Protein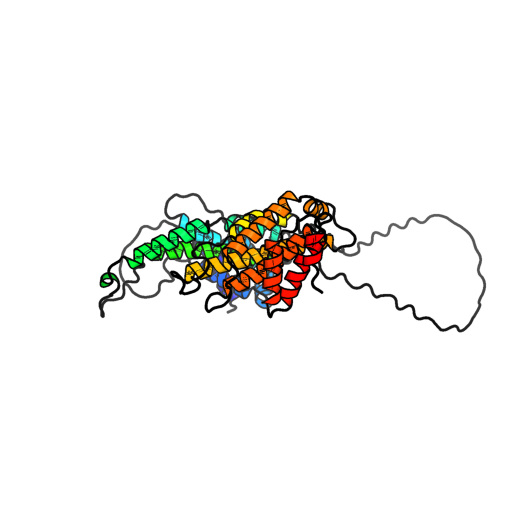 AF-A0AAD5V4G5-F1 (afdb_monomer_lite)

Radius of gyration: 29.36 Å; chains: 1; bounding box: 97×73×80 Å

Sequence (436 aa):
MSLVPFLMSFLASREKLPISTVTSAGATNNLILPAALTPFDPLCSCAAQCLYVLTDDNPFAIDELRTNAAYTACLLSLIDTNPQPNEKGKDIADDRVTTLRVLCCGIMRNIYPIPPPSIAATVDVDRELVLPVLTPALSLVSLQEASQRAQELVAQEETVPAFEKLSVQHTPKSDHKSAAEADLERIENKLRTVRLALEILTGVCATLPDPEPQLPHGDADPSHDVQDHDMEDGDEDGSDDDEMDLNEQGPPVNGTPNSSSSFLPPLVAPLLELILPTPFSFPPITGQSQHPPTTSALSSIHICALECLNNIFLSLAAPARSQHPSPSAAAIGTDVDSGLKVWNELWKMLSAVGTELGGPGQEPRRELWQLGVGVLWGVAEVWKGSLTPNDEQIQVLIQFYNSSEDDVVKVKCLGTLECLAQHPHSIEANRVCTPD

Foldseek 3Di:
DDLLVVLLVCLVCQQPDPLPPDPDDDDDDDDDDDPDDARGHPSNLVSLVVLLVCLAPPVVSLCVQLVDLVNLVSLVVLLPDDQDDDPPPRLVRVLRSLLSNLSSLSNLVSSPPRDPPRPSNPDPSVPPRLCVSLLVLLVLDQLQVLLVLLVVLLVVVVPDDCVVVPPDPPDDPDPDDDPSNVVNVSSLSSLVSNLSSLVSLLVLLQPDDDDPPPDPDPPPDDDDDDDDDDDDDDDDDDDDDDDDDDPDDDDDPPPDPCPRLPPLVVSLVSLLSLLADYPLCFADLPGDRSDVSSNVSSLSSNLSSLSSLLSSLQNLLNLVVDPHRDPVSVVQLPPLVVLVVSLVSLVNSLVVLDPSCDDPRSVSSVSSLLSSLSSLLSSLSSNQLSDADDPVVLVVLVVVLVPDPDVSSVVSSLSNLCSNLSNPPCPPSVVSSDDD

Organism: NCBI:txid2056292

Secondary structure (DSSP, 8-state):
--HHHHHHHHHHTTTTS-TT-SS-S---------S-S----HHHHHHHHHHHHHHSS-HHHHHHHHT-HHHHHHHHHHHT------SSSHHHHHHHHHHHHHHHHHHHHHTPSPPTTSGGGGS-IIIIIIHHHHHHHTTSS-HHHHHHHHHHHHHHHHHS-TTTT---TTS-------HHHHHHHHHHHHHHHHHHHHHHHHHHH--PPPPPP----------------------------------------------GGGGHHHHHHHHHHHTS--TTSS--TTS--SSHHHHHHHHHHHHHHHHHHHHHHHHHHTGGGSSS--HHHHHHHH-HHHHHHHHHHHHHHHHHH-S---STT-HHHHHHHHHHHHHHHHHHHHTTTTSPP-HHHHHHHHHHHHH---HHHHHHHHHHHHHHHT-TT-HHHHHHTS--

InterPro domains:
  IPR011989 Armadillo-like helical [G3DSA:1.25.10.10] (1-434)
  IPR016024 Armadillo-type fold [SSF48371] (40-427)
  IPR052616 SYO1-like [PTHR13347] (3-431)
  IPR057990 SYO1-like, TPR repeats [PF25567] (267-426)

pLDDT: mean 78.16, std 22.12, range [28.41, 98.44]

Structure (mmCIF, N/CA/C/O backbone):
data_AF-A0AAD5V4G5-F1
#
_entry.id   AF-A0AAD5V4G5-F1
#
loop_
_atom_site.group_PDB
_atom_site.id
_atom_site.type_symbol
_atom_site.label_atom_id
_atom_site.label_alt_id
_atom_site.label_comp_id
_atom_site.label_asym_id
_atom_site.label_entity_id
_atom_site.label_seq_id
_atom_site.pdbx_PDB_ins_code
_atom_site.Cartn_x
_atom_site.Cartn_y
_atom_site.Cartn_z
_atom_site.occupancy
_atom_site.B_iso_or_equiv
_atom_site.auth_seq_id
_atom_site.auth_comp_id
_atom_site.auth_asym_id
_atom_site.auth_atom_id
_atom_site.pdbx_PDB_model_num
ATOM 1 N N . MET A 1 1 ? -13.347 29.884 15.695 1.00 56.41 1 MET A N 1
ATOM 2 C CA . MET A 1 1 ? -12.273 29.013 16.218 1.00 56.41 1 MET A CA 1
ATOM 3 C C . MET A 1 1 ? -11.629 28.350 15.018 1.00 56.41 1 MET A C 1
ATOM 5 O O . MET A 1 1 ? -12.385 27.854 14.193 1.00 56.41 1 MET A O 1
ATOM 9 N N . SER A 1 2 ? -10.299 28.404 14.880 1.00 81.44 2 SER A N 1
ATOM 10 C CA . SER A 1 2 ? -9.617 27.587 13.863 1.00 81.44 2 SER A CA 1
ATOM 11 C C . SER A 1 2 ? -9.759 26.106 14.241 1.00 81.44 2 SER A C 1
ATOM 13 O O . SER A 1 2 ? -9.804 25.770 15.430 1.00 81.44 2 SER A O 1
ATOM 15 N N . LEU A 1 3 ? -9.892 25.239 13.238 1.00 89.25 3 LEU A N 1
ATOM 16 C CA . LEU A 1 3 ? -10.098 23.802 13.414 1.00 89.25 3 LEU A CA 1
ATOM 17 C C . LEU A 1 3 ? -8.818 23.098 13.894 1.00 89.25 3 LEU A C 1
ATOM 19 O O . LEU A 1 3 ? -8.900 22.191 14.719 1.00 89.25 3 LEU A O 1
ATOM 23 N N . VAL A 1 4 ? -7.639 23.557 13.462 1.00 92.38 4 VAL A N 1
ATOM 24 C CA . VAL A 1 4 ? -6.344 22.966 13.844 1.00 92.38 4 VAL A CA 1
ATOM 25 C C . VAL A 1 4 ? -6.080 23.073 15.357 1.00 92.38 4 VAL A C 1
ATOM 27 O O . VAL A 1 4 ? -5.856 22.034 15.982 1.00 92.38 4 VAL A O 1
ATOM 30 N N . PRO A 1 5 ? -6.200 24.247 16.017 1.00 91.44 5 PRO A N 1
ATOM 31 C CA . PRO A 1 5 ? -6.026 24.359 17.465 1.00 91.44 5 PRO A CA 1
ATOM 32 C C . PRO A 1 5 ? -7.036 23.530 18.257 1.00 91.44 5 PRO A C 1
ATOM 34 O O . PRO A 1 5 ? -6.707 23.006 19.321 1.00 91.44 5 PRO A O 1
ATOM 37 N N . PHE A 1 6 ? -8.261 23.392 17.738 1.00 90.75 6 PHE A N 1
ATOM 38 C CA . PHE A 1 6 ? -9.285 22.545 18.341 1.00 90.75 6 PHE A CA 1
ATOM 39 C C . PHE A 1 6 ? -8.859 21.071 18.324 1.00 90.75 6 PHE A C 1
ATOM 41 O O . PHE A 1 6 ? -8.845 20.440 19.377 1.00 90.75 6 PHE A O 1
ATOM 48 N N . LEU A 1 7 ? -8.423 20.541 17.178 1.00 91.75 7 LEU A N 1
ATOM 49 C CA . LEU A 1 7 ? -7.958 19.154 17.055 1.00 91.75 7 LEU A CA 1
ATOM 50 C C . LEU A 1 7 ? -6.686 18.890 17.877 1.00 91.75 7 LEU A C 1
ATOM 52 O O . LEU A 1 7 ? -6.625 17.916 18.629 1.00 91.75 7 LEU A O 1
ATOM 56 N N . MET A 1 8 ? -5.711 19.803 17.828 1.00 93.19 8 MET A N 1
ATOM 57 C CA . MET A 1 8 ? -4.481 19.710 18.623 1.00 93.19 8 MET A CA 1
ATOM 58 C C . MET A 1 8 ? -4.747 19.721 20.132 1.00 93.19 8 MET A C 1
ATOM 60 O O . MET A 1 8 ? -4.001 19.097 20.886 1.00 93.19 8 MET A O 1
ATOM 64 N N . SER A 1 9 ? -5.820 20.373 20.593 1.00 88.94 9 SER A N 1
ATOM 65 C CA . SER A 1 9 ? -6.179 20.376 22.015 1.00 88.94 9 SER A CA 1
ATOM 66 C C . SER A 1 9 ? -6.529 18.981 22.550 1.00 88.94 9 SER A C 1
ATOM 68 O O . SER A 1 9 ? -6.203 18.682 23.702 1.00 88.94 9 SER A O 1
ATOM 70 N N . PHE A 1 10 ? -7.107 18.103 21.717 1.00 87.38 10 PHE A N 1
ATOM 71 C CA . PHE A 1 10 ? -7.383 16.707 22.082 1.00 87.38 10 PHE A CA 1
ATOM 72 C C . PHE A 1 10 ? -6.104 15.878 22.147 1.00 87.38 10 PHE A C 1
ATOM 74 O O . PHE A 1 10 ? -5.935 15.089 23.073 1.00 87.38 10 PHE A O 1
ATOM 81 N N . LEU A 1 11 ? -5.177 16.094 21.211 1.00 86.56 11 LEU A N 1
ATOM 82 C CA . LEU A 1 11 ? -3.876 15.420 21.210 1.00 86.56 11 LEU A CA 1
ATOM 83 C C . LEU A 1 11 ? -3.032 15.830 22.426 1.00 86.56 11 LEU A C 1
ATOM 85 O O . LEU A 1 11 ? -2.488 14.976 23.126 1.00 86.56 11 LEU A O 1
ATOM 89 N N . ALA A 1 12 ? -3.002 17.126 22.743 1.00 84.69 12 ALA A N 1
ATOM 90 C CA . ALA A 1 12 ? -2.289 17.663 23.901 1.00 84.69 12 ALA A CA 1
ATOM 91 C C . ALA A 1 12 ? -2.923 17.258 25.245 1.00 84.69 12 ALA A C 1
ATOM 93 O O . ALA A 1 12 ? -2.233 17.170 26.260 1.00 84.69 12 ALA A O 1
ATOM 94 N N . SER A 1 13 ? -4.235 17.002 25.267 1.00 83.44 13 SER A N 1
ATOM 95 C CA . SER A 1 13 ? -4.975 16.631 26.480 1.00 83.44 13 SER A CA 1
ATOM 96 C C . SER A 1 13 ? -5.174 15.124 26.637 1.00 83.44 13 SER A C 1
ATOM 98 O O . SER A 1 13 ? -5.961 14.733 27.494 1.00 83.44 13 SER A O 1
ATOM 100 N N . ARG A 1 14 ? -4.467 14.277 25.870 1.00 77.25 14 ARG A N 1
ATOM 101 C CA . ARG A 1 14 ? -4.672 12.812 25.827 1.00 77.25 14 ARG A CA 1
ATOM 102 C C . ARG A 1 14 ? -4.755 12.135 27.203 1.00 77.25 14 ARG A C 1
ATOM 104 O O . ARG A 1 14 ? -5.554 11.233 27.395 1.00 77.25 14 ARG A O 1
ATOM 111 N N . GLU A 1 15 ? -3.980 12.607 28.181 1.00 73.69 15 GLU A N 1
ATOM 112 C CA . GLU A 1 15 ? -3.939 12.047 29.545 1.00 73.69 15 GLU A CA 1
ATOM 113 C C . GLU A 1 15 ? -5.087 12.529 30.449 1.00 73.69 15 GLU A C 1
ATOM 115 O O . GLU A 1 15 ? -5.296 12.000 31.538 1.00 73.69 15 GLU A O 1
ATOM 120 N N . LYS A 1 16 ? -5.811 13.566 30.021 1.00 70.75 16 LYS A N 1
ATOM 121 C CA . LYS A 1 16 ? -6.870 14.246 30.778 1.00 70.75 16 LYS A CA 1
ATOM 122 C C . LYS A 1 16 ? -8.262 14.005 30.200 1.00 70.75 16 LYS A C 1
ATOM 124 O O . LYS A 1 16 ? -9.238 14.449 30.806 1.00 70.75 16 LYS A O 1
ATOM 129 N N . LEU A 1 17 ? -8.368 13.363 29.036 1.00 62.31 17 LEU A N 1
ATOM 130 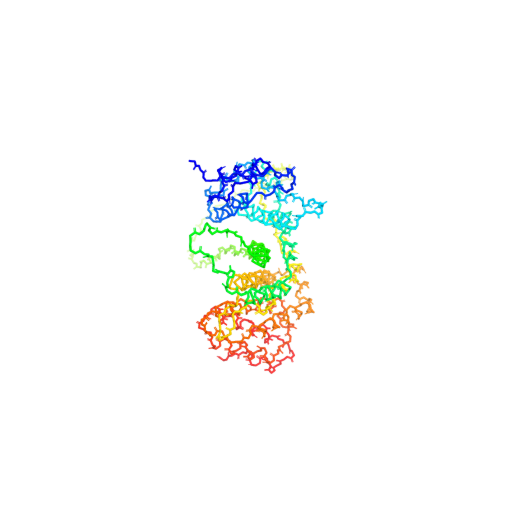C CA . LEU A 1 17 ? -9.661 13.100 28.420 1.00 62.31 17 LEU A CA 1
ATOM 131 C C . LEU A 1 17 ? -10.382 11.959 29.161 1.00 62.31 17 LEU A C 1
ATOM 133 O O . LEU A 1 17 ? -9.776 10.927 29.467 1.00 62.31 17 LEU A O 1
ATOM 137 N N . PRO A 1 18 ? -11.664 12.146 29.522 1.00 55.41 18 PRO A N 1
ATOM 138 C CA . PRO A 1 18 ? -12.436 11.111 30.185 1.00 55.41 18 PRO A CA 1
ATOM 139 C C . PRO A 1 18 ? -12.755 9.976 29.205 1.00 55.41 18 PRO A C 1
ATOM 141 O O . PRO A 1 18 ? -13.554 10.160 28.289 1.00 55.41 18 PRO A O 1
ATOM 144 N N . ILE A 1 19 ? -12.237 8.778 29.507 1.00 52.09 19 ILE A N 1
ATOM 145 C CA . ILE A 1 19 ? -12.459 7.503 28.785 1.00 52.09 19 ILE A CA 1
ATOM 146 C C . ILE A 1 19 ? -13.955 7.233 28.494 1.00 52.09 19 ILE A C 1
ATOM 148 O O . ILE A 1 19 ? -14.304 6.485 27.586 1.00 52.09 19 ILE A O 1
ATOM 152 N N . SER A 1 20 ? -14.866 7.849 29.252 1.00 44.59 20 SER A N 1
ATOM 153 C CA . SER A 1 20 ? -16.310 7.618 29.205 1.00 44.59 20 SER A CA 1
ATOM 154 C C . SER A 1 20 ? -17.099 8.388 28.138 1.00 44.59 20 SER A C 1
ATOM 156 O O . SER A 1 20 ? -18.326 8.349 28.198 1.00 44.59 20 SER A O 1
ATOM 158 N N . THR A 1 21 ? -16.486 9.136 27.212 1.00 38.97 21 THR A N 1
ATOM 159 C CA . THR A 1 21 ? -17.272 10.164 26.494 1.00 38.97 21 THR A CA 1
ATOM 160 C C . THR A 1 21 ? -17.035 10.265 24.988 1.00 38.97 21 THR A C 1
ATOM 162 O O . THR A 1 21 ? -16.672 11.331 24.527 1.00 38.97 21 THR A O 1
ATOM 165 N N . VAL A 1 22 ? -17.362 9.205 24.229 1.00 37.84 22 VAL A N 1
ATOM 166 C CA . VAL A 1 22 ? -18.172 9.264 22.980 1.00 37.84 22 VAL A CA 1
ATOM 167 C C . VAL A 1 22 ? -18.870 7.905 22.757 1.00 37.84 22 VAL A C 1
ATOM 169 O O . VAL A 1 22 ? -18.594 7.168 21.820 1.00 37.84 22 VAL A O 1
ATOM 172 N N . THR A 1 23 ? -19.803 7.562 23.638 1.00 33.59 23 THR A N 1
ATOM 173 C CA . THR A 1 23 ? -20.968 6.724 23.301 1.00 33.59 23 THR A CA 1
ATOM 174 C C . THR A 1 23 ? -22.179 7.441 23.886 1.00 33.59 23 THR A C 1
ATOM 176 O O . THR A 1 23 ? -22.640 7.126 24.980 1.00 33.59 23 THR A O 1
ATOM 179 N N . SER A 1 24 ? -22.633 8.515 23.244 1.00 33.28 24 SER A N 1
ATOM 180 C CA . SER A 1 24 ? -23.918 9.142 23.575 1.00 33.28 24 SER A CA 1
ATOM 181 C C . SER A 1 24 ? -24.992 8.509 22.674 1.00 33.28 24 SER A C 1
ATOM 183 O O . SER A 1 24 ? -24.767 8.344 21.485 1.00 33.28 24 SER A O 1
ATOM 185 N N . ALA A 1 25 ? -26.172 8.096 23.134 1.00 30.42 25 ALA A N 1
ATOM 186 C CA . ALA A 1 25 ? -26.865 8.402 24.373 1.00 30.42 25 ALA A CA 1
ATOM 187 C C . ALA A 1 25 ? -27.846 7.275 24.743 1.00 30.42 25 ALA A C 1
ATOM 189 O O . ALA A 1 25 ? -28.662 6.871 23.919 1.00 30.42 25 ALA A O 1
ATOM 190 N N . GLY A 1 26 ? -27.832 6.851 26.011 1.00 31.11 26 GLY A N 1
ATOM 191 C CA . GLY A 1 26 ? -28.951 6.119 26.605 1.00 31.11 26 GLY A CA 1
ATOM 192 C C . GLY A 1 26 ? -28.561 5.048 27.616 1.00 31.11 26 GLY A C 1
ATOM 193 O O . GLY A 1 26 ? -28.637 3.876 27.291 1.00 31.11 26 GLY A O 1
ATOM 194 N N . ALA A 1 27 ? -28.210 5.438 28.842 1.00 31.89 27 ALA A N 1
ATOM 195 C CA . ALA A 1 27 ? -28.671 4.766 30.063 1.00 31.89 27 ALA A CA 1
ATOM 196 C C . ALA A 1 27 ? -28.062 5.441 31.293 1.00 31.89 27 ALA A C 1
ATOM 198 O O . ALA A 1 27 ? -26.850 5.529 31.473 1.00 31.89 27 ALA A O 1
ATOM 199 N N . THR A 1 28 ? -28.949 5.928 32.145 1.00 36.59 28 THR A N 1
ATOM 200 C CA . THR A 1 28 ? -28.681 6.316 33.519 1.00 36.59 28 THR A CA 1
ATOM 201 C C . THR A 1 28 ? -28.347 5.095 34.385 1.00 36.59 28 THR A C 1
ATOM 203 O O . THR A 1 28 ? -28.859 4.002 34.162 1.00 36.59 28 THR A O 1
ATOM 206 N N . ASN A 1 29 ? -27.590 5.373 35.450 1.00 32.94 29 ASN A N 1
ATOM 207 C CA . ASN A 1 29 ? -27.420 4.620 36.700 1.00 32.94 29 ASN A CA 1
ATOM 208 C C . ASN A 1 29 ? -26.237 3.647 36.836 1.00 32.94 29 ASN A C 1
ATOM 210 O O . ASN A 1 29 ? -26.265 2.506 36.399 1.00 32.94 29 ASN A O 1
ATOM 214 N N . ASN A 1 30 ? -25.280 4.125 37.642 1.00 38.22 30 ASN A N 1
ATOM 215 C CA . ASN A 1 30 ? -24.610 3.422 38.736 1.00 38.22 30 ASN A CA 1
ATOM 216 C C . ASN A 1 30 ? -24.134 1.994 38.466 1.00 38.22 30 ASN A C 1
ATOM 218 O O . ASN A 1 30 ? -24.801 1.034 38.837 1.00 38.22 30 ASN A O 1
ATOM 222 N N . LEU A 1 31 ? -22.879 1.889 38.037 1.00 31.12 31 LEU A N 1
ATOM 223 C CA . LEU A 1 31 ? -21.953 0.883 38.549 1.00 31.12 31 LEU A CA 1
ATOM 224 C C . LEU A 1 31 ? -20.545 1.485 38.543 1.00 31.12 31 LEU A C 1
ATOM 226 O O . LEU A 1 31 ? -19.964 1.767 37.500 1.00 31.12 31 LEU A O 1
ATOM 230 N N . ILE A 1 32 ? -20.030 1.725 39.748 1.00 37.97 32 ILE A N 1
ATOM 231 C CA . ILE A 1 32 ? -18.626 2.040 39.993 1.00 37.97 32 ILE A CA 1
ATOM 232 C C . ILE A 1 32 ? -17.837 0.787 39.603 1.00 37.97 32 ILE A C 1
ATOM 234 O O . ILE A 1 32 ? -17.857 -0.205 40.328 1.00 37.97 32 ILE A O 1
ATOM 238 N N . LEU A 1 33 ? -17.175 0.822 38.448 1.00 30.75 33 LEU A N 1
ATOM 239 C CA . LEU A 1 33 ? -16.113 -0.118 38.096 1.00 30.75 33 LEU A CA 1
ATOM 240 C C . LEU A 1 33 ? -14.756 0.529 38.415 1.00 30.75 33 LEU A C 1
ATOM 242 O O . LEU A 1 33 ? -14.619 1.750 38.305 1.00 30.75 33 LEU A O 1
ATOM 246 N N . PRO A 1 34 ? -13.769 -0.257 38.877 1.00 32.22 34 PRO A N 1
ATOM 247 C CA . PRO A 1 34 ? -12.528 0.274 39.412 1.00 32.22 34 PRO A CA 1
ATOM 248 C C . PRO A 1 34 ? -11.727 1.007 38.333 1.00 32.22 34 PRO A C 1
ATOM 250 O O . PRO A 1 34 ? -11.490 0.496 37.241 1.00 32.22 34 PRO A O 1
ATOM 253 N N . ALA A 1 35 ? -11.294 2.213 38.692 1.00 34.50 35 ALA A N 1
ATOM 254 C CA . ALA A 1 35 ? -10.370 3.046 37.946 1.00 34.50 35 ALA A CA 1
ATOM 255 C C . ALA A 1 35 ? -8.992 2.376 37.858 1.00 34.50 35 ALA A C 1
ATOM 257 O O . ALA A 1 35 ? -8.148 2.564 38.728 1.00 34.50 35 ALA A O 1
ATOM 258 N N . ALA A 1 36 ? -8.786 1.567 36.826 1.00 35.91 36 ALA A N 1
ATOM 259 C CA . ALA A 1 36 ? -7.490 1.257 36.236 1.00 35.91 36 ALA A CA 1
ATOM 260 C C . ALA A 1 36 ? -7.746 0.356 35.028 1.00 35.91 36 ALA A C 1
ATOM 262 O O . ALA A 1 36 ? -8.177 -0.775 35.228 1.00 35.91 36 ALA A O 1
ATOM 263 N N . LEU A 1 37 ? -7.505 0.860 33.809 1.00 34.84 37 LEU A N 1
ATOM 264 C CA . LEU A 1 37 ? -6.832 0.168 32.695 1.00 34.84 37 LEU A CA 1
ATOM 265 C C . LEU A 1 37 ? -7.010 0.946 31.368 1.00 34.84 37 LEU A C 1
ATOM 267 O O . LEU A 1 37 ? -8.108 1.068 30.836 1.00 34.84 37 LEU A O 1
ATOM 271 N N . THR A 1 38 ? -5.860 1.375 30.829 1.00 43.56 38 THR A N 1
ATOM 272 C CA . THR A 1 38 ? -5.542 1.908 29.480 1.00 43.56 38 THR A CA 1
ATOM 273 C C . THR A 1 38 ? -5.808 3.409 29.194 1.00 43.56 38 THR A C 1
ATOM 275 O O . THR A 1 38 ? -6.932 3.872 29.359 1.00 43.56 38 THR A O 1
ATOM 278 N N . PRO A 1 39 ? -4.788 4.192 28.759 1.00 41.94 39 PRO A N 1
ATOM 279 C CA . PRO A 1 39 ? -4.873 5.655 28.629 1.00 41.94 39 PRO A CA 1
ATOM 280 C C . PRO A 1 39 ? -5.117 6.179 27.194 1.00 41.94 39 PRO A C 1
ATOM 282 O O . PRO A 1 39 ? -4.720 7.300 26.895 1.00 41.94 39 PRO A O 1
ATOM 285 N N . PHE A 1 40 ? -5.731 5.411 26.283 1.00 55.06 40 PHE A N 1
ATOM 286 C CA . PHE A 1 40 ? -5.887 5.843 24.881 1.00 55.06 40 PHE A CA 1
ATOM 287 C C . PHE A 1 40 ? -7.354 5.973 24.455 1.00 55.06 40 PHE A C 1
ATOM 289 O O . PHE A 1 40 ? -8.052 4.989 24.191 1.00 55.06 40 PHE A O 1
ATOM 296 N N . ASP A 1 41 ? -7.797 7.230 24.411 1.00 63.28 41 ASP A N 1
ATOM 297 C CA . ASP A 1 41 ? -9.157 7.671 24.109 1.00 63.28 41 ASP A CA 1
ATOM 298 C C . ASP A 1 41 ? -9.436 7.633 22.584 1.00 63.28 41 ASP A C 1
ATOM 300 O O . ASP A 1 41 ? -8.643 8.190 21.816 1.00 63.28 41 ASP A O 1
ATOM 304 N N . PRO A 1 42 ? -10.545 7.016 22.115 1.00 71.00 42 PRO A N 1
ATOM 305 C CA . PRO A 1 42 ? -11.002 7.082 20.720 1.00 71.00 42 PRO A CA 1
ATOM 306 C C . PRO A 1 42 ? -11.007 8.497 20.130 1.00 71.00 42 PRO A C 1
ATOM 308 O O . PRO A 1 42 ? -10.758 8.681 18.938 1.00 71.00 42 PRO A O 1
ATOM 311 N N . LEU A 1 43 ? -11.254 9.505 20.967 1.00 79.12 43 LEU A N 1
ATOM 312 C CA . LEU A 1 43 ? -11.307 10.899 20.552 1.00 79.12 43 LEU A CA 1
ATOM 313 C C . LEU A 1 43 ? -9.954 11.420 20.043 1.00 79.12 43 LEU A C 1
ATOM 315 O O . LEU A 1 43 ? -9.923 12.194 19.086 1.00 79.12 43 LEU A O 1
ATOM 319 N N . CYS A 1 44 ? -8.836 10.964 20.621 1.00 84.44 44 CYS A N 1
ATOM 320 C CA . CYS A 1 44 ? -7.496 11.320 20.145 1.00 84.44 44 CYS A CA 1
ATOM 321 C C . CYS A 1 44 ? -7.227 10.751 18.748 1.00 84.44 44 CYS A C 1
ATOM 323 O O . CYS A 1 44 ? -6.714 11.465 17.890 1.00 84.44 44 CYS A O 1
ATOM 325 N N . SER A 1 45 ? -7.599 9.491 18.502 1.00 85.50 45 SER A N 1
ATOM 326 C CA . SER A 1 45 ? -7.441 8.861 17.187 1.00 85.50 45 SER A CA 1
ATOM 327 C C . SER A 1 45 ? -8.294 9.556 16.125 1.00 85.50 45 SER A C 1
ATOM 329 O O . SER A 1 45 ? -7.796 9.835 15.039 1.00 85.50 45 SER A O 1
ATOM 331 N N . CYS A 1 46 ? -9.539 9.923 16.448 1.00 88.06 46 CYS A N 1
ATOM 332 C CA . CYS A 1 46 ? -10.386 10.705 15.545 1.00 88.06 46 CYS A CA 1
ATOM 333 C C . CYS A 1 46 ? -9.790 12.088 15.253 1.00 88.06 46 CYS A C 1
ATOM 335 O O . CYS A 1 46 ? -9.755 12.507 14.099 1.00 88.06 46 CYS A O 1
ATOM 337 N N . ALA A 1 47 ? -9.286 12.788 16.275 1.00 92.62 47 ALA A N 1
ATOM 338 C CA . ALA A 1 47 ? -8.663 14.093 16.087 1.00 92.62 47 ALA A CA 1
ATOM 339 C C . ALA A 1 47 ? -7.414 14.010 15.196 1.00 92.62 47 ALA A C 1
ATOM 341 O O . ALA A 1 47 ? -7.252 14.839 14.302 1.00 92.62 47 ALA A O 1
ATOM 342 N N . ALA A 1 48 ? -6.574 12.989 15.395 1.00 94.75 48 ALA A N 1
ATOM 343 C CA . ALA A 1 48 ? -5.415 12.727 14.549 1.00 94.75 48 ALA A CA 1
ATOM 344 C C . ALA A 1 48 ? -5.818 12.370 13.110 1.00 94.75 48 ALA A C 1
ATOM 346 O O . ALA A 1 48 ? -5.234 12.905 12.178 1.00 94.75 48 ALA A O 1
ATOM 347 N N . GLN A 1 49 ? -6.848 11.541 12.910 1.00 94.25 49 GLN A N 1
ATOM 348 C CA . GLN A 1 49 ? -7.353 11.208 11.574 1.00 94.25 49 GLN A CA 1
ATOM 349 C C . GLN A 1 49 ? -7.861 12.451 10.838 1.00 94.25 49 GLN A C 1
ATOM 351 O O . GLN A 1 49 ? -7.526 12.662 9.675 1.00 94.25 49 GLN A O 1
ATOM 356 N N . CYS A 1 50 ? -8.644 13.298 11.514 1.00 95.88 50 CYS A N 1
ATOM 357 C CA . CYS A 1 50 ? -9.100 14.560 10.941 1.00 95.88 50 CYS A CA 1
ATOM 358 C C . CYS A 1 50 ? -7.924 15.473 10.600 1.00 95.88 50 CYS A C 1
ATOM 360 O O . CYS A 1 50 ? -7.936 16.100 9.548 1.00 95.88 50 CYS A O 1
ATOM 362 N N . LEU A 1 51 ? -6.918 15.548 11.474 1.00 96.31 51 LEU A N 1
ATOM 363 C CA . LEU A 1 51 ? -5.748 16.381 11.239 1.00 96.31 51 LEU A CA 1
ATOM 364 C C . LEU A 1 51 ? -4.922 15.872 10.055 1.00 96.31 51 LEU A C 1
ATOM 366 O O . LEU A 1 51 ? -4.551 16.681 9.219 1.00 96.31 51 LEU A O 1
ATOM 370 N N . TYR A 1 52 ? -4.717 14.557 9.942 1.00 97.12 52 TYR A N 1
ATOM 371 C CA . TYR A 1 52 ? -4.030 13.929 8.812 1.00 97.12 52 TYR A CA 1
ATOM 372 C C . TYR A 1 52 ? -4.671 14.332 7.480 1.00 97.12 52 TYR A C 1
ATOM 374 O O . TYR A 1 52 ? -3.998 14.924 6.640 1.00 97.12 52 TYR A O 1
ATOM 382 N N . VAL A 1 53 ? -5.991 14.151 7.356 1.00 96.12 53 VAL A N 1
ATOM 383 C CA . VAL A 1 53 ? -6.754 14.561 6.164 1.00 96.12 53 VAL A CA 1
ATOM 384 C C . VAL A 1 53 ? -6.697 16.075 5.944 1.00 96.12 53 VAL A C 1
ATOM 386 O O . VAL A 1 53 ? -6.564 16.532 4.819 1.00 96.12 53 VAL A O 1
ATOM 389 N N . LEU A 1 54 ? -6.789 16.883 7.005 1.00 96.31 54 LEU A N 1
ATOM 390 C CA . LEU A 1 54 ? -6.728 18.341 6.875 1.00 96.31 54 LEU A CA 1
ATOM 391 C C . LEU A 1 54 ? -5.366 18.848 6.425 1.00 96.31 54 LEU A C 1
ATOM 393 O O . LEU A 1 54 ? -5.321 19.940 5.877 1.00 96.31 54 LEU A O 1
ATOM 397 N N . THR A 1 55 ? -4.292 18.117 6.717 1.00 96.50 55 THR A N 1
ATOM 398 C CA . THR A 1 55 ? -2.924 18.462 6.313 1.00 96.50 55 THR A CA 1
ATOM 399 C C . THR A 1 55 ? -2.543 17.946 4.938 1.00 96.50 55 THR A C 1
ATOM 401 O O . THR A 1 55 ? -1.465 18.280 4.466 1.00 96.50 55 THR A O 1
ATOM 404 N N . ASP A 1 56 ? -3.394 17.146 4.307 1.00 94.25 56 ASP A N 1
ATOM 405 C CA . ASP A 1 56 ? -3.173 16.667 2.950 1.00 94.25 56 ASP A CA 1
ATOM 406 C C . ASP A 1 56 ? -3.422 17.808 1.949 1.00 94.25 56 ASP A C 1
ATOM 408 O O . ASP A 1 56 ? -4.526 18.354 1.885 1.00 94.25 56 ASP A O 1
ATOM 412 N N . ASP A 1 57 ? -2.364 18.245 1.259 1.00 92.31 57 ASP A N 1
ATOM 413 C CA . ASP A 1 57 ? -2.362 19.325 0.257 1.00 92.31 57 ASP A CA 1
ATOM 414 C C . ASP A 1 57 ? -3.105 20.622 0.655 1.00 92.31 57 ASP A C 1
ATOM 416 O O . ASP A 1 57 ? -3.674 21.343 -0.171 1.00 92.31 57 ASP A O 1
ATOM 420 N N . ASN A 1 58 ? -3.069 20.977 1.943 1.00 95.44 58 ASN A N 1
ATOM 421 C CA . ASN A 1 58 ? -3.734 22.168 2.472 1.00 95.44 58 ASN A CA 1
ATOM 422 C C . ASN A 1 58 ? -2.731 23.144 3.110 1.00 95.44 58 ASN A C 1
ATOM 424 O O . ASN A 1 58 ? -2.405 23.011 4.297 1.00 95.44 58 ASN A O 1
ATOM 428 N N . PRO A 1 59 ? -2.282 24.180 2.377 1.00 94.19 59 PRO A N 1
ATOM 429 C CA . PRO A 1 59 ? -1.208 25.059 2.833 1.00 94.19 59 PRO A CA 1
ATOM 430 C C . PRO A 1 59 ? -1.554 25.801 4.128 1.00 94.19 59 PRO A C 1
ATOM 432 O O . PRO A 1 59 ? -0.682 26.005 4.962 1.00 94.19 59 PRO A O 1
ATOM 435 N N . PHE A 1 60 ? -2.825 26.145 4.359 1.00 94.19 60 PHE A N 1
ATOM 436 C CA . PHE A 1 60 ? -3.226 26.852 5.578 1.00 94.19 60 PHE A CA 1
ATOM 437 C C . PHE A 1 60 ? -3.103 25.974 6.827 1.00 94.19 60 PHE A C 1
ATOM 439 O O . PHE A 1 60 ? -2.597 26.430 7.851 1.00 94.19 60 PHE A O 1
ATOM 446 N N . ALA A 1 61 ? -3.556 24.719 6.749 1.00 94.69 61 ALA A N 1
ATOM 447 C CA . ALA A 1 61 ? -3.443 23.778 7.862 1.00 94.69 61 ALA A CA 1
ATOM 448 C C . ALA A 1 61 ? -1.980 23.376 8.109 1.00 94.69 61 ALA A C 1
ATOM 450 O O . ALA A 1 61 ? -1.549 23.297 9.262 1.00 94.69 61 ALA A O 1
ATOM 451 N N . ILE A 1 62 ? -1.218 23.179 7.027 1.00 95.69 62 ILE A N 1
ATOM 452 C CA . ILE A 1 62 ? 0.222 22.904 7.065 1.00 95.69 62 ILE A CA 1
ATOM 453 C C . ILE A 1 62 ? 0.971 24.051 7.752 1.00 95.69 62 ILE A C 1
ATOM 455 O O . ILE A 1 62 ? 1.717 23.817 8.706 1.00 95.69 62 ILE A O 1
ATOM 459 N N . ASP A 1 63 ? 0.742 25.294 7.321 1.00 94.44 63 ASP A N 1
ATOM 460 C CA . ASP A 1 63 ? 1.426 26.466 7.864 1.00 94.44 63 ASP A CA 1
ATOM 461 C C . ASP A 1 63 ? 1.055 26.724 9.333 1.00 94.44 63 ASP A C 1
ATOM 463 O O . ASP A 1 63 ? 1.930 27.034 10.146 1.00 94.44 63 ASP A O 1
ATOM 467 N N . GLU A 1 64 ? -0.209 26.531 9.723 1.00 94.31 64 GLU A N 1
ATOM 468 C CA . GLU A 1 64 ? -0.647 26.680 11.119 1.00 94.31 64 GLU A CA 1
ATOM 469 C C . GLU A 1 64 ? 0.021 25.652 12.054 1.00 94.31 64 GLU A C 1
ATOM 471 O O . GLU A 1 64 ? 0.396 25.987 13.181 1.00 94.31 64 GLU A O 1
ATOM 476 N N . LEU A 1 65 ? 0.229 24.413 11.591 1.00 93.88 65 LEU A N 1
ATOM 477 C CA . LEU A 1 65 ? 0.943 23.386 12.356 1.00 93.88 65 LEU A CA 1
ATOM 478 C C . LEU A 1 65 ? 2.448 23.639 12.418 1.00 93.88 65 LEU A C 1
ATOM 480 O O . LEU A 1 65 ? 3.022 23.639 13.508 1.00 93.88 65 LEU A O 1
ATOM 484 N N . ARG A 1 66 ? 3.097 23.862 11.269 1.00 92.44 66 ARG A N 1
ATOM 485 C CA . ARG A 1 66 ? 4.566 23.960 11.189 1.00 92.44 66 ARG A CA 1
ATOM 486 C C . ARG A 1 66 ? 5.124 25.206 11.878 1.00 92.44 66 ARG A C 1
ATOM 488 O O . ARG A 1 66 ? 6.263 25.188 12.332 1.00 92.44 66 ARG A O 1
ATOM 495 N N . THR A 1 67 ? 4.345 26.289 11.956 1.00 90.69 67 THR A N 1
ATOM 496 C CA . THR A 1 67 ? 4.762 27.537 12.621 1.00 90.69 67 THR A CA 1
ATOM 497 C C . THR A 1 67 ? 4.613 27.476 14.142 1.00 90.69 67 THR A C 1
ATOM 499 O O . THR A 1 67 ? 5.155 28.327 14.850 1.00 90.69 67 THR A O 1
ATOM 502 N N . ASN A 1 68 ? 3.932 26.455 14.675 1.00 91.88 68 ASN A N 1
ATOM 503 C CA . ASN A 1 68 ? 3.735 26.274 16.105 1.00 91.88 68 ASN A CA 1
ATOM 504 C C . ASN A 1 68 ? 4.609 25.137 16.656 1.00 91.88 68 ASN A C 1
ATOM 506 O O . ASN A 1 68 ? 4.242 23.961 16.627 1.00 91.88 68 ASN A O 1
ATOM 510 N N . ALA A 1 69 ? 5.745 25.504 17.255 1.00 90.88 69 ALA A N 1
ATOM 511 C CA . ALA A 1 69 ? 6.698 24.545 17.818 1.00 90.88 69 ALA A CA 1
ATOM 512 C C . ALA A 1 69 ? 6.091 23.616 18.892 1.00 90.88 69 ALA A C 1
ATOM 514 O O . ALA A 1 69 ? 6.535 22.477 19.044 1.00 90.88 69 ALA A O 1
ATOM 515 N N . ALA A 1 70 ? 5.062 24.064 19.625 1.00 91.62 70 ALA A N 1
ATOM 516 C CA . ALA A 1 70 ? 4.385 23.223 20.612 1.00 91.62 70 ALA A CA 1
ATOM 517 C C . ALA A 1 70 ? 3.566 22.106 19.945 1.00 91.62 70 ALA A C 1
ATOM 519 O O . ALA A 1 70 ? 3.465 21.011 20.498 1.00 91.62 70 ALA A O 1
ATOM 520 N N . TYR A 1 71 ? 3.015 22.353 18.752 1.00 94.44 71 TYR A N 1
ATOM 521 C CA . TYR A 1 71 ? 2.285 21.338 17.994 1.00 94.44 71 TYR A CA 1
ATOM 522 C C . TYR A 1 71 ? 3.230 20.285 17.425 1.00 94.44 71 TYR A C 1
ATOM 524 O O . TYR A 1 71 ? 3.002 19.096 17.645 1.00 94.44 71 TYR A O 1
ATOM 532 N N . THR A 1 72 ? 4.338 20.700 16.805 1.00 93.00 72 THR A N 1
ATOM 533 C CA . THR A 1 72 ? 5.350 19.759 16.301 1.00 93.00 72 THR A CA 1
ATOM 534 C C . THR A 1 72 ? 5.974 18.935 17.432 1.00 93.00 72 THR A C 1
ATOM 536 O O . THR A 1 72 ? 6.142 17.728 17.292 1.00 93.00 72 THR A O 1
ATOM 539 N N . ALA A 1 73 ? 6.246 19.545 18.593 1.00 91.19 73 ALA A N 1
ATOM 540 C CA . ALA A 1 73 ? 6.748 18.821 19.765 1.00 91.19 73 ALA A CA 1
ATOM 541 C C . ALA A 1 73 ? 5.721 17.817 20.321 1.00 91.19 73 ALA A C 1
ATOM 543 O O . ALA A 1 73 ? 6.085 16.711 20.717 1.00 91.19 73 ALA A O 1
ATOM 544 N N . CYS A 1 74 ? 4.432 18.176 20.325 1.00 92.94 74 CYS A N 1
ATOM 545 C CA . CYS A 1 74 ? 3.358 17.271 20.728 1.00 92.94 74 CYS A CA 1
ATOM 546 C C . CYS A 1 74 ? 3.273 16.049 19.799 1.00 92.94 74 CYS A C 1
ATOM 548 O O . CYS A 1 74 ? 3.228 14.922 20.294 1.00 92.94 74 CYS A O 1
ATOM 550 N N . LEU A 1 75 ? 3.322 16.253 18.478 1.00 94.00 75 LEU A N 1
ATOM 551 C CA . LEU A 1 75 ? 3.308 15.168 17.491 1.00 94.00 75 LEU A CA 1
ATOM 552 C C . LEU A 1 75 ? 4.519 14.238 17.644 1.00 94.00 75 LEU A C 1
ATOM 554 O O . LEU A 1 75 ? 4.335 13.026 17.718 1.00 94.00 75 LEU A O 1
ATOM 558 N N . LEU A 1 76 ? 5.731 14.781 17.802 1.00 92.44 76 LEU A N 1
ATOM 559 C CA . LEU A 1 76 ? 6.929 13.977 18.079 1.00 92.44 76 LEU A CA 1
ATOM 560 C C . LEU A 1 76 ? 6.773 13.142 19.359 1.00 92.44 76 LEU A C 1
ATOM 562 O O . LEU A 1 76 ? 6.988 11.934 19.346 1.00 92.44 76 LEU A O 1
ATOM 566 N N . SER A 1 77 ? 6.280 13.748 20.445 1.00 91.88 77 SER A N 1
ATOM 567 C CA . SER A 1 77 ? 6.067 13.028 21.709 1.00 91.88 77 SER A CA 1
ATOM 568 C C . SER A 1 77 ? 5.049 11.884 21.601 1.00 91.88 77 SER A C 1
ATOM 570 O O . SER A 1 77 ? 5.119 10.906 22.346 1.00 91.88 77 SER A O 1
ATOM 572 N N . LEU A 1 78 ? 4.073 11.999 20.693 1.00 91.56 78 LEU A N 1
ATOM 573 C CA . LEU A 1 78 ? 3.106 10.942 20.396 1.00 91.56 78 LEU A CA 1
ATOM 574 C C . LEU A 1 78 ? 3.763 9.795 19.630 1.00 91.56 78 LEU A C 1
ATOM 576 O O . LEU A 1 78 ? 3.487 8.636 19.930 1.00 91.56 78 LEU A O 1
ATOM 580 N N . ILE A 1 79 ? 4.667 10.110 18.707 1.00 92.31 79 ILE A N 1
ATOM 581 C CA . ILE A 1 79 ? 5.393 9.119 17.913 1.00 92.31 79 ILE A CA 1
ATOM 582 C C . ILE A 1 79 ? 6.380 8.320 18.777 1.00 92.31 79 ILE A C 1
ATOM 584 O O . ILE A 1 79 ? 6.451 7.095 18.642 1.00 92.31 79 ILE A O 1
ATOM 588 N N . ASP A 1 80 ? 7.039 8.973 19.734 1.00 88.56 80 ASP A N 1
ATOM 589 C CA . ASP A 1 80 ? 7.986 8.347 20.672 1.00 88.56 80 ASP A CA 1
ATOM 590 C C . ASP A 1 80 ? 7.315 7.503 21.770 1.00 88.56 80 ASP A C 1
ATOM 592 O O . ASP A 1 80 ? 7.982 6.868 22.595 1.00 88.56 80 ASP A O 1
ATOM 596 N N . THR A 1 81 ? 5.981 7.482 21.826 1.00 83.25 81 THR A N 1
ATOM 597 C CA . THR A 1 81 ? 5.262 6.761 22.878 1.00 83.25 81 THR A CA 1
ATOM 598 C C . THR A 1 81 ? 5.373 5.246 22.656 1.00 83.25 81 THR A C 1
ATOM 600 O O . THR A 1 81 ? 4.677 4.673 21.820 1.00 83.25 81 THR A O 1
ATOM 603 N N . ASN A 1 82 ? 6.245 4.580 23.422 1.00 65.88 82 ASN A N 1
ATOM 604 C CA . ASN A 1 82 ? 6.408 3.125 23.376 1.00 65.88 82 ASN A CA 1
ATOM 605 C C . ASN A 1 82 ? 5.306 2.392 24.163 1.00 65.88 82 ASN A C 1
ATOM 607 O O . ASN A 1 82 ? 4.996 2.783 25.296 1.00 65.88 82 ASN A O 1
ATOM 611 N N . PRO A 1 83 ? 4.759 1.285 23.632 1.00 60.31 83 PRO A N 1
ATOM 612 C CA . PRO A 1 83 ? 3.773 0.488 24.349 1.00 60.31 83 PRO A CA 1
ATOM 613 C C . PRO A 1 83 ? 4.412 -0.255 25.532 1.00 60.31 83 PRO A C 1
ATOM 615 O O . PRO A 1 83 ? 5.187 -1.197 25.371 1.00 60.31 83 PRO A O 1
ATOM 618 N N . GLN A 1 84 ? 4.075 0.166 26.754 1.00 54.56 84 GLN A N 1
ATOM 619 C CA . GLN A 1 84 ? 4.548 -0.467 27.990 1.00 54.56 84 GLN A CA 1
ATOM 620 C C . GLN A 1 84 ? 3.976 -1.896 28.146 1.00 54.56 84 GLN A C 1
ATOM 622 O O . GLN A 1 84 ? 2.790 -2.120 27.882 1.00 54.56 84 GLN A O 1
ATOM 627 N N . PRO A 1 85 ? 4.774 -2.885 28.590 1.00 47.41 85 PRO A N 1
ATOM 628 C CA . PRO A 1 85 ? 4.320 -4.260 28.776 1.00 47.41 85 PRO A CA 1
ATOM 629 C C . PRO A 1 85 ? 3.570 -4.419 30.110 1.00 47.41 85 PRO A C 1
ATOM 631 O O . PRO A 1 85 ? 4.189 -4.623 31.143 1.00 47.41 85 PRO A O 1
ATOM 634 N N . ASN A 1 86 ? 2.234 -4.349 30.100 1.00 46.78 86 ASN A N 1
ATOM 635 C CA . ASN A 1 86 ? 1.389 -4.787 31.222 1.00 46.78 86 ASN A CA 1
ATOM 636 C C . ASN A 1 86 ? 0.246 -5.685 30.714 1.00 46.78 86 ASN A C 1
ATOM 638 O O . ASN A 1 86 ? -0.370 -5.400 29.694 1.00 46.78 86 ASN A O 1
ATOM 642 N N . GLU A 1 87 ? -0.022 -6.788 31.417 1.00 51.22 87 GLU A N 1
ATOM 643 C CA . GLU A 1 87 ? -0.515 -8.058 30.843 1.00 51.22 87 GLU A CA 1
ATOM 644 C C . GLU A 1 87 ? -2.042 -8.220 30.638 1.00 51.22 87 GLU A C 1
ATOM 646 O O . GLU A 1 87 ? -2.484 -9.303 30.260 1.00 51.22 87 GLU A O 1
ATOM 651 N N . LYS A 1 88 ? -2.897 -7.209 30.859 1.00 37.56 88 LYS A N 1
ATOM 652 C CA . LYS A 1 88 ? -4.362 -7.372 30.682 1.00 37.56 88 LYS A CA 1
ATOM 653 C C . LYS A 1 88 ? -4.991 -6.216 29.910 1.00 37.56 88 LYS A C 1
ATOM 655 O O . LYS A 1 88 ? -4.891 -5.071 30.328 1.00 37.56 88 LYS A O 1
ATOM 660 N N . GLY A 1 89 ? -5.648 -6.525 28.787 1.00 53.81 89 GLY A N 1
ATOM 661 C CA . GLY A 1 89 ? -6.269 -5.533 27.891 1.00 53.81 89 GLY A CA 1
ATOM 662 C C . GLY A 1 89 ? -5.288 -4.797 26.967 1.00 53.81 89 GLY A C 1
ATOM 663 O O . GLY A 1 89 ? -5.700 -3.863 26.283 1.00 53.81 89 GLY A O 1
ATOM 664 N N . LYS A 1 90 ? -4.010 -5.214 26.945 1.00 58.91 90 LYS A N 1
ATOM 665 C CA . LYS A 1 90 ? -2.934 -4.563 26.187 1.00 58.91 90 LYS A CA 1
ATOM 666 C C . LYS A 1 90 ? -3.236 -4.514 24.700 1.00 58.91 90 LYS A C 1
ATOM 668 O O . LYS A 1 90 ? -3.121 -3.446 24.127 1.00 58.91 90 LYS A O 1
ATOM 673 N N . ASP A 1 91 ? -3.668 -5.619 24.106 1.00 62.34 91 ASP A N 1
ATOM 674 C CA . ASP A 1 91 ? -3.693 -5.717 22.650 1.00 62.34 91 ASP A CA 1
ATOM 675 C C . ASP A 1 91 ? -4.531 -4.630 21.961 1.00 62.34 91 ASP A C 1
ATOM 677 O O . ASP A 1 91 ? -4.082 -4.033 20.994 1.00 62.34 91 ASP A O 1
ATOM 681 N N . ILE A 1 92 ? -5.727 -4.323 22.476 1.00 62.69 92 ILE A N 1
ATOM 682 C CA . ILE A 1 92 ? -6.600 -3.296 21.878 1.00 62.69 92 ILE A CA 1
ATOM 683 C C . ILE A 1 92 ? -6.010 -1.895 22.085 1.00 62.69 92 ILE A C 1
ATOM 685 O O . ILE A 1 92 ? -6.109 -1.033 21.212 1.00 62.69 92 ILE A O 1
ATOM 689 N N . ALA A 1 93 ? -5.404 -1.651 23.248 1.00 64.25 93 ALA A N 1
ATOM 690 C CA . ALA A 1 93 ? -4.731 -0.388 23.518 1.00 64.25 93 ALA A CA 1
ATOM 691 C C . ALA A 1 93 ? -3.474 -0.228 22.647 1.00 64.25 93 ALA A C 1
ATOM 693 O O . ALA A 1 93 ? -3.224 0.866 22.156 1.00 64.25 93 ALA A O 1
ATOM 694 N N . ASP A 1 94 ? -2.736 -1.310 22.406 1.00 77.44 94 ASP A N 1
ATOM 695 C CA . ASP A 1 94 ? -1.533 -1.346 21.571 1.00 77.44 94 ASP A CA 1
ATOM 696 C C . ASP A 1 94 ? -1.870 -1.070 20.095 1.00 77.44 94 ASP A C 1
ATOM 698 O O . ASP A 1 94 ? -1.232 -0.238 19.447 1.00 77.44 94 ASP A O 1
ATOM 702 N N . ASP A 1 95 ? -2.962 -1.662 19.593 1.00 83.50 95 ASP A N 1
ATOM 703 C CA . ASP A 1 95 ? -3.468 -1.440 18.231 1.00 83.50 95 ASP A CA 1
ATOM 704 C C . ASP A 1 95 ? -3.842 0.046 18.004 1.00 83.50 95 ASP A C 1
ATOM 706 O O . ASP A 1 95 ? -3.502 0.658 16.983 1.00 83.50 95 ASP A O 1
ATOM 710 N N . ARG A 1 96 ? -4.502 0.675 18.990 1.00 84.75 96 ARG A N 1
ATOM 711 C CA . ARG A 1 96 ? -4.877 2.103 18.939 1.00 84.75 96 ARG A CA 1
ATOM 712 C C . ARG A 1 96 ? -3.672 3.032 19.023 1.00 84.75 96 ARG A C 1
ATOM 714 O O . ARG A 1 96 ? -3.622 4.022 18.293 1.00 84.75 96 ARG A O 1
ATOM 721 N N . VAL A 1 97 ? -2.709 2.719 19.889 1.00 87.75 97 VAL A N 1
ATOM 722 C CA . VAL A 1 97 ? -1.450 3.471 20.002 1.00 87.75 97 VAL A CA 1
ATOM 723 C C . VAL A 1 97 ? -0.691 3.417 18.690 1.00 87.75 97 VAL A C 1
ATOM 725 O O . VAL A 1 97 ? -0.264 4.454 18.190 1.00 87.75 97 VAL A O 1
ATOM 728 N N . THR A 1 98 ? -0.582 2.232 18.096 1.00 91.62 98 THR A N 1
ATOM 729 C CA . THR A 1 98 ? 0.081 2.045 16.805 1.00 91.62 98 THR A CA 1
ATOM 730 C C . THR A 1 98 ? -0.590 2.889 15.726 1.00 91.62 98 THR A C 1
ATOM 732 O O . THR A 1 98 ? 0.084 3.652 15.040 1.00 91.62 98 THR A O 1
ATOM 735 N N . THR A 1 99 ? -1.922 2.856 15.643 1.00 93.19 99 THR A N 1
ATOM 736 C CA . THR A 1 99 ? -2.682 3.678 14.685 1.00 93.19 99 THR A CA 1
ATOM 737 C C . THR A 1 99 ? -2.440 5.174 14.879 1.00 93.19 99 THR A C 1
ATOM 739 O O . THR A 1 99 ? -2.215 5.899 13.912 1.00 93.19 99 THR A O 1
ATOM 742 N N . LEU A 1 100 ? -2.437 5.650 16.126 1.00 93.50 100 LEU A N 1
ATOM 743 C CA . LEU A 1 100 ? -2.164 7.052 16.437 1.00 93.50 100 LEU A CA 1
ATOM 744 C C . LEU A 1 100 ? -0.741 7.461 16.033 1.00 93.50 100 LEU A C 1
ATOM 746 O O . LEU A 1 100 ? -0.554 8.538 15.475 1.00 93.50 100 LEU A O 1
ATOM 750 N N . ARG A 1 101 ? 0.254 6.599 16.268 1.00 94.69 101 ARG A N 1
ATOM 751 C CA . ARG A 1 101 ? 1.649 6.842 15.865 1.00 94.69 101 ARG A CA 1
ATOM 752 C C . ARG A 1 101 ? 1.792 6.916 14.348 1.00 94.69 101 ARG A C 1
ATOM 754 O O . ARG A 1 101 ? 2.449 7.832 13.862 1.00 94.69 101 ARG A O 1
ATOM 761 N N . VAL A 1 102 ? 1.141 6.008 13.616 1.00 96.12 102 VAL A N 1
ATOM 762 C CA . VAL A 1 102 ? 1.085 6.023 12.143 1.00 96.12 102 VAL A CA 1
ATOM 763 C C . VAL A 1 102 ? 0.484 7.344 11.648 1.00 96.12 102 VAL A C 1
ATOM 765 O O . VAL A 1 102 ? 1.097 8.0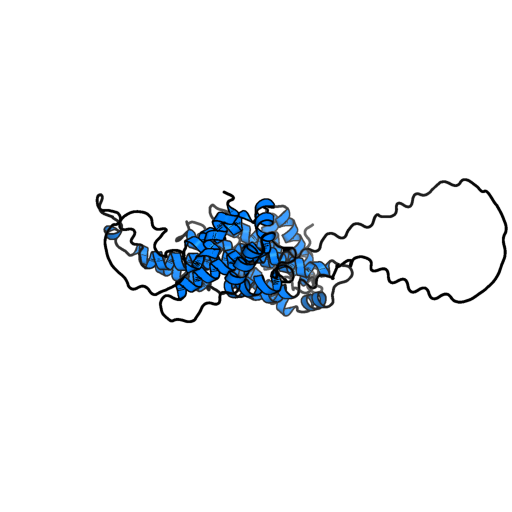18 10.823 1.00 96.12 102 VAL A O 1
ATOM 768 N N . LEU A 1 103 ? -0.651 7.773 12.212 1.00 96.69 103 LEU A N 1
ATOM 769 C CA . LEU A 1 103 ? -1.279 9.055 11.874 1.00 96.69 103 LEU A CA 1
ATOM 770 C C . LEU A 1 103 ? -0.365 10.249 12.146 1.00 96.69 103 LEU A C 1
ATOM 772 O O . LEU A 1 103 ? -0.222 11.122 11.295 1.00 96.69 103 LEU A O 1
ATOM 776 N N . CYS A 1 104 ? 0.278 10.291 13.313 1.00 96.19 104 CYS A N 1
ATOM 777 C CA . CYS A 1 104 ? 1.212 11.361 13.644 1.00 96.19 104 CYS A CA 1
ATOM 778 C C . CYS A 1 104 ? 2.421 11.385 12.698 1.00 96.19 104 CYS A C 1
ATOM 780 O O . CYS A 1 104 ? 2.850 12.475 12.332 1.00 96.19 104 CYS A O 1
ATOM 782 N N . CYS A 1 105 ? 2.931 10.230 12.254 1.00 95.81 105 CYS A N 1
ATOM 783 C CA . CYS A 1 105 ? 3.980 10.172 11.230 1.00 95.81 105 CYS A CA 1
ATOM 784 C C . CYS A 1 105 ? 3.499 10.763 9.900 1.00 95.81 105 CYS A C 1
ATOM 786 O O . CYS A 1 105 ? 4.203 11.581 9.313 1.00 95.81 105 CYS A O 1
ATOM 788 N N . GLY A 1 106 ? 2.285 10.412 9.464 1.00 96.31 106 GLY A N 1
ATOM 789 C CA . GLY A 1 106 ? 1.667 10.984 8.266 1.00 96.31 106 GLY A CA 1
ATOM 790 C C . GLY A 1 106 ? 1.509 12.504 8.355 1.00 96.31 106 GLY A C 1
ATOM 791 O O . GLY A 1 106 ? 1.930 13.216 7.452 1.00 96.31 106 GLY A O 1
ATOM 792 N N . ILE A 1 107 ? 0.998 13.017 9.481 1.00 97.25 107 ILE A N 1
ATOM 793 C CA . ILE A 1 107 ? 0.873 14.465 9.723 1.00 97.25 107 ILE A CA 1
ATOM 794 C C . ILE A 1 107 ? 2.247 15.143 9.671 1.00 97.25 107 ILE A C 1
ATOM 796 O O . ILE A 1 107 ? 2.400 16.163 9.007 1.00 97.25 107 ILE A O 1
ATOM 800 N N . MET A 1 108 ? 3.253 14.585 10.356 1.00 95.62 108 MET A N 1
ATOM 801 C CA . MET A 1 108 ? 4.614 15.136 10.375 1.00 95.62 108 MET A CA 1
ATOM 802 C C . MET A 1 108 ? 5.236 15.182 8.978 1.00 95.62 108 MET A C 1
ATOM 804 O O . MET A 1 108 ? 5.919 16.152 8.655 1.00 95.62 108 MET A O 1
ATOM 808 N N . ARG A 1 109 ? 4.966 14.171 8.146 1.00 93.94 109 ARG A N 1
ATOM 809 C CA . ARG A 1 109 ? 5.391 14.136 6.746 1.00 93.94 109 ARG A CA 1
ATOM 810 C C . ARG A 1 109 ? 4.673 15.193 5.902 1.00 93.94 109 ARG A C 1
ATOM 812 O O . ARG A 1 109 ? 5.337 15.907 5.162 1.00 93.94 109 ARG A O 1
ATOM 819 N N . ASN A 1 110 ? 3.359 15.350 6.060 1.00 95.25 110 ASN A N 1
ATOM 820 C CA . ASN A 1 110 ? 2.569 16.334 5.308 1.00 95.25 110 ASN A CA 1
ATOM 821 C C . ASN A 1 110 ? 2.977 17.788 5.605 1.00 95.25 110 ASN A C 1
ATOM 823 O O . ASN A 1 110 ? 2.877 18.647 4.736 1.00 95.25 110 ASN A O 1
ATOM 827 N N . ILE A 1 111 ? 3.451 18.078 6.824 1.00 94.75 111 ILE A N 1
ATOM 828 C CA . ILE A 1 111 ? 3.880 19.434 7.215 1.00 94.75 111 ILE A CA 1
ATOM 829 C C . ILE A 1 111 ? 5.382 19.702 7.015 1.00 94.75 111 ILE A C 1
ATOM 831 O O . ILE A 1 111 ? 5.862 20.789 7.355 1.00 94.75 111 ILE A O 1
ATOM 835 N N . TYR A 1 112 ? 6.137 18.722 6.516 1.00 91.06 112 TYR A N 1
ATOM 836 C CA . TYR A 1 112 ? 7.567 18.859 6.242 1.00 91.06 112 TYR A CA 1
ATOM 837 C C . TYR A 1 112 ? 7.801 19.712 4.975 1.00 91.06 112 TYR A C 1
ATOM 839 O O . TYR A 1 112 ? 7.059 19.562 4.006 1.00 91.06 112 TYR A O 1
ATOM 847 N N . PRO A 1 113 ? 8.824 20.598 4.926 1.00 91.62 113 PRO A N 1
ATOM 848 C CA . PRO A 1 113 ? 9.871 20.837 5.925 1.00 91.62 113 PRO A CA 1
ATOM 849 C C . PRO A 1 113 ? 9.445 21.754 7.080 1.00 91.62 113 PRO A C 1
ATOM 851 O O . PRO A 1 113 ? 8.755 22.759 6.893 1.00 91.62 113 PRO A O 1
ATOM 854 N N . ILE A 1 114 ? 9.928 21.469 8.291 1.00 88.88 114 ILE A N 1
ATOM 855 C CA . ILE A 1 114 ? 9.625 22.271 9.487 1.00 88.88 114 ILE A CA 1
ATOM 856 C C . ILE A 1 114 ? 10.682 23.379 9.654 1.00 88.88 114 ILE A C 1
ATOM 858 O O . ILE A 1 114 ? 11.874 23.077 9.647 1.00 88.88 114 ILE A O 1
ATOM 862 N N . PRO A 1 115 ? 10.292 24.661 9.809 1.00 85.69 115 PRO A N 1
ATOM 863 C CA . PRO A 1 115 ? 11.250 25.755 9.941 1.00 85.69 115 PRO A CA 1
ATOM 864 C C . PRO A 1 115 ? 11.921 25.805 11.335 1.00 85.69 115 PRO A C 1
ATOM 866 O O . PRO A 1 115 ? 11.302 25.443 12.345 1.00 85.69 115 PRO A O 1
ATOM 869 N N . PRO A 1 116 ? 13.165 26.317 11.439 1.00 82.31 116 PRO A N 1
ATOM 870 C CA . PRO A 1 116 ? 13.780 26.667 12.723 1.00 82.31 116 PRO A CA 1
ATOM 871 C C . PRO A 1 116 ? 12.940 27.699 13.505 1.00 82.31 116 PRO A C 1
ATOM 873 O O . PRO A 1 116 ? 12.269 28.526 12.884 1.00 82.31 116 PRO A O 1
ATOM 876 N N . PRO A 1 117 ? 12.981 27.711 14.855 1.00 81.75 117 PRO A N 1
ATOM 877 C CA . PRO A 1 117 ? 13.897 26.982 15.741 1.00 81.75 117 PRO A CA 1
ATOM 878 C C . PRO A 1 117 ? 13.347 25.639 16.268 1.00 81.75 117 PRO A C 1
ATOM 880 O O . PRO A 1 117 ? 13.782 25.177 17.322 1.00 81.75 117 PRO A O 1
ATOM 883 N N . SER A 1 118 ? 12.367 25.020 15.598 1.00 82.94 118 SER A N 1
ATOM 884 C CA . SER A 1 118 ? 11.819 23.734 16.053 1.00 82.94 118 SER A CA 1
ATOM 885 C C . SER A 1 118 ? 12.887 22.636 16.036 1.00 82.94 118 SER A C 1
ATOM 887 O O . SER A 1 118 ? 13.645 22.524 15.078 1.00 82.94 118 SER A O 1
ATOM 889 N N . ILE A 1 119 ? 12.909 21.777 17.060 1.00 77.69 119 ILE A N 1
ATOM 890 C CA . ILE A 1 119 ? 13.799 20.599 17.117 1.00 77.69 119 ILE A CA 1
ATOM 891 C C . ILE A 1 119 ? 13.518 19.661 15.932 1.00 77.69 119 ILE A C 1
ATOM 893 O O . ILE A 1 119 ? 14.417 19.018 15.406 1.00 77.69 119 ILE A O 1
ATOM 897 N N . ALA A 1 120 ? 12.271 19.639 15.456 1.00 80.62 120 ALA A N 1
ATOM 898 C CA . ALA A 1 120 ? 11.865 18.847 14.302 1.00 80.62 120 ALA A CA 1
ATOM 899 C C . ALA A 1 120 ? 12.472 19.341 12.972 1.00 80.62 120 ALA A C 1
ATOM 901 O O . ALA A 1 120 ? 12.423 18.617 11.985 1.00 80.62 120 ALA A O 1
ATOM 902 N N . ALA A 1 121 ? 13.045 20.551 12.928 1.00 83.00 121 ALA A N 1
ATOM 903 C CA . ALA A 1 121 ? 13.664 21.108 11.723 1.00 83.00 121 ALA A CA 1
ATOM 904 C C . ALA A 1 121 ? 14.968 20.393 11.324 1.00 83.00 121 ALA A C 1
ATOM 906 O O . ALA A 1 121 ? 15.395 20.505 10.179 1.00 83.00 121 ALA A O 1
ATOM 907 N N . THR A 1 122 ? 15.614 19.681 12.256 1.00 82.19 122 THR A N 1
ATOM 908 C CA . THR A 1 122 ? 16.873 18.954 12.007 1.00 82.19 122 THR A CA 1
ATOM 909 C C . THR A 1 122 ? 16.681 17.454 11.800 1.00 82.19 122 THR A C 1
ATOM 911 O O . THR A 1 122 ? 17.660 16.760 11.558 1.00 82.19 122 THR A O 1
ATOM 914 N N . VAL A 1 123 ? 15.453 16.952 11.946 1.00 83.75 123 VAL A N 1
ATOM 915 C CA . VAL A 1 123 ? 15.131 15.524 11.859 1.00 83.75 123 VAL A CA 1
ATOM 916 C C . VAL A 1 123 ? 14.861 15.161 10.402 1.00 83.75 123 VAL A C 1
ATOM 918 O O . VAL A 1 123 ? 14.045 15.809 9.741 1.00 83.75 123 VAL A O 1
ATOM 921 N N . ASP A 1 124 ? 15.508 14.105 9.909 1.00 87.06 124 ASP A N 1
ATOM 922 C CA . ASP A 1 124 ? 15.101 13.457 8.660 1.00 87.06 124 ASP A CA 1
ATOM 923 C C . ASP A 1 124 ? 13.785 12.711 8.918 1.00 87.06 124 ASP A C 1
ATOM 925 O O . ASP A 1 124 ? 13.768 11.618 9.488 1.00 87.06 124 ASP A O 1
ATOM 929 N N . VAL A 1 125 ? 12.662 13.339 8.559 1.00 89.19 125 VAL A N 1
ATOM 930 C CA . VAL A 1 125 ? 11.324 12.809 8.856 1.00 89.19 125 VAL A CA 1
ATOM 931 C C . VAL A 1 125 ? 11.128 11.423 8.249 1.00 89.19 125 VAL A C 1
ATOM 933 O O . VAL A 1 125 ? 10.586 10.547 8.919 1.00 89.19 125 VAL A O 1
ATOM 936 N N . ASP A 1 126 ? 11.602 11.171 7.032 1.00 89.56 126 ASP A N 1
ATOM 937 C CA . ASP A 1 126 ? 11.394 9.870 6.403 1.00 89.56 126 ASP A CA 1
ATOM 938 C C . ASP A 1 126 ? 12.225 8.782 7.103 1.00 89.56 126 ASP A C 1
ATOM 940 O O . ASP A 1 126 ? 11.692 7.729 7.467 1.00 89.56 126 ASP A O 1
ATOM 944 N N . ARG A 1 127 ? 13.515 9.036 7.365 1.00 87.50 127 ARG A N 1
ATOM 945 C CA . ARG A 1 127 ? 14.433 8.019 7.916 1.00 87.50 127 ARG A CA 1
ATOM 946 C C . ARG A 1 127 ? 14.359 7.827 9.417 1.00 87.50 127 ARG A C 1
ATOM 948 O O . ARG A 1 127 ? 14.453 6.693 9.884 1.00 87.50 127 ARG A O 1
ATOM 955 N N . GLU A 1 128 ? 14.249 8.912 10.167 1.00 89.12 128 GLU A N 1
ATOM 956 C CA . GLU A 1 128 ? 14.340 8.882 11.627 1.00 89.12 128 GLU A CA 1
ATOM 957 C C . GLU A 1 128 ? 12.970 8.722 12.289 1.00 89.12 128 GLU A C 1
ATOM 959 O O . GLU A 1 128 ? 12.899 8.243 13.419 1.00 89.12 128 GLU A O 1
ATOM 964 N N . LEU A 1 129 ? 11.883 9.073 11.590 1.00 90.44 129 LEU A N 1
ATOM 965 C CA . LEU A 1 129 ? 10.535 9.085 12.161 1.00 90.44 129 LEU A CA 1
ATOM 966 C C . LEU A 1 129 ? 9.586 8.106 11.462 1.00 90.44 129 LEU A C 1
ATOM 968 O O . LEU A 1 129 ? 9.038 7.210 12.104 1.00 90.44 129 LEU A O 1
ATOM 972 N N . VAL A 1 130 ? 9.399 8.254 10.150 1.00 92.06 130 VAL A N 1
ATOM 973 C CA . VAL A 1 130 ? 8.381 7.518 9.393 1.00 92.06 130 VAL A CA 1
ATOM 974 C C . VAL A 1 130 ? 8.767 6.045 9.242 1.00 92.06 130 VAL A C 1
ATOM 976 O O . VAL A 1 130 ? 8.014 5.170 9.671 1.00 92.06 130 VAL A O 1
ATOM 979 N N . LEU A 1 131 ? 9.946 5.735 8.695 1.00 92.56 131 LEU A N 1
ATOM 980 C CA . LEU A 1 131 ? 10.356 4.346 8.445 1.00 92.56 131 LEU A CA 1
ATOM 981 C C . LEU A 1 131 ? 10.413 3.467 9.711 1.00 92.56 131 LEU A C 1
ATOM 983 O O . LEU A 1 131 ? 9.897 2.343 9.650 1.00 92.56 131 LEU A O 1
ATOM 987 N N . PRO A 1 132 ? 10.956 3.924 10.861 1.00 92.88 132 PRO A N 1
ATOM 988 C CA . PRO A 1 132 ? 10.986 3.128 12.091 1.00 92.88 132 PRO A CA 1
ATOM 989 C C . PRO A 1 132 ? 9.601 2.800 12.661 1.00 92.88 132 PRO A C 1
ATOM 991 O O . PRO A 1 132 ? 9.457 1.812 13.380 1.00 92.88 132 PRO A O 1
ATOM 994 N N . VAL A 1 133 ? 8.582 3.609 12.354 1.00 93.88 133 VAL A N 1
ATOM 995 C CA . VAL A 1 133 ? 7.204 3.404 12.827 1.00 93.88 133 VAL A CA 1
ATOM 996 C C . VAL A 1 133 ? 6.388 2.590 11.831 1.00 93.88 133 VAL A C 1
ATOM 998 O O . VAL A 1 133 ? 5.674 1.672 12.233 1.00 93.88 133 VAL A O 1
ATOM 1001 N N . LEU A 1 134 ? 6.490 2.905 10.538 1.00 94.44 134 LEU A N 1
ATOM 1002 C CA . LEU A 1 134 ? 5.663 2.275 9.512 1.00 94.44 134 LEU A CA 1
ATOM 1003 C C . LEU A 1 134 ? 6.139 0.866 9.159 1.00 94.44 134 LEU A C 1
ATOM 1005 O O . LEU A 1 134 ? 5.299 -0.006 8.959 1.00 94.44 134 LEU A O 1
ATOM 1009 N N . THR A 1 135 ? 7.452 0.603 9.145 1.00 92.81 135 THR A N 1
ATOM 1010 C CA . THR A 1 135 ? 7.972 -0.725 8.769 1.00 92.81 135 THR A CA 1
ATOM 1011 C C . THR A 1 135 ? 7.465 -1.831 9.706 1.00 92.81 135 THR A C 1
ATOM 1013 O O . THR A 1 135 ? 6.933 -2.819 9.204 1.00 92.81 135 THR A O 1
ATOM 1016 N N . PRO A 1 136 ? 7.519 -1.689 11.048 1.00 93.00 136 PRO A N 1
ATOM 1017 C CA . PRO A 1 136 ? 6.924 -2.683 11.944 1.00 93.00 136 PRO A CA 1
ATOM 1018 C C . PRO A 1 136 ? 5.396 -2.768 11.832 1.00 93.00 136 PRO A C 1
ATOM 1020 O O . PRO A 1 136 ? 4.829 -3.838 12.050 1.00 93.00 136 PRO A O 1
ATOM 1023 N N . ALA A 1 137 ? 4.719 -1.666 11.482 1.00 94.06 137 ALA A N 1
ATOM 1024 C CA . ALA A 1 137 ? 3.268 -1.653 11.317 1.00 94.06 137 ALA A CA 1
ATOM 1025 C C . ALA A 1 137 ? 2.803 -2.535 10.146 1.00 94.06 137 ALA A C 1
ATOM 1027 O O . ALA A 1 137 ? 1.703 -3.076 10.218 1.00 94.06 137 ALA A O 1
ATOM 1028 N N . LEU A 1 138 ? 3.640 -2.757 9.123 1.00 95.12 138 LEU A N 1
ATOM 1029 C CA . LEU A 1 138 ? 3.345 -3.675 8.013 1.00 95.12 138 LEU A CA 1
ATOM 1030 C C . LEU A 1 138 ? 3.138 -5.125 8.471 1.00 95.12 138 LEU A C 1
ATOM 1032 O O . LEU A 1 138 ? 2.384 -5.866 7.847 1.00 95.12 138 LEU A O 1
ATOM 1036 N N . SER A 1 139 ? 3.764 -5.516 9.582 1.00 93.56 139 SER A N 1
ATOM 1037 C CA . SER A 1 139 ? 3.660 -6.857 10.167 1.00 93.56 139 SER A CA 1
ATOM 1038 C C . SER A 1 139 ? 2.697 -6.921 11.360 1.00 93.56 139 SER A C 1
ATOM 1040 O O . SER A 1 139 ? 2.703 -7.904 12.099 1.00 93.56 139 SER A O 1
ATOM 1042 N N . LEU A 1 140 ? 1.858 -5.895 11.570 1.00 91.69 140 LEU A N 1
ATOM 1043 C CA . LEU A 1 140 ? 0.888 -5.849 12.676 1.00 91.69 140 LEU A CA 1
ATOM 1044 C C . LEU A 1 140 ? -0.136 -6.998 12.614 1.00 91.69 140 LEU A C 1
ATOM 1046 O O . LEU A 1 140 ? -0.671 -7.433 13.640 1.00 91.69 140 LEU A O 1
ATOM 1050 N N . VAL A 1 141 ? -0.433 -7.474 11.404 1.00 93.19 141 VAL A N 1
ATOM 1051 C CA . VAL A 1 141 ? -1.356 -8.579 11.156 1.00 93.19 141 VAL A CA 1
ATOM 1052 C C . VAL A 1 141 ? -0.915 -9.388 9.937 1.00 93.19 141 VAL A C 1
ATOM 1054 O O . VAL A 1 141 ? -0.596 -8.829 8.893 1.00 93.19 141 VAL A O 1
ATOM 1057 N N . SER A 1 142 ? -0.935 -10.717 10.059 1.00 95.62 142 SER A N 1
ATOM 1058 C CA . SER A 1 142 ? -0.799 -11.618 8.912 1.00 95.62 142 SER A CA 1
ATOM 1059 C C . SER A 1 142 ? -2.099 -11.617 8.109 1.00 95.62 142 SER A C 1
ATOM 1061 O O . SER A 1 142 ? -3.162 -11.937 8.648 1.00 95.62 142 SER A O 1
ATOM 1063 N N . LEU A 1 143 ? -2.036 -11.274 6.818 1.00 96.94 143 LEU A N 1
ATOM 1064 C CA . LEU A 1 143 ? -3.230 -11.204 5.964 1.00 96.94 143 LEU A CA 1
ATOM 1065 C C . LEU A 1 143 ? -3.920 -12.568 5.839 1.00 96.94 143 LEU A C 1
ATOM 1067 O O . LEU A 1 143 ? -5.148 -12.647 5.880 1.00 96.94 143 LEU A O 1
ATOM 1071 N N . GLN A 1 144 ? -3.136 -13.645 5.748 1.00 95.81 144 GLN A N 1
ATOM 1072 C CA . GLN A 1 144 ? -3.657 -15.007 5.657 1.00 95.81 144 GLN A CA 1
ATOM 1073 C C . GLN A 1 144 ? -4.400 -15.411 6.937 1.00 95.81 144 GLN A C 1
ATOM 1075 O O . GLN A 1 144 ? -5.509 -15.942 6.865 1.00 95.81 144 GLN A O 1
ATOM 1080 N N . GLU A 1 145 ? -3.820 -15.128 8.107 1.00 95.38 145 GLU A N 1
ATOM 1081 C CA . GLU A 1 145 ? -4.456 -15.419 9.397 1.00 95.38 145 GLU A CA 1
ATOM 1082 C C . GLU A 1 145 ? -5.710 -14.565 9.604 1.00 95.38 145 GLU A C 1
ATOM 1084 O O . GLU A 1 145 ? -6.738 -15.080 10.041 1.00 95.38 145 GLU A O 1
ATOM 1089 N N . ALA A 1 146 ? -5.662 -13.280 9.238 1.00 95.56 146 ALA A N 1
ATOM 1090 C CA . ALA A 1 146 ? -6.817 -12.388 9.288 1.00 95.56 146 ALA A CA 1
ATOM 1091 C C . ALA A 1 146 ? -7.960 -12.880 8.394 1.00 95.56 146 ALA A C 1
ATOM 1093 O O . ALA A 1 146 ? -9.107 -12.915 8.838 1.00 95.56 146 ALA A O 1
ATOM 1094 N N . SER A 1 147 ? -7.654 -13.298 7.162 1.00 96.12 147 SER A N 1
ATOM 1095 C CA . SER A 1 147 ? -8.643 -13.855 6.237 1.00 96.12 147 SER A CA 1
ATOM 1096 C C . SER A 1 147 ? -9.259 -15.144 6.777 1.00 96.12 147 SER A C 1
ATOM 1098 O O . SER A 1 147 ? -10.482 -15.272 6.765 1.00 96.12 147 SER A O 1
ATOM 1100 N N . GLN A 1 148 ? -8.443 -16.083 7.267 1.00 95.50 148 GLN A N 1
ATOM 1101 C CA . GLN A 1 148 ? -8.942 -17.340 7.824 1.00 95.50 148 GLN A CA 1
ATOM 1102 C C . GLN A 1 148 ? -9.813 -17.087 9.058 1.00 95.50 148 GLN A C 1
ATOM 1104 O O . GLN A 1 148 ? -10.904 -17.642 9.183 1.00 95.50 148 GLN A O 1
ATOM 1109 N N . ARG A 1 149 ? -9.365 -16.207 9.958 1.00 95.31 149 ARG A N 1
ATOM 1110 C CA . ARG A 1 149 ? -10.109 -15.899 11.176 1.00 95.31 149 ARG A CA 1
ATOM 1111 C C . ARG A 1 149 ? -11.427 -15.193 10.873 1.00 95.31 149 ARG A C 1
ATOM 1113 O O . ARG A 1 149 ? -12.441 -15.545 11.467 1.00 95.31 149 ARG A O 1
AT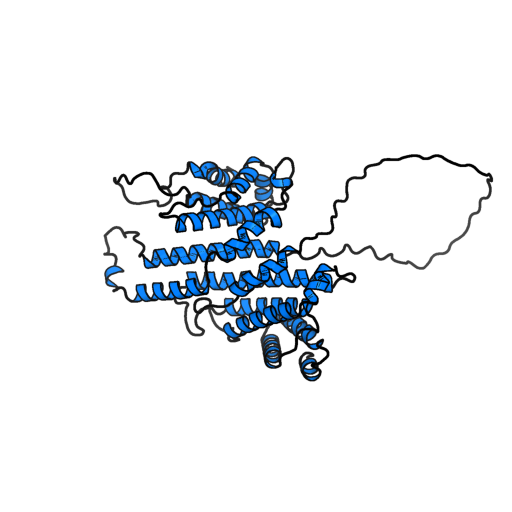OM 1120 N N . ALA A 1 150 ? -11.440 -14.244 9.938 1.00 94.94 150 ALA A N 1
ATOM 1121 C CA . ALA A 1 150 ? -12.673 -13.598 9.498 1.00 94.94 150 ALA A CA 1
ATOM 1122 C C . ALA A 1 150 ? -13.664 -14.618 8.915 1.00 94.94 150 ALA A C 1
ATOM 1124 O O . ALA A 1 150 ? -14.844 -14.580 9.251 1.00 94.94 150 ALA A O 1
ATOM 1125 N N . GLN A 1 151 ? -13.183 -15.583 8.123 1.00 93.25 151 GLN A N 1
ATOM 1126 C CA . GLN A 1 151 ? -14.015 -16.659 7.583 1.00 93.25 151 GLN A CA 1
ATOM 1127 C C . GLN A 1 151 ? -14.674 -17.503 8.683 1.00 93.25 151 GLN A C 1
ATOM 1129 O O . GLN A 1 151 ? -15.869 -17.789 8.615 1.00 93.25 151 GLN A O 1
ATOM 1134 N N . GLU A 1 152 ? -13.911 -17.886 9.707 1.00 94.12 152 GLU A N 1
ATOM 1135 C CA . GLU A 1 152 ? -14.428 -18.644 10.851 1.00 94.12 152 GLU A CA 1
ATOM 1136 C C . GLU A 1 152 ? -15.495 -17.866 11.630 1.00 94.12 152 GLU A C 1
ATOM 1138 O O . GLU A 1 152 ? -16.488 -18.455 12.056 1.00 94.12 152 GLU A O 1
ATOM 1143 N N . LEU A 1 153 ? -15.290 -16.561 11.830 1.00 93.38 153 LEU A N 1
ATOM 1144 C CA . LEU A 1 153 ? -16.207 -15.695 12.575 1.00 93.38 153 LEU A CA 1
ATOM 1145 C C . LEU A 1 153 ? -17.519 -15.470 11.815 1.00 93.38 153 LEU A C 1
ATOM 1147 O O . LEU A 1 153 ? -18.592 -15.603 12.400 1.00 93.38 153 LEU A O 1
ATOM 1151 N N . VAL A 1 154 ? -17.448 -15.228 10.504 1.00 91.44 154 VAL A N 1
ATOM 1152 C CA . VAL A 1 154 ? -18.634 -15.092 9.642 1.00 91.44 154 VAL A CA 1
ATOM 1153 C C . VAL A 1 154 ? -19.451 -16.386 9.638 1.00 91.44 154 VAL A C 1
ATOM 1155 O O . VAL A 1 154 ? -20.662 -16.356 9.847 1.00 91.44 154 VAL A O 1
ATOM 1158 N N . ALA A 1 155 ? -18.792 -17.541 9.496 1.00 90.12 155 ALA A N 1
ATOM 1159 C CA . ALA A 1 155 ? -19.471 -18.835 9.542 1.00 90.12 155 ALA A CA 1
ATOM 1160 C C . ALA A 1 155 ? -20.149 -19.095 10.902 1.00 90.12 155 ALA A C 1
ATOM 1162 O O . ALA A 1 155 ? -21.234 -19.673 10.954 1.00 90.12 155 ALA A O 1
ATOM 1163 N N . GLN A 1 156 ? -19.548 -18.647 12.011 1.00 87.81 156 GLN A N 1
ATOM 1164 C CA . GLN A 1 156 ? -20.162 -18.748 13.338 1.00 87.81 156 GLN A CA 1
ATOM 1165 C C . GLN A 1 156 ? -21.453 -17.926 13.427 1.00 87.81 156 GLN A C 1
ATOM 1167 O O . GLN A 1 156 ? -22.459 -18.439 13.917 1.00 87.81 156 GLN A O 1
ATOM 1172 N N . GLU A 1 157 ? -21.476 -16.701 12.902 1.00 83.25 157 GLU A N 1
ATOM 1173 C CA . GLU A 1 157 ? -22.667 -15.841 12.933 1.00 83.25 157 GLU A CA 1
ATOM 1174 C C . GLU A 1 157 ? -23.835 -16.339 12.079 1.00 83.25 157 GLU A C 1
ATOM 1176 O O . GLU A 1 157 ? -24.996 -16.048 12.392 1.00 83.25 157 GLU A O 1
ATOM 1181 N N . GLU A 1 158 ? -23.553 -17.090 11.015 1.00 80.69 158 GLU A N 1
ATOM 1182 C CA . GLU A 1 158 ? -24.578 -17.731 10.187 1.00 80.69 158 GLU A CA 1
ATOM 1183 C C . GLU A 1 158 ? -25.252 -18.912 10.903 1.00 80.69 158 GLU A C 1
ATOM 1185 O O . GLU A 1 158 ? -26.411 -19.226 10.628 1.00 80.69 158 GLU A O 1
ATOM 1190 N N . THR A 1 159 ? -24.563 -19.545 11.859 1.00 76.62 159 THR A N 1
ATOM 1191 C CA . THR A 1 159 ? -25.106 -20.676 12.635 1.00 76.62 159 THR A CA 1
ATOM 1192 C C . THR A 1 159 ? -25.950 -20.261 13.844 1.00 76.62 159 THR A C 1
ATOM 1194 O O . THR A 1 159 ? -26.672 -21.097 14.395 1.00 76.62 159 THR A O 1
ATOM 1197 N N . VAL A 1 160 ? -25.910 -18.985 14.249 1.00 68.88 160 VAL A N 1
ATOM 1198 C CA . VAL A 1 160 ? -26.712 -18.464 15.368 1.00 68.88 160 VAL A CA 1
ATOM 1199 C C . VAL A 1 160 ? -28.192 -18.351 14.951 1.00 68.88 160 VAL A C 1
ATOM 1201 O O . VAL A 1 160 ? -28.503 -17.654 13.979 1.00 68.88 160 VAL A O 1
ATOM 1204 N N . PRO A 1 161 ? -29.144 -18.998 15.660 1.00 58.84 161 PRO A N 1
ATOM 1205 C CA . PRO A 1 161 ? -30.561 -18.963 15.303 1.00 58.84 161 PRO A CA 1
ATOM 1206 C C . PRO A 1 161 ? -31.132 -17.537 15.253 1.00 58.84 161 PRO A C 1
ATOM 1208 O O . PRO A 1 161 ? -30.964 -16.749 16.182 1.00 58.84 161 PRO A O 1
ATOM 1211 N N . ALA A 1 162 ? -31.918 -17.236 14.213 1.00 57.22 162 ALA A N 1
ATOM 1212 C CA . ALA A 1 162 ? -32.519 -15.918 13.956 1.00 57.22 162 ALA A CA 1
ATOM 1213 C C . ALA A 1 162 ? -33.363 -15.327 15.112 1.00 57.22 162 ALA A C 1
ATOM 1215 O O . ALA A 1 162 ? -33.651 -14.130 15.109 1.00 57.22 162 ALA A O 1
ATOM 1216 N N . PHE A 1 163 ? -33.747 -16.134 16.108 1.00 50.72 163 PHE A N 1
ATOM 1217 C CA . PHE A 1 163 ? -34.485 -15.680 17.290 1.00 50.72 163 PHE A CA 1
ATOM 1218 C C . PHE A 1 163 ? -33.683 -14.735 18.200 1.00 50.72 163 PHE A C 1
ATOM 1220 O O . PHE A 1 163 ? -34.298 -13.881 18.828 1.00 50.72 163 PHE A O 1
ATOM 1227 N N . GLU A 1 164 ? -32.346 -14.812 18.231 1.00 52.28 164 GLU A N 1
ATOM 1228 C CA . GLU A 1 164 ? -31.510 -13.839 18.963 1.00 52.28 164 GLU A CA 1
ATOM 1229 C C . GLU A 1 164 ? -31.319 -12.521 18.186 1.00 52.28 164 GLU A C 1
ATOM 1231 O O . GLU A 1 164 ? -31.121 -11.471 18.792 1.00 52.28 164 GLU A O 1
ATOM 1236 N N . LYS A 1 165 ? -31.469 -12.539 16.850 1.00 52.50 165 LYS A N 1
ATOM 1237 C CA . LYS A 1 165 ? -31.412 -11.340 15.983 1.00 52.50 165 LYS A CA 1
ATOM 1238 C C . LYS A 1 165 ? -32.737 -10.563 15.931 1.00 52.50 165 LYS A C 1
ATOM 1240 O O . LYS A 1 165 ? -32.764 -9.401 15.523 1.00 52.50 165 LYS A O 1
ATOM 1245 N N . LEU A 1 166 ? -33.846 -11.166 16.364 1.00 45.97 166 LEU A N 1
ATOM 1246 C CA . LEU A 1 166 ? -35.146 -10.503 16.485 1.00 45.97 166 LEU A CA 1
ATOM 1247 C C . LEU A 1 166 ? -35.239 -9.771 17.828 1.00 45.97 166 LEU A C 1
ATOM 1249 O O . LEU A 1 166 ? -35.924 -10.199 18.754 1.00 45.97 166 LEU A O 1
ATOM 1253 N N . SER A 1 167 ? -34.564 -8.623 17.908 1.00 48.31 167 SER A N 1
ATOM 1254 C CA . SER A 1 167 ? -34.806 -7.632 18.957 1.00 48.31 167 SER A CA 1
ATOM 1255 C C . SER A 1 167 ? -36.308 -7.331 19.011 1.00 48.31 167 SER A C 1
ATOM 1257 O O . SER A 1 167 ? -36.875 -6.768 18.072 1.00 48.31 167 SER A O 1
ATOM 1259 N N . VAL A 1 168 ? -36.951 -7.733 20.108 1.00 51.34 168 VAL A N 1
ATOM 1260 C CA . VAL A 1 168 ? -38.385 -7.567 20.361 1.00 51.34 168 VAL A CA 1
ATOM 1261 C C . VAL A 1 168 ? -38.770 -6.103 20.130 1.00 51.34 168 VAL A C 1
ATOM 1263 O O . VAL A 1 168 ? -38.208 -5.191 20.740 1.00 51.34 168 VAL A O 1
ATOM 1266 N N . GLN A 1 169 ? -39.707 -5.871 19.206 1.00 46.41 169 GLN A N 1
ATOM 1267 C CA . GLN A 1 169 ? -40.266 -4.547 18.935 1.00 46.41 169 GLN A CA 1
ATOM 1268 C C . GLN A 1 169 ? -40.830 -3.992 20.256 1.00 46.41 169 GLN A C 1
ATOM 1270 O O . GLN A 1 169 ? -41.794 -4.550 20.766 1.00 46.41 169 GLN A O 1
ATOM 1275 N N . HIS A 1 170 ? -40.212 -2.932 20.795 1.00 47.59 170 HIS A N 1
ATOM 1276 C CA . HIS A 1 170 ? -40.537 -2.178 22.029 1.00 47.59 170 HIS A CA 1
ATOM 1277 C C . HIS A 1 170 ? -39.605 -2.292 23.247 1.00 47.59 170 HIS A C 1
ATOM 1279 O O . HIS A 1 170 ? -39.841 -1.581 24.224 1.00 47.59 170 HIS A O 1
ATOM 1285 N N . THR A 1 171 ? -38.501 -3.036 23.201 1.00 42.81 171 THR A N 1
ATOM 1286 C CA . THR A 1 171 ? -37.405 -2.846 24.177 1.00 42.81 171 THR A CA 1
ATOM 1287 C C . THR A 1 171 ? -36.294 -1.966 23.596 1.00 42.81 171 THR A C 1
ATOM 1289 O O . THR A 1 171 ? -36.088 -2.001 22.379 1.00 42.81 171 THR A O 1
ATOM 1292 N N . PRO A 1 172 ? -35.578 -1.162 24.415 1.00 46.03 172 PRO A N 1
ATOM 1293 C CA . PRO A 1 172 ? -34.377 -0.468 23.959 1.00 46.03 172 PRO A CA 1
ATOM 1294 C C . PRO A 1 172 ? -33.461 -1.502 23.306 1.00 46.03 172 PRO A C 1
ATOM 1296 O O . PRO A 1 172 ? -33.144 -2.507 23.943 1.00 46.03 172 PRO A O 1
ATOM 1299 N N . LYS A 1 173 ? -33.102 -1.301 22.032 1.00 45.69 173 LYS A N 1
ATOM 1300 C CA . LYS A 1 173 ? -32.108 -2.142 21.360 1.00 45.69 173 LYS A CA 1
ATOM 1301 C C . LYS A 1 173 ? -30.858 -2.100 22.224 1.00 45.69 173 LYS A C 1
ATOM 1303 O O . LYS A 1 173 ? -30.258 -1.037 22.366 1.00 45.69 173 LYS A O 1
ATOM 1308 N N . SER A 1 174 ? -30.508 -3.215 22.849 1.00 49.03 174 SER A N 1
ATOM 1309 C CA . SER A 1 174 ? -29.219 -3.295 23.504 1.00 49.03 174 SER A CA 1
ATOM 1310 C C . SER A 1 174 ? -28.162 -3.260 22.408 1.00 49.03 174 SER A C 1
ATOM 1312 O O . SER A 1 174 ? -28.196 -4.105 21.515 1.00 49.03 174 SER A O 1
ATOM 1314 N N . ASP A 1 175 ? -27.251 -2.296 22.469 1.00 54.34 175 ASP A N 1
ATOM 1315 C CA . ASP A 1 175 ? -26.108 -2.137 21.558 1.00 54.34 175 ASP A CA 1
ATOM 1316 C C . ASP A 1 175 ? -25.032 -3.221 21.809 1.00 54.34 175 ASP A C 1
ATOM 1318 O O . ASP A 1 175 ? -23.831 -2.965 21.870 1.00 54.34 175 ASP A O 1
ATOM 1322 N N . HIS A 1 176 ? -25.471 -4.448 22.096 1.00 67.88 176 HIS A N 1
ATOM 1323 C CA . HIS A 1 176 ? -24.606 -5.564 22.437 1.00 67.88 176 HIS A CA 1
ATOM 1324 C C . HIS A 1 176 ? -24.091 -6.186 21.146 1.00 67.88 176 HIS A C 1
ATOM 1326 O O . HIS A 1 176 ? -24.755 -7.034 20.555 1.00 67.88 176 HIS A O 1
ATOM 1332 N N . LYS A 1 177 ? -22.899 -5.747 20.735 1.00 75.44 177 LYS A N 1
ATOM 1333 C CA . LYS A 1 177 ? -22.107 -6.439 19.720 1.00 75.44 177 LYS A CA 1
ATOM 1334 C C . LYS A 1 177 ? -21.832 -7.874 20.162 1.00 75.44 177 LYS A C 1
ATOM 1336 O O . LYS A 1 177 ? -21.515 -8.115 21.334 1.00 75.44 177 LYS A O 1
ATOM 1341 N N . SER A 1 178 ? -21.939 -8.817 19.233 1.00 83.81 178 SER A N 1
ATOM 1342 C CA . SER A 1 178 ? -21.535 -10.202 19.472 1.00 83.81 178 SER A CA 1
ATOM 1343 C C . SER A 1 178 ? -20.016 -10.274 19.702 1.00 83.81 178 SER A C 1
ATOM 1345 O O . SER A 1 178 ? -19.261 -9.390 19.290 1.00 83.81 178 SER A O 1
ATOM 1347 N N . ALA A 1 179 ? -19.535 -11.334 20.360 1.00 85.88 179 ALA A N 1
ATOM 1348 C CA . ALA A 1 179 ? -18.091 -11.545 20.493 1.00 85.88 179 ALA A CA 1
ATOM 1349 C C . ALA A 1 179 ? -17.410 -11.703 19.118 1.00 85.88 179 ALA A C 1
ATOM 1351 O O . ALA A 1 179 ? -16.279 -11.258 18.946 1.00 85.88 179 ALA A O 1
ATOM 1352 N N . ALA A 1 180 ? -18.116 -12.280 18.138 1.00 88.12 180 ALA A N 1
ATOM 1353 C CA . ALA A 1 180 ? -17.617 -12.426 16.777 1.00 88.12 180 ALA A CA 1
ATOM 1354 C C . ALA A 1 180 ? -17.558 -11.081 16.034 1.00 88.12 180 ALA A C 1
ATOM 1356 O O . ALA A 1 180 ? -16.549 -10.797 15.393 1.00 88.12 180 ALA A O 1
ATOM 1357 N N . GLU A 1 181 ? -18.565 -10.217 16.203 1.00 87.56 181 GLU A N 1
ATOM 1358 C CA . GLU A 1 181 ? -18.574 -8.857 15.642 1.00 87.56 181 GLU A CA 1
ATOM 1359 C C . GLU A 1 181 ? -17.422 -8.020 16.218 1.00 87.56 181 GLU A C 1
ATOM 1361 O O . GLU A 1 181 ? -16.737 -7.307 15.486 1.00 87.56 181 GLU A O 1
ATOM 1366 N N . ALA A 1 182 ? -17.169 -8.129 17.527 1.00 86.75 182 ALA A N 1
ATOM 1367 C CA . ALA A 1 182 ? -16.064 -7.431 18.183 1.00 86.75 182 ALA A CA 1
ATOM 1368 C C . ALA A 1 182 ? -14.685 -7.920 17.695 1.00 86.75 182 ALA A C 1
ATOM 1370 O O . ALA A 1 182 ? -13.773 -7.111 17.502 1.00 86.75 182 ALA A O 1
ATOM 1371 N N . ASP A 1 183 ? -14.528 -9.227 17.467 1.00 90.31 183 ASP A N 1
ATOM 1372 C CA . ASP A 1 183 ? -13.302 -9.802 16.905 1.00 90.31 183 ASP A CA 1
ATOM 1373 C C . ASP A 1 183 ? -13.097 -9.389 15.434 1.00 90.31 183 ASP A C 1
ATOM 1375 O O . ASP A 1 183 ? -11.975 -9.051 15.047 1.00 90.31 183 ASP A O 1
ATOM 1379 N N . LEU A 1 184 ? -14.163 -9.354 14.622 1.00 91.31 184 LEU A N 1
ATOM 1380 C CA . LEU A 1 184 ? -14.120 -8.862 13.238 1.00 91.31 184 LEU A CA 1
ATOM 1381 C C . LEU A 1 184 ? -13.706 -7.387 13.184 1.00 91.31 184 LEU A C 1
ATOM 1383 O O . LEU A 1 184 ? -12.786 -7.036 12.446 1.00 91.31 184 LEU A O 1
ATOM 1387 N N . GLU A 1 185 ? -14.297 -6.537 14.026 1.00 90.44 185 GLU A N 1
ATOM 1388 C CA . GLU A 1 185 ? -13.927 -5.121 14.135 1.00 90.44 185 GLU A CA 1
ATOM 1389 C C . GLU A 1 185 ? -12.455 -4.948 14.538 1.00 90.44 185 GLU A C 1
ATOM 1391 O O . GLU A 1 185 ? -11.759 -4.062 14.034 1.00 90.44 185 GLU A O 1
ATOM 1396 N N . ARG A 1 186 ? -11.935 -5.818 15.413 1.00 90.81 186 ARG A N 1
ATOM 1397 C CA . ARG A 1 186 ? -10.516 -5.807 15.787 1.00 90.81 186 ARG A CA 1
ATOM 1398 C C . ARG A 1 186 ? -9.609 -6.166 14.609 1.00 90.81 186 ARG A C 1
ATOM 1400 O O . ARG A 1 186 ? -8.595 -5.496 14.414 1.00 90.81 186 ARG A O 1
ATOM 1407 N N . ILE A 1 187 ? -9.961 -7.186 13.824 1.00 93.81 187 ILE A N 1
ATOM 1408 C CA . ILE A 1 187 ? -9.226 -7.551 12.602 1.00 93.81 187 ILE A CA 1
ATOM 1409 C C . ILE A 1 187 ? -9.242 -6.381 11.615 1.00 93.81 187 ILE A C 1
ATOM 1411 O O . ILE A 1 187 ? -8.190 -5.977 11.122 1.00 93.81 187 ILE A O 1
ATOM 1415 N N . GLU A 1 188 ? -10.412 -5.792 11.372 1.00 93.44 188 GLU A N 1
ATOM 1416 C CA . GLU A 1 188 ? -10.559 -4.644 10.476 1.00 93.44 188 GLU A CA 1
ATOM 1417 C C . GLU A 1 188 ? -9.711 -3.451 10.904 1.00 93.44 188 GLU A C 1
ATOM 1419 O O . GLU A 1 188 ? -9.081 -2.819 10.059 1.00 93.44 188 GLU A O 1
ATOM 1424 N N . ASN A 1 189 ? -9.668 -3.141 12.201 1.00 92.12 189 ASN A N 1
ATOM 1425 C CA . ASN A 1 189 ? -8.870 -2.030 12.704 1.00 92.12 189 ASN A CA 1
ATOM 1426 C C . ASN A 1 189 ? -7.382 -2.242 12.417 1.00 92.12 189 ASN A C 1
ATOM 1428 O O . ASN A 1 189 ? -6.747 -1.334 11.890 1.00 92.12 189 ASN A O 1
ATOM 1432 N N . LYS A 1 190 ? -6.852 -3.450 12.649 1.00 95.25 190 LYS A N 1
ATOM 1433 C CA . LYS A 1 190 ? -5.460 -3.776 12.305 1.00 95.25 190 LYS A CA 1
ATOM 1434 C C . LYS A 1 190 ? -5.188 -3.653 10.807 1.00 95.25 190 LYS A C 1
ATOM 1436 O O . LYS A 1 190 ? -4.184 -3.063 10.419 1.00 95.25 190 LYS A O 1
ATOM 1441 N N . LEU A 1 191 ? -6.090 -4.163 9.964 1.00 96.88 191 LEU A N 1
ATOM 1442 C CA . LEU A 1 191 ? -5.968 -4.051 8.506 1.00 96.88 191 LEU A CA 1
ATOM 1443 C C . LEU A 1 191 ? -5.987 -2.582 8.050 1.00 96.88 191 LEU A C 1
ATOM 1445 O O . LEU A 1 191 ? -5.181 -2.185 7.212 1.00 96.88 191 LEU A O 1
ATOM 1449 N N . ARG A 1 192 ? -6.854 -1.745 8.633 1.00 95.19 192 ARG A N 1
ATOM 1450 C CA . ARG A 1 192 ? -6.887 -0.299 8.352 1.00 95.19 192 ARG A CA 1
ATOM 1451 C C . ARG A 1 192 ? -5.588 0.394 8.764 1.00 95.19 192 ARG A C 1
ATOM 1453 O O . ARG A 1 192 ? -5.120 1.250 8.022 1.00 95.19 192 ARG A O 1
ATOM 1460 N N . THR A 1 193 ? -4.982 0.010 9.888 1.00 95.94 193 THR A N 1
ATOM 1461 C CA . THR A 1 193 ? -3.675 0.538 10.313 1.00 95.94 193 THR A CA 1
ATOM 1462 C C . THR A 1 193 ? -2.566 0.174 9.326 1.00 95.94 193 THR A C 1
ATOM 1464 O O . THR A 1 193 ? -1.789 1.049 8.951 1.00 95.94 193 THR A O 1
ATOM 1467 N N . VAL A 1 194 ? -2.511 -1.084 8.865 1.00 97.81 194 VAL A N 1
ATOM 1468 C CA . VAL A 1 194 ? -1.550 -1.527 7.833 1.00 97.81 194 VAL A CA 1
ATOM 1469 C C . VAL A 1 194 ? -1.747 -0.739 6.541 1.00 97.81 194 VAL A C 1
ATOM 1471 O O . VAL A 1 194 ? -0.785 -0.217 5.985 1.00 97.81 194 VAL A O 1
ATOM 1474 N N . ARG A 1 195 ? -2.997 -0.604 6.082 1.00 97.00 195 ARG A N 1
ATOM 1475 C CA . ARG A 1 195 ? -3.327 0.175 4.884 1.00 97.00 195 ARG A CA 1
ATOM 1476 C C . ARG A 1 195 ? -2.851 1.625 5.004 1.00 97.00 195 ARG A C 1
ATOM 1478 O O . ARG A 1 195 ? -2.202 2.115 4.090 1.00 97.00 195 ARG A O 1
ATOM 1485 N N . LEU A 1 196 ? -3.147 2.294 6.117 1.00 96.88 196 LEU A N 1
ATOM 1486 C CA . LEU A 1 196 ? -2.720 3.676 6.346 1.00 96.88 196 LEU A CA 1
ATOM 1487 C C . LEU A 1 196 ? -1.187 3.802 6.346 1.00 96.88 196 LEU A C 1
ATOM 1489 O O . LEU A 1 196 ? -0.641 4.758 5.804 1.00 96.88 196 LEU A O 1
ATOM 1493 N N . ALA A 1 197 ? -0.480 2.827 6.923 1.00 97.75 197 ALA A N 1
ATOM 1494 C CA . ALA A 1 197 ? 0.978 2.796 6.866 1.00 97.75 197 ALA A CA 1
ATOM 1495 C C . ALA A 1 197 ? 1.491 2.673 5.421 1.00 97.75 197 ALA A C 1
ATOM 1497 O O . ALA A 1 197 ? 2.436 3.367 5.052 1.00 97.75 197 ALA A O 1
ATOM 1498 N N . LEU A 1 198 ? 0.859 1.839 4.590 1.00 97.88 198 LEU A N 1
ATOM 1499 C CA . LEU A 1 198 ? 1.204 1.717 3.171 1.00 97.88 198 LEU A CA 1
ATOM 1500 C C . LEU A 1 198 ? 0.924 3.000 2.380 1.00 97.88 198 LEU A C 1
ATOM 1502 O O . LEU A 1 198 ? 1.742 3.378 1.549 1.00 97.88 198 LEU A O 1
ATOM 1506 N N . GLU A 1 199 ? -0.183 3.689 2.651 1.00 95.06 199 GLU A N 1
ATOM 1507 C CA . GLU A 1 199 ? -0.526 4.965 2.004 1.00 95.06 199 GLU A CA 1
ATOM 1508 C C . GLU A 1 199 ? 0.564 6.020 2.249 1.00 95.06 199 GLU A C 1
ATOM 1510 O O . GLU A 1 199 ? 1.085 6.627 1.313 1.00 95.06 199 GLU A O 1
ATOM 1515 N N . ILE A 1 200 ? 1.010 6.158 3.501 1.00 95.31 200 ILE A N 1
ATOM 1516 C CA . ILE A 1 200 ? 2.097 7.080 3.846 1.00 95.31 200 ILE A CA 1
ATOM 1517 C C . ILE A 1 200 ? 3.424 6.619 3.215 1.00 95.31 200 ILE A C 1
ATOM 1519 O O . ILE A 1 200 ? 4.154 7.438 2.649 1.00 95.31 200 ILE A O 1
ATOM 1523 N N . LEU A 1 201 ? 3.738 5.315 3.264 1.00 94.50 201 LEU A N 1
ATOM 1524 C CA . LEU A 1 201 ? 4.948 4.755 2.645 1.00 94.50 201 LEU A CA 1
ATOM 1525 C C . LEU A 1 201 ? 4.973 4.925 1.125 1.00 94.50 201 LEU A C 1
ATOM 1527 O O . LEU A 1 201 ? 6.056 5.095 0.569 1.00 94.50 201 LEU A O 1
ATOM 1531 N N . THR A 1 202 ? 3.821 4.925 0.455 1.00 92.56 202 THR A N 1
ATOM 1532 C CA . THR A 1 202 ? 3.737 5.146 -0.996 1.00 92.56 202 THR A CA 1
ATOM 1533 C C . THR A 1 202 ? 4.364 6.486 -1.364 1.00 92.56 202 THR A C 1
ATOM 1535 O O . THR A 1 202 ? 5.169 6.553 -2.297 1.00 92.56 202 THR A O 1
ATOM 1538 N N . GLY A 1 203 ? 4.076 7.527 -0.574 1.00 88.62 203 GLY A N 1
ATOM 1539 C CA . GLY A 1 203 ? 4.701 8.838 -0.712 1.00 88.62 203 GLY A CA 1
ATOM 1540 C C . GLY A 1 203 ? 6.205 8.813 -0.432 1.00 88.62 203 GLY A C 1
ATOM 1541 O O . GLY A 1 203 ? 6.967 9.425 -1.175 1.00 88.62 203 GLY A O 1
ATOM 1542 N N . VAL A 1 204 ? 6.654 8.097 0.605 1.00 88.38 204 VAL A N 1
ATOM 1543 C CA . VAL A 1 204 ? 8.091 7.943 0.925 1.00 88.38 204 VAL A CA 1
ATOM 1544 C C . VAL A 1 204 ? 8.844 7.245 -0.215 1.00 88.38 204 VAL A C 1
ATOM 1546 O O . VAL A 1 204 ? 9.991 7.575 -0.503 1.00 88.38 204 VAL A O 1
ATOM 1549 N N . CYS A 1 205 ? 8.199 6.292 -0.891 1.00 89.25 205 CYS A N 1
ATOM 1550 C CA . CYS A 1 205 ? 8.785 5.549 -2.004 1.00 89.25 205 CYS A CA 1
ATOM 1551 C C . CYS A 1 205 ? 8.804 6.342 -3.319 1.00 89.25 205 CYS A C 1
ATOM 1553 O O . CYS A 1 205 ? 9.528 5.961 -4.238 1.00 89.25 205 CYS A O 1
ATOM 1555 N N . ALA A 1 206 ? 8.026 7.422 -3.437 1.00 84.94 206 ALA A N 1
ATOM 1556 C CA . ALA A 1 206 ? 7.928 8.256 -4.635 1.00 84.94 206 ALA A CA 1
ATOM 1557 C C . ALA A 1 206 ? 9.146 9.192 -4.792 1.00 84.94 206 ALA A C 1
ATOM 1559 O O . ALA A 1 206 ? 9.009 10.403 -4.943 1.00 84.94 206 ALA A O 1
ATOM 1560 N N . THR A 1 207 ? 10.359 8.636 -4.764 1.00 68.88 207 THR A N 1
ATOM 1561 C CA . THR A 1 207 ? 11.624 9.374 -4.909 1.00 68.88 207 THR A CA 1
ATOM 1562 C C . THR A 1 207 ? 11.994 9.604 -6.377 1.00 68.88 207 THR A C 1
ATOM 1564 O O . THR A 1 207 ? 13.118 9.313 -6.790 1.00 68.88 207 THR A O 1
ATOM 1567 N N . LEU A 1 208 ? 11.046 10.069 -7.198 1.00 52.88 208 LEU A N 1
ATOM 1568 C CA . LEU A 1 208 ? 11.342 10.367 -8.600 1.00 52.88 208 LEU A CA 1
ATOM 1569 C C . LEU A 1 208 ? 12.400 11.483 -8.669 1.00 52.88 208 LEU A C 1
ATOM 1571 O O . LEU A 1 208 ? 12.264 12.478 -7.957 1.00 52.88 208 LEU A O 1
ATOM 1575 N N . PRO A 1 209 ? 13.459 11.334 -9.485 1.00 45.12 209 PRO A N 1
ATOM 1576 C CA . PRO A 1 209 ? 14.412 12.416 -9.684 1.00 45.12 209 PRO A CA 1
ATOM 1577 C C . PRO A 1 209 ? 13.709 13.609 -10.335 1.00 45.12 209 PRO A C 1
ATOM 1579 O O . PRO A 1 209 ? 12.914 13.429 -11.263 1.00 45.12 209 PRO A O 1
ATOM 1582 N N . ASP A 1 210 ? 14.020 14.814 -9.852 1.00 36.81 210 ASP A N 1
ATOM 1583 C CA . ASP A 1 210 ? 13.566 16.049 -10.484 1.00 36.81 210 ASP A CA 1
ATOM 1584 C C . ASP A 1 210 ? 14.001 16.064 -11.958 1.00 36.81 210 ASP A C 1
ATOM 1586 O O . ASP A 1 210 ? 15.118 15.632 -12.273 1.00 36.81 210 ASP A O 1
ATOM 1590 N N . PRO A 1 211 ? 13.149 16.549 -12.881 1.00 34.41 211 PRO A N 1
ATOM 1591 C CA . PRO A 1 211 ? 13.572 16.767 -14.254 1.00 34.41 211 PRO A CA 1
ATOM 1592 C C . PRO A 1 211 ? 14.769 17.719 -14.243 1.00 34.41 211 PRO A C 1
ATOM 1594 O O . PRO A 1 211 ? 14.686 18.819 -13.692 1.00 34.41 211 PRO A O 1
ATOM 1597 N N . GLU A 1 212 ? 15.888 17.286 -14.831 1.00 36.91 212 GLU A N 1
ATOM 1598 C CA . GLU A 1 212 ? 17.075 18.129 -14.949 1.00 36.91 212 GLU A CA 1
ATOM 1599 C C . GLU A 1 212 ? 16.674 19.476 -15.573 1.00 36.91 212 GLU A C 1
ATOM 1601 O O . GLU A 1 212 ? 15.946 19.493 -16.576 1.00 36.91 212 GLU A O 1
ATOM 1606 N N . PRO A 1 213 ? 17.108 20.616 -15.004 1.00 36.78 213 PRO A N 1
ATOM 1607 C CA . PRO A 1 213 ? 16.882 21.900 -15.637 1.00 36.78 213 PRO A CA 1
ATOM 1608 C C . PRO A 1 213 ? 17.542 21.853 -17.013 1.00 36.78 213 PRO A C 1
ATOM 1610 O O . PRO A 1 213 ? 18.755 21.673 -17.123 1.00 36.78 213 PRO A O 1
ATOM 1613 N N . GLN A 1 214 ? 16.732 21.987 -18.063 1.00 32.12 214 GLN A N 1
ATOM 1614 C CA . GLN A 1 214 ? 17.224 22.107 -19.428 1.00 32.12 214 GLN A CA 1
ATOM 1615 C C . GLN A 1 214 ? 18.169 23.308 -19.467 1.00 32.12 214 GLN A C 1
ATOM 1617 O O . GLN A 1 214 ? 17.729 24.458 -19.411 1.00 32.12 214 GLN A O 1
ATOM 1622 N N . LEU A 1 215 ? 19.477 23.045 -19.505 1.00 44.25 215 LEU A N 1
ATOM 1623 C CA . LEU A 1 215 ? 20.457 24.077 -19.804 1.00 44.25 215 LEU A CA 1
ATOM 1624 C C . LEU A 1 215 ? 20.044 24.686 -21.147 1.00 44.25 215 LEU A C 1
ATOM 1626 O O . LEU A 1 215 ? 19.794 23.920 -22.084 1.00 44.25 215 LEU A O 1
ATOM 1630 N N . PRO A 1 216 ? 19.932 26.021 -21.257 1.00 38.38 216 PRO A N 1
ATOM 1631 C CA . PRO A 1 216 ? 19.561 26.646 -22.512 1.00 38.38 216 PRO A CA 1
ATOM 1632 C C . PRO A 1 216 ? 20.564 26.190 -23.568 1.00 38.38 216 PRO A C 1
ATOM 1634 O O . PRO A 1 216 ? 21.763 26.453 -23.462 1.00 38.38 216 PRO A O 1
ATOM 1637 N N . HIS A 1 217 ? 20.074 25.439 -24.554 1.00 40.50 217 HIS A N 1
ATOM 1638 C CA . HIS A 1 217 ? 20.832 25.157 -25.757 1.00 40.50 217 HIS A CA 1
ATOM 1639 C C . HIS A 1 217 ? 21.209 26.510 -26.347 1.00 40.50 217 HIS A C 1
ATOM 1641 O O . HIS A 1 217 ? 20.340 27.318 -26.663 1.00 40.50 217 HIS A O 1
ATOM 1647 N N . GLY A 1 218 ? 22.512 26.785 -26.383 1.00 40.16 218 GLY A N 1
ATOM 1648 C CA . GLY A 1 218 ? 23.036 27.971 -27.029 1.00 40.16 218 GLY A CA 1
ATOM 1649 C C . GLY A 1 218 ? 22.606 27.935 -28.485 1.00 40.16 218 GLY A C 1
ATOM 1650 O O . GLY A 1 218 ? 23.110 27.117 -29.255 1.00 40.16 218 GLY A O 1
ATOM 1651 N N . ASP A 1 219 ? 21.664 28.803 -28.836 1.00 35.06 219 ASP A N 1
ATOM 1652 C CA . ASP A 1 219 ? 21.353 29.104 -30.220 1.00 35.06 219 ASP A CA 1
ATOM 1653 C C . ASP A 1 219 ? 22.614 29.716 -30.834 1.00 35.06 219 ASP A C 1
ATOM 1655 O O . ASP A 1 219 ? 22.956 30.881 -30.626 1.00 35.06 219 ASP A O 1
ATOM 1659 N N . ALA A 1 220 ? 23.357 28.879 -31.553 1.00 43.44 220 ALA A N 1
ATOM 1660 C CA . ALA A 1 220 ? 24.352 29.332 -32.499 1.00 43.44 220 ALA A CA 1
ATOM 1661 C C . ALA A 1 220 ? 23.600 30.008 -33.649 1.00 43.44 220 ALA A C 1
ATOM 1663 O O . ALA A 1 220 ? 23.139 29.337 -34.569 1.00 43.44 220 ALA A O 1
ATOM 1664 N N . ASP A 1 221 ? 23.454 31.328 -33.573 1.00 34.84 221 ASP A N 1
ATOM 1665 C CA . ASP A 1 221 ? 23.026 32.144 -34.704 1.00 34.84 221 ASP A CA 1
ATOM 1666 C C . ASP A 1 221 ? 24.229 32.369 -35.639 1.00 34.84 221 ASP A C 1
ATOM 1668 O O . ASP A 1 221 ? 25.234 32.962 -35.222 1.00 34.84 221 ASP A O 1
ATOM 1672 N N . PRO A 1 222 ? 24.203 31.877 -36.891 1.00 43.56 222 PRO A N 1
ATOM 1673 C CA . PRO A 1 222 ? 25.209 32.202 -37.875 1.00 43.56 222 PRO A CA 1
ATOM 1674 C C . PRO A 1 222 ? 24.738 33.421 -38.671 1.00 43.56 222 PRO A C 1
ATOM 1676 O O . PRO A 1 222 ? 23.810 33.304 -39.466 1.00 43.56 222 PRO A O 1
ATOM 1679 N N . SER A 1 223 ? 25.452 34.542 -38.524 1.00 39.53 223 SER A N 1
ATOM 1680 C CA . SER A 1 223 ? 25.628 35.655 -39.484 1.00 39.53 223 SER A CA 1
ATOM 1681 C C . SER A 1 223 ? 25.285 37.049 -38.945 1.00 39.53 223 SER A C 1
ATOM 1683 O O . SER A 1 223 ? 24.130 37.439 -38.847 1.00 39.53 223 SER A O 1
ATOM 1685 N N . HIS A 1 224 ? 26.324 37.859 -38.720 1.00 34.31 224 HIS A N 1
ATOM 1686 C CA . HIS A 1 224 ? 26.504 39.106 -39.470 1.00 34.31 224 HIS A CA 1
ATOM 1687 C C . HIS A 1 224 ? 27.885 39.721 -39.188 1.00 34.31 224 HIS A C 1
ATOM 1689 O O . HIS A 1 224 ? 28.147 40.230 -38.102 1.00 34.31 224 HIS A O 1
ATOM 1695 N N . ASP A 1 225 ? 28.751 39.703 -40.203 1.00 40.16 225 ASP A N 1
ATOM 1696 C CA . ASP A 1 225 ? 29.909 40.593 -40.318 1.00 40.16 225 ASP A CA 1
ATOM 1697 C C . ASP A 1 225 ? 29.441 42.050 -40.435 1.00 40.16 225 ASP A C 1
ATOM 1699 O O . ASP A 1 225 ? 28.653 42.317 -41.344 1.00 40.16 225 ASP A O 1
ATOM 1703 N N . VAL A 1 226 ? 29.987 42.980 -39.630 1.00 38.91 226 VAL A N 1
ATOM 1704 C CA . VAL A 1 226 ? 30.477 44.296 -40.108 1.00 38.91 226 VAL A CA 1
ATOM 1705 C C . VAL A 1 226 ? 31.528 44.910 -39.144 1.00 38.91 226 VAL A C 1
ATOM 1707 O O . VAL A 1 226 ? 31.196 45.318 -38.039 1.00 38.91 226 VAL A O 1
ATOM 1710 N N . GLN A 1 227 ? 32.773 44.977 -39.637 1.00 37.91 227 GLN A N 1
ATOM 1711 C CA . GLN A 1 227 ? 33.831 46.016 -39.545 1.00 37.91 227 GLN A CA 1
ATOM 1712 C C . GLN A 1 227 ? 34.299 46.658 -38.218 1.00 37.91 227 GLN A C 1
ATOM 1714 O O . GLN A 1 227 ? 33.564 47.375 -37.548 1.00 37.91 227 GLN A O 1
ATOM 1719 N N . ASP A 1 228 ? 35.616 46.497 -38.003 1.00 38.75 228 ASP A N 1
ATOM 1720 C CA . ASP A 1 228 ? 36.667 47.499 -37.725 1.00 38.75 228 ASP A CA 1
ATOM 1721 C C . ASP A 1 228 ? 36.316 48.796 -36.980 1.00 38.75 228 ASP A C 1
ATOM 1723 O O . ASP A 1 228 ? 35.623 49.667 -37.502 1.00 38.75 228 ASP A O 1
ATOM 1727 N N . HIS A 1 229 ? 37.018 49.010 -35.861 1.00 37.91 229 HIS A N 1
ATOM 1728 C CA . HIS A 1 229 ? 37.863 50.197 -35.698 1.00 37.91 229 HIS A CA 1
ATOM 1729 C C . HIS A 1 229 ? 39.001 49.943 -34.692 1.00 37.91 229 HIS A C 1
ATOM 1731 O O . HIS A 1 229 ? 38.759 49.643 -33.524 1.00 37.91 229 HIS A O 1
ATOM 1737 N N . ASP A 1 230 ? 40.231 50.106 -35.185 1.00 38.50 230 ASP A N 1
ATOM 1738 C CA . ASP A 1 230 ? 41.491 50.249 -34.447 1.00 38.50 230 ASP A CA 1
ATOM 1739 C C . ASP A 1 230 ? 41.425 51.309 -33.335 1.00 38.50 230 ASP A C 1
ATOM 1741 O O . ASP A 1 230 ? 40.838 52.371 -33.550 1.00 38.50 230 ASP A O 1
ATOM 1745 N N . MET A 1 231 ? 42.144 51.083 -32.226 1.00 46.44 231 MET A N 1
ATOM 1746 C CA . MET A 1 231 ? 43.140 52.032 -31.694 1.00 46.44 231 MET A CA 1
ATOM 1747 C C . MET A 1 231 ? 44.197 51.307 -30.845 1.00 46.44 231 MET A C 1
ATOM 1749 O O . MET A 1 231 ? 43.880 50.467 -30.005 1.00 46.44 231 MET A O 1
ATOM 1753 N N . GLU A 1 232 ? 45.444 51.674 -31.127 1.00 42.53 232 GLU A N 1
ATOM 1754 C CA . GLU A 1 232 ? 46.720 51.197 -30.595 1.00 42.53 232 GLU A CA 1
ATOM 1755 C C . GLU A 1 232 ? 47.054 51.673 -29.162 1.00 42.53 232 GLU A C 1
ATOM 1757 O O . GLU A 1 232 ? 46.524 52.670 -28.670 1.00 42.53 232 GLU A O 1
ATOM 1762 N N . ASP A 1 233 ? 48.065 50.981 -28.621 1.00 40.28 233 ASP A N 1
ATOM 1763 C CA . ASP A 1 233 ? 49.166 51.437 -27.755 1.00 40.28 233 ASP A CA 1
ATOM 1764 C C . ASP A 1 233 ? 49.029 51.504 -26.224 1.00 40.28 233 ASP A C 1
ATOM 1766 O O . ASP A 1 233 ? 48.191 52.197 -25.649 1.00 40.28 233 ASP A O 1
ATOM 1770 N N . GLY A 1 234 ? 50.017 50.869 -25.572 1.00 38.00 234 GLY A N 1
ATOM 1771 C CA . GLY A 1 234 ? 50.444 51.172 -24.206 1.00 38.00 234 GLY A CA 1
ATOM 1772 C C . GLY A 1 234 ? 51.177 50.031 -23.494 1.00 38.00 234 GLY A C 1
ATOM 1773 O O . GLY A 1 234 ? 50.549 49.284 -22.753 1.00 38.00 234 GLY A O 1
ATOM 1774 N N . ASP A 1 235 ? 52.489 49.926 -23.714 1.00 39.66 235 ASP A N 1
ATOM 1775 C CA . ASP A 1 235 ? 53.458 49.044 -23.041 1.00 39.66 235 ASP A CA 1
ATOM 1776 C C . ASP A 1 235 ? 53.473 49.116 -21.491 1.00 39.66 235 ASP A C 1
ATOM 1778 O O . ASP A 1 235 ? 53.167 50.156 -20.914 1.00 39.66 235 ASP A O 1
ATOM 1782 N N . GLU A 1 236 ? 53.939 48.023 -20.858 1.00 40.56 236 GLU A N 1
ATOM 1783 C CA . GLU A 1 236 ? 54.978 47.942 -19.791 1.00 40.56 236 GLU A CA 1
ATOM 1784 C C . GLU A 1 236 ? 54.710 46.895 -18.677 1.00 40.56 236 GLU A C 1
ATOM 1786 O O . GLU A 1 236 ? 53.858 47.045 -17.810 1.00 40.56 236 GLU A O 1
ATOM 1791 N N . ASP A 1 237 ? 55.488 45.810 -18.770 1.00 37.19 237 ASP A N 1
ATOM 1792 C CA . ASP A 1 237 ? 56.365 45.168 -17.769 1.00 37.19 237 ASP A CA 1
AT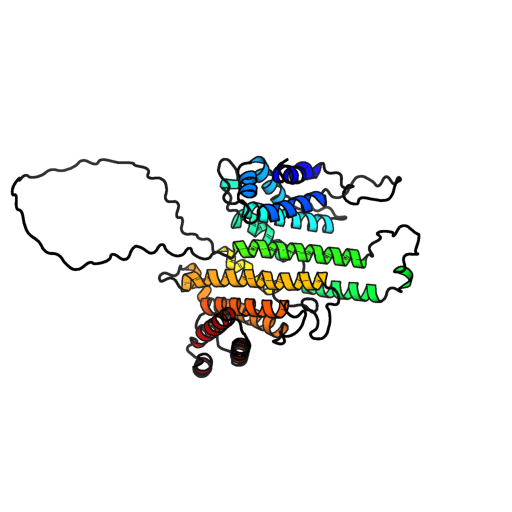OM 1793 C C . ASP A 1 237 ? 55.956 44.989 -16.279 1.00 37.19 237 ASP A C 1
ATOM 1795 O O . ASP A 1 237 ? 55.774 45.938 -15.527 1.00 37.19 237 ASP A O 1
ATOM 1799 N N . GLY A 1 238 ? 55.970 43.714 -15.857 1.00 36.44 238 GLY A N 1
ATOM 1800 C CA . GLY A 1 238 ? 56.557 43.174 -14.616 1.00 36.44 238 GLY A CA 1
ATOM 1801 C C . GLY A 1 238 ? 56.205 43.745 -13.230 1.00 36.44 238 GLY A C 1
ATOM 1802 O O . GLY A 1 238 ? 56.721 44.783 -12.846 1.00 36.44 238 GLY A O 1
ATOM 1803 N N . SER A 1 239 ? 55.539 42.945 -12.383 1.00 36.53 239 SER A N 1
ATOM 1804 C CA . SER A 1 239 ? 56.146 42.347 -11.169 1.00 36.53 239 SER A CA 1
ATOM 1805 C C . SER A 1 239 ? 55.112 41.680 -10.252 1.00 36.53 239 SER A C 1
ATOM 1807 O O . SER A 1 239 ? 54.046 42.236 -10.014 1.00 36.53 239 SER A O 1
ATOM 1809 N N . ASP A 1 240 ? 55.518 40.518 -9.745 1.00 35.62 240 ASP A N 1
ATOM 1810 C CA . ASP A 1 240 ? 55.152 39.762 -8.539 1.00 35.62 240 ASP A CA 1
ATOM 1811 C C . ASP A 1 240 ? 54.130 40.295 -7.511 1.00 35.62 240 ASP A C 1
ATOM 1813 O O . ASP A 1 240 ? 54.122 41.461 -7.130 1.00 35.62 240 ASP A O 1
ATOM 1817 N N . ASP A 1 241 ? 53.416 39.296 -6.972 1.00 40.69 241 ASP A N 1
ATOM 1818 C CA . ASP A 1 241 ? 52.911 39.138 -5.602 1.00 40.69 241 ASP A CA 1
ATOM 1819 C C . ASP A 1 241 ? 51.994 40.217 -5.018 1.00 40.69 241 ASP A C 1
ATOM 1821 O O . ASP A 1 241 ? 52.441 41.182 -4.410 1.00 40.69 241 ASP A O 1
ATOM 1825 N N . ASP A 1 242 ? 50.692 39.914 -5.024 1.00 36.53 242 ASP A N 1
ATOM 1826 C CA . ASP A 1 242 ? 49.813 40.250 -3.903 1.00 36.53 242 ASP A CA 1
ATOM 1827 C C . ASP A 1 242 ? 48.792 39.116 -3.684 1.00 36.53 242 ASP A C 1
ATOM 1829 O O . ASP A 1 242 ? 47.777 38.987 -4.376 1.00 36.53 242 ASP A O 1
ATOM 1833 N N . GLU A 1 243 ? 49.087 38.264 -2.696 1.00 44.44 243 GLU A N 1
ATOM 1834 C CA . GLU A 1 243 ? 48.120 37.388 -2.032 1.00 44.44 243 GLU A CA 1
ATOM 1835 C C . GLU A 1 243 ? 47.017 38.255 -1.398 1.00 44.44 243 GLU A C 1
ATOM 1837 O O . GLU A 1 243 ? 47.201 38.836 -0.328 1.00 44.44 243 GLU A O 1
ATOM 1842 N N . MET A 1 244 ? 45.842 38.320 -2.030 1.00 37.81 244 MET A N 1
ATOM 1843 C CA . MET A 1 244 ? 44.622 38.799 -1.378 1.00 37.81 244 MET A CA 1
ATOM 1844 C C . MET A 1 244 ? 43.656 37.641 -1.127 1.00 37.81 244 MET A C 1
ATOM 1846 O O . MET A 1 244 ? 42.899 37.210 -1.994 1.00 37.81 244 MET A O 1
ATOM 1850 N N . ASP A 1 245 ? 43.716 37.163 0.115 1.00 41.56 245 ASP A N 1
ATOM 1851 C CA . ASP A 1 245 ? 42.741 36.317 0.796 1.00 41.56 245 ASP A CA 1
ATOM 1852 C C . ASP A 1 245 ? 41.375 37.033 0.846 1.00 41.56 245 ASP A C 1
ATOM 1854 O O . ASP A 1 245 ? 41.151 37.940 1.653 1.00 41.56 245 ASP A O 1
ATOM 1858 N N . LEU A 1 246 ? 40.464 36.657 -0.059 1.00 38.03 246 LEU A N 1
ATOM 1859 C CA . LEU A 1 246 ? 39.060 37.071 -0.047 1.00 38.03 246 LEU A CA 1
ATOM 1860 C C . LEU A 1 246 ? 38.181 35.896 0.373 1.00 38.03 246 LEU A C 1
ATOM 1862 O O . LEU A 1 246 ? 37.650 35.125 -0.425 1.00 38.03 246 LEU A O 1
ATOM 1866 N N . ASN A 1 247 ? 38.017 35.812 1.685 1.00 39.97 247 ASN A N 1
ATOM 1867 C CA . ASN A 1 247 ? 37.006 35.025 2.360 1.00 39.97 247 ASN A CA 1
ATOM 1868 C C . ASN A 1 247 ? 35.626 35.695 2.156 1.00 39.97 247 ASN A C 1
ATOM 1870 O O . ASN A 1 247 ? 35.162 36.446 3.012 1.00 39.97 247 ASN A O 1
ATOM 1874 N N . GLU A 1 248 ? 34.972 35.447 1.017 1.00 33.19 248 GLU A N 1
ATOM 1875 C CA . GLU A 1 248 ? 33.549 35.755 0.809 1.00 33.19 248 GLU A CA 1
ATOM 1876 C C . GLU A 1 248 ? 32.724 34.464 0.830 1.00 33.19 248 GLU A C 1
ATOM 1878 O O . GLU A 1 248 ? 32.630 33.703 -0.133 1.00 33.19 248 GLU A O 1
ATOM 1883 N N . GLN A 1 249 ? 32.119 34.222 1.993 1.00 32.84 249 GLN A N 1
ATOM 1884 C CA . GLN A 1 249 ? 31.078 33.226 2.211 1.00 32.84 249 GLN A CA 1
ATOM 1885 C C . GLN A 1 249 ? 29.843 33.585 1.376 1.00 32.84 249 GLN A C 1
ATOM 1887 O O . GLN A 1 249 ? 28.961 34.321 1.820 1.00 32.84 249 GLN A O 1
ATOM 1892 N N . GLY A 1 250 ? 29.765 33.032 0.167 1.00 31.62 250 GLY A N 1
ATOM 1893 C CA . GLY A 1 250 ? 28.495 32.864 -0.531 1.00 31.62 250 GLY A CA 1
ATOM 1894 C C . GLY A 1 250 ? 27.566 31.940 0.274 1.00 31.62 250 GLY A C 1
ATOM 1895 O O . GLY A 1 250 ? 28.050 31.044 0.975 1.00 31.62 250 GLY A O 1
ATOM 1896 N N . PRO A 1 251 ? 26.236 32.138 0.223 1.00 29.50 251 PRO A N 1
ATOM 1897 C CA . PRO A 1 251 ? 25.296 31.267 0.920 1.00 29.50 251 PRO A CA 1
ATOM 1898 C C . PRO A 1 251 ? 25.477 29.821 0.433 1.00 29.50 251 PRO A C 1
ATOM 1900 O O . PRO A 1 251 ? 25.665 29.607 -0.768 1.00 29.50 251 PRO A O 1
ATOM 1903 N N . PRO A 1 252 ? 25.434 28.818 1.329 1.00 30.75 252 PRO A N 1
ATOM 1904 C CA . PRO A 1 252 ? 25.654 27.440 0.935 1.00 30.75 252 PRO A CA 1
ATOM 1905 C C . PRO A 1 252 ? 24.533 27.020 -0.012 1.00 30.75 252 PRO A C 1
ATOM 1907 O O . PRO A 1 252 ? 23.367 26.923 0.373 1.00 30.75 252 PRO A O 1
ATOM 1910 N N . VAL A 1 253 ? 24.904 26.745 -1.260 1.00 34.09 253 VAL A N 1
ATOM 1911 C CA . VAL A 1 253 ? 24.109 25.927 -2.172 1.00 34.09 253 VAL A CA 1
ATOM 1912 C C . VAL A 1 253 ? 24.130 24.511 -1.591 1.00 34.09 253 VAL A C 1
ATOM 1914 O O . VAL A 1 253 ? 24.957 23.678 -1.949 1.00 34.09 253 VAL A O 1
ATOM 1917 N N . ASN A 1 254 ? 23.248 24.256 -0.623 1.00 29.86 254 ASN A N 1
ATOM 1918 C CA . ASN A 1 254 ? 22.957 22.918 -0.120 1.00 29.86 254 ASN A CA 1
ATOM 1919 C C . ASN A 1 254 ? 22.132 22.171 -1.172 1.00 29.86 254 ASN A C 1
ATOM 1921 O O . ASN A 1 254 ? 20.925 22.002 -1.045 1.00 29.86 254 ASN A O 1
ATOM 1925 N N . GLY A 1 255 ? 22.808 21.735 -2.227 1.00 34.16 255 GLY A N 1
ATOM 1926 C CA . GLY A 1 255 ? 22.382 20.616 -3.052 1.00 34.16 255 GLY A CA 1
ATOM 1927 C C . GLY A 1 255 ? 23.236 19.410 -2.691 1.00 34.16 255 GLY A C 1
ATOM 1928 O O . GLY A 1 255 ? 24.095 19.010 -3.471 1.00 34.16 255 GLY A O 1
ATOM 1929 N N . THR A 1 256 ? 23.077 18.858 -1.484 1.00 28.41 256 THR A N 1
ATOM 1930 C CA . THR A 1 256 ? 23.633 17.529 -1.200 1.00 28.41 256 THR A CA 1
ATOM 1931 C C . THR A 1 256 ? 22.992 16.533 -2.167 1.00 28.41 256 THR A C 1
ATOM 1933 O O . THR A 1 256 ? 21.762 16.490 -2.230 1.00 28.41 256 THR A O 1
ATOM 1936 N N . PRO A 1 257 ? 23.772 15.727 -2.912 1.00 37.44 257 PRO A N 1
ATOM 1937 C CA . PRO A 1 257 ? 23.209 14.692 -3.764 1.00 37.44 257 PRO A CA 1
ATOM 1938 C C . PRO A 1 257 ? 22.451 13.715 -2.865 1.00 37.44 257 PRO A C 1
ATOM 1940 O O . PRO A 1 257 ? 23.035 13.087 -1.979 1.00 37.44 257 PRO A O 1
ATOM 1943 N N . ASN A 1 258 ? 21.135 13.651 -3.060 1.00 42.09 258 ASN A N 1
ATOM 1944 C CA . ASN A 1 258 ? 20.223 12.807 -2.305 1.00 42.09 258 ASN A CA 1
ATOM 1945 C C . ASN A 1 258 ? 20.714 11.356 -2.331 1.00 42.09 258 ASN A C 1
ATOM 1947 O O . ASN A 1 258 ? 20.526 10.619 -3.294 1.00 42.09 258 ASN A O 1
ATOM 1951 N N . SER A 1 259 ? 21.288 10.912 -1.217 1.00 46.94 259 SER A N 1
ATOM 1952 C CA . SER A 1 259 ? 21.537 9.502 -0.917 1.00 46.94 259 SER A CA 1
ATOM 1953 C C . SER A 1 259 ? 20.231 8.775 -0.563 1.00 46.94 259 SER A C 1
ATOM 1955 O O . SER A 1 259 ? 20.260 7.812 0.196 1.00 46.94 259 SER A O 1
ATOM 1957 N N . SER A 1 260 ? 19.082 9.248 -1.064 1.00 57.31 260 SER A N 1
ATOM 1958 C CA . SER A 1 260 ? 17.746 8.965 -0.539 1.00 57.31 260 SER A CA 1
ATOM 1959 C C . SER A 1 260 ? 17.337 7.502 -0.698 1.00 57.31 260 SER A C 1
ATOM 1961 O O . SER A 1 260 ? 16.765 6.965 0.233 1.00 57.31 260 SER A O 1
ATOM 1963 N N . SER A 1 261 ? 17.721 6.788 -1.756 1.00 67.38 261 SER A N 1
ATOM 1964 C CA . SER A 1 261 ? 17.153 5.463 -2.069 1.00 67.38 261 SER A CA 1
ATOM 1965 C C . SER A 1 261 ? 17.672 4.264 -1.256 1.00 67.38 261 SER A C 1
ATOM 1967 O O . SER A 1 261 ? 17.157 3.156 -1.415 1.00 67.38 261 SER A O 1
ATOM 1969 N N . SER A 1 262 ? 18.655 4.429 -0.361 1.00 75.56 262 SER A N 1
ATOM 1970 C CA . SER A 1 262 ? 19.274 3.293 0.352 1.00 75.56 262 SER A CA 1
ATOM 1971 C C . SER A 1 262 ? 18.321 2.523 1.277 1.00 75.56 262 SER A C 1
ATOM 1973 O O . SER A 1 262 ? 18.621 1.392 1.653 1.00 75.56 262 SER A O 1
ATOM 1975 N N . PHE A 1 263 ? 17.189 3.118 1.657 1.00 79.94 263 PHE A N 1
ATOM 1976 C CA . PHE A 1 263 ? 16.179 2.481 2.505 1.00 79.94 263 PHE A CA 1
ATOM 1977 C C . PHE A 1 263 ? 15.125 1.680 1.725 1.00 79.94 263 PHE A C 1
ATOM 1979 O O . PHE A 1 263 ? 14.357 0.946 2.342 1.00 79.94 263 PHE A O 1
ATOM 1986 N N . LEU A 1 264 ? 15.067 1.808 0.394 1.00 85.31 264 LEU A N 1
ATOM 1987 C CA . LEU A 1 264 ? 14.042 1.153 -0.423 1.00 85.31 264 LEU A CA 1
ATOM 1988 C C . LEU A 1 264 ? 14.198 -0.381 -0.475 1.00 85.31 264 LEU A C 1
ATOM 1990 O O . LEU A 1 264 ? 13.190 -1.068 -0.309 1.00 85.31 264 LEU A O 1
ATOM 1994 N N . PRO A 1 265 ? 15.408 -0.964 -0.647 1.00 88.31 265 PRO A N 1
ATOM 1995 C CA . PRO A 1 265 ? 15.540 -2.419 -0.770 1.00 88.31 265 PRO A CA 1
ATOM 1996 C C . PRO A 1 265 ? 15.024 -3.216 0.447 1.00 88.31 265 PRO A C 1
ATOM 1998 O O . PRO A 1 265 ? 14.324 -4.208 0.236 1.00 88.31 265 PRO A O 1
ATOM 2001 N N . PRO A 1 266 ? 15.269 -2.801 1.710 1.00 90.44 266 PRO A N 1
ATOM 2002 C CA . PRO A 1 266 ? 14.690 -3.465 2.882 1.00 90.44 266 PRO A CA 1
ATOM 2003 C C . PRO A 1 266 ? 13.155 -3.536 2.912 1.00 90.44 266 PRO A C 1
ATOM 2005 O O . PRO A 1 266 ? 12.613 -4.448 3.534 1.00 90.44 266 PRO A O 1
ATOM 2008 N N . LEU A 1 267 ? 12.448 -2.614 2.248 1.00 92.38 267 LEU A N 1
ATOM 2009 C CA . LEU A 1 267 ? 10.980 -2.596 2.211 1.00 92.38 267 LEU A CA 1
ATOM 2010 C C . LEU A 1 267 ? 10.392 -3.633 1.246 1.00 92.38 267 LEU A C 1
ATOM 2012 O O . LEU A 1 267 ? 9.234 -4.015 1.399 1.00 92.38 267 LEU A O 1
ATOM 2016 N N . VAL A 1 268 ? 11.171 -4.122 0.277 1.00 94.88 268 VAL A N 1
ATOM 2017 C CA . VAL A 1 268 ? 10.668 -5.018 -0.777 1.00 94.88 268 VAL A CA 1
ATOM 2018 C C . VAL A 1 268 ? 10.112 -6.316 -0.193 1.00 94.88 268 VAL A C 1
ATOM 2020 O O . VAL A 1 268 ? 9.024 -6.733 -0.572 1.00 94.88 268 VAL A O 1
ATOM 2023 N N . ALA A 1 269 ? 10.818 -6.954 0.746 1.00 95.12 269 ALA A N 1
ATOM 2024 C CA . ALA A 1 269 ? 10.387 -8.244 1.288 1.00 95.12 269 ALA A CA 1
ATOM 2025 C C . ALA A 1 269 ? 9.045 -8.168 2.053 1.00 95.12 269 ALA A C 1
ATOM 2027 O O . ALA A 1 269 ? 8.147 -8.929 1.692 1.00 95.12 269 ALA A O 1
ATOM 2028 N N . PRO A 1 270 ? 8.844 -7.241 3.015 1.00 95.50 270 PRO A N 1
ATOM 2029 C CA . PRO A 1 270 ? 7.535 -7.048 3.647 1.00 95.50 270 PRO A CA 1
ATOM 2030 C C . PRO A 1 270 ? 6.412 -6.737 2.648 1.00 95.50 270 PRO A C 1
ATOM 2032 O O . PRO A 1 270 ? 5.302 -7.241 2.783 1.00 95.50 270 PRO A O 1
ATOM 2035 N N . LEU A 1 271 ? 6.689 -5.932 1.617 1.00 97.75 271 LEU A N 1
ATOM 2036 C CA . LEU A 1 271 ? 5.690 -5.586 0.605 1.00 97.75 271 LEU A CA 1
ATOM 2037 C C . LEU A 1 271 ? 5.310 -6.784 -0.276 1.00 97.75 271 LEU A C 1
ATOM 2039 O O . LEU A 1 271 ? 4.137 -6.942 -0.604 1.00 97.75 271 LEU A O 1
ATOM 2043 N N . LEU A 1 272 ? 6.264 -7.657 -0.616 1.00 97.44 272 LEU A N 1
ATOM 2044 C CA . LEU A 1 272 ? 5.982 -8.885 -1.367 1.00 97.44 272 LEU A CA 1
ATOM 2045 C C . LEU A 1 272 ? 5.057 -9.842 -0.603 1.00 97.44 272 LEU A C 1
ATOM 2047 O O . LEU A 1 272 ? 4.222 -10.499 -1.217 1.00 97.44 272 LEU A O 1
ATOM 2051 N N . GLU A 1 273 ? 5.161 -9.907 0.725 1.00 96.81 273 GLU A N 1
ATOM 2052 C CA . GLU A 1 273 ? 4.221 -10.689 1.539 1.00 96.81 273 GLU A CA 1
ATOM 2053 C C . GLU A 1 273 ? 2.806 -10.095 1.491 1.00 96.81 273 GLU A C 1
ATOM 2055 O O . GLU A 1 273 ? 1.820 -10.831 1.429 1.00 96.81 273 GLU A O 1
ATOM 2060 N N . LEU A 1 274 ? 2.702 -8.763 1.462 1.00 98.12 274 LEU A N 1
ATOM 2061 C CA . LEU A 1 274 ? 1.431 -8.044 1.476 1.00 98.12 274 LEU A CA 1
ATOM 2062 C C . LEU A 1 274 ? 0.698 -8.032 0.135 1.00 98.12 274 LEU A C 1
ATOM 2064 O O . LEU A 1 274 ? -0.497 -7.766 0.146 1.00 98.12 274 LEU A O 1
ATOM 2068 N N . ILE A 1 275 ? 1.338 -8.318 -1.002 1.00 97.88 275 ILE A N 1
ATOM 2069 C CA . ILE A 1 275 ? 0.645 -8.382 -2.306 1.00 97.88 275 ILE A CA 1
ATOM 2070 C C . ILE A 1 275 ? -0.009 -9.738 -2.584 1.00 97.88 275 ILE A C 1
ATOM 2072 O O . ILE A 1 275 ? -0.800 -9.844 -3.518 1.00 97.88 275 ILE A O 1
ATOM 2076 N N . LEU A 1 276 ? 0.311 -10.779 -1.808 1.00 96.56 276 LEU A N 1
ATOM 2077 C CA . LEU A 1 276 ? -0.223 -12.122 -2.024 1.00 96.56 276 LEU A CA 1
ATOM 2078 C C . LEU A 1 276 ? -1.712 -12.177 -1.632 1.00 96.56 276 LEU A C 1
ATOM 2080 O O . LEU A 1 276 ? -2.035 -11.998 -0.454 1.00 96.56 276 LEU A O 1
ATOM 2084 N N . PRO A 1 277 ? -2.632 -12.445 -2.579 1.00 95.75 277 PRO A N 1
ATOM 2085 C CA . PRO A 1 277 ? -4.053 -12.477 -2.281 1.00 95.75 277 PRO A CA 1
ATOM 2086 C C . PRO A 1 277 ? -4.435 -13.637 -1.366 1.00 95.75 277 PRO A C 1
ATOM 2088 O O . PRO A 1 277 ? -3.877 -14.731 -1.433 1.00 95.75 277 PRO A O 1
ATOM 2091 N N . THR A 1 278 ? -5.473 -13.408 -0.573 1.00 95.50 278 THR A N 1
ATOM 2092 C CA . THR A 1 278 ? -6.122 -14.387 0.301 1.00 95.50 278 THR A CA 1
ATOM 2093 C C . THR A 1 278 ? -7.532 -14.699 -0.217 1.00 95.50 278 THR A C 1
ATOM 2095 O O . THR A 1 278 ? -8.065 -13.945 -1.039 1.00 95.50 278 THR A O 1
ATOM 2098 N N . PRO A 1 279 ? -8.204 -15.757 0.273 1.00 90.69 279 PRO A N 1
ATOM 2099 C CA . PRO A 1 279 ? -9.575 -16.070 -0.137 1.00 90.69 279 PRO A CA 1
ATOM 2100 C C . PRO A 1 279 ? -10.592 -14.941 0.100 1.00 90.69 279 PRO A C 1
ATOM 2102 O O . PRO A 1 279 ? -11.591 -14.879 -0.611 1.00 90.69 279 PRO A O 1
ATOM 2105 N N . PHE A 1 280 ? -10.353 -14.048 1.070 1.00 92.44 280 PHE A N 1
ATOM 2106 C CA . PHE A 1 280 ? -11.223 -12.893 1.334 1.00 92.44 280 PHE A CA 1
ATOM 2107 C C . PHE A 1 280 ? -10.812 -11.631 0.576 1.00 92.44 280 PHE A C 1
ATOM 2109 O O . PHE A 1 280 ? -11.559 -10.656 0.621 1.00 92.44 280 PHE A O 1
ATOM 2116 N N . SER A 1 281 ? -9.673 -11.622 -0.121 1.00 94.19 281 SER A N 1
ATOM 2117 C CA . SER A 1 281 ? -9.147 -10.421 -0.784 1.00 94.19 281 SER A CA 1
ATOM 2118 C C . SER A 1 281 ? -10.029 -9.916 -1.919 1.00 94.19 281 SER A C 1
ATOM 2120 O O . SER A 1 281 ? -10.043 -8.719 -2.182 1.00 94.19 281 SER A O 1
ATOM 2122 N N . PHE A 1 282 ? -10.795 -10.799 -2.564 1.00 92.62 282 PHE A N 1
ATOM 2123 C CA . PHE A 1 282 ? -11.707 -10.438 -3.647 1.00 92.62 282 PHE A CA 1
ATOM 2124 C C . PHE A 1 282 ? -13.048 -11.148 -3.498 1.00 92.62 282 PHE A C 1
ATOM 2126 O O . PHE A 1 282 ? -13.093 -12.279 -3.007 1.00 92.62 282 PHE A O 1
ATOM 2133 N N . PRO A 1 283 ? -14.149 -10.538 -3.969 1.00 90.38 283 PRO A N 1
ATOM 2134 C CA . PRO A 1 283 ? -15.404 -11.258 -4.082 1.00 90.38 283 PRO A CA 1
ATOM 2135 C C . PRO A 1 283 ? -15.270 -12.433 -5.074 1.00 90.38 283 PRO A C 1
ATOM 2137 O O . PRO A 1 283 ? -14.482 -12.365 -6.032 1.00 90.38 283 PRO A O 1
ATOM 2140 N N . PRO A 1 284 ? -16.047 -13.516 -4.881 1.00 88.31 284 PRO A N 1
ATOM 2141 C CA . PRO A 1 284 ? -16.160 -14.583 -5.870 1.00 88.31 284 PRO A CA 1
ATOM 2142 C C . PRO A 1 284 ? -16.627 -14.034 -7.224 1.00 88.31 284 PRO A C 1
ATOM 2144 O O . PRO A 1 284 ? -17.434 -13.112 -7.269 1.00 88.31 284 PRO A O 1
ATOM 2147 N N . ILE A 1 285 ? -16.183 -14.635 -8.331 1.00 84.31 285 ILE A N 1
ATOM 2148 C CA . ILE A 1 285 ? -16.504 -14.173 -9.699 1.00 84.31 285 ILE A CA 1
ATOM 2149 C C . ILE A 1 285 ? -18.021 -14.072 -9.941 1.00 84.31 285 ILE A C 1
ATOM 2151 O O . ILE A 1 285 ? -18.494 -13.168 -10.623 1.00 84.31 285 ILE A O 1
ATOM 2155 N N . THR A 1 286 ? -18.800 -14.980 -9.351 1.00 82.00 286 THR A N 1
ATOM 2156 C CA . THR A 1 286 ? -20.258 -15.064 -9.522 1.00 82.00 286 THR A CA 1
ATOM 2157 C C . THR A 1 286 ? -21.049 -14.650 -8.278 1.00 82.00 286 THR A C 1
ATOM 2159 O O . THR A 1 286 ? -22.244 -14.933 -8.192 1.00 82.00 286 THR A O 1
ATOM 2162 N N . GLY A 1 287 ? -20.413 -14.000 -7.298 1.00 81.94 287 GLY A N 1
ATOM 2163 C CA . GLY A 1 287 ? -21.023 -13.749 -5.994 1.00 81.94 287 GLY A CA 1
ATOM 2164 C C . GLY A 1 287 ? -20.611 -12.432 -5.349 1.00 81.94 287 GLY A C 1
ATOM 2165 O O . GLY A 1 287 ? -19.738 -11.713 -5.822 1.00 81.94 287 GLY A O 1
ATOM 2166 N N . GLN A 1 288 ? -21.267 -12.117 -4.237 1.00 86.12 288 GLN A N 1
ATOM 2167 C CA . GLN A 1 288 ? -20.888 -10.994 -3.384 1.00 86.12 288 GLN A CA 1
ATOM 2168 C C . GLN A 1 288 ? -19.838 -11.438 -2.362 1.00 86.12 288 GLN A C 1
ATOM 2170 O O . GLN A 1 288 ? -19.707 -12.628 -2.064 1.00 86.12 288 GLN A O 1
ATOM 2175 N N . SER A 1 289 ? -19.091 -10.477 -1.815 1.00 89.00 289 SER A N 1
ATOM 2176 C CA . SER A 1 289 ? -18.206 -10.755 -0.684 1.00 89.00 289 SER A CA 1
ATOM 2177 C C . SER A 1 289 ? -19.022 -11.247 0.515 1.00 89.00 289 SER A C 1
ATOM 2179 O O . SER A 1 289 ? -20.058 -10.673 0.846 1.00 89.00 289 SER A O 1
ATOM 2181 N N . GLN A 1 290 ? -18.518 -12.293 1.173 1.00 88.75 290 GLN A N 1
ATOM 2182 C CA . GLN A 1 290 ? -19.085 -12.826 2.414 1.00 88.75 290 GLN A CA 1
ATOM 2183 C C . GLN A 1 290 ? -18.958 -11.826 3.571 1.00 88.75 290 GLN A C 1
ATOM 2185 O O . GLN A 1 290 ? -19.807 -11.796 4.455 1.00 88.75 290 GLN A O 1
ATOM 2190 N N . HIS A 1 291 ? -17.921 -10.982 3.54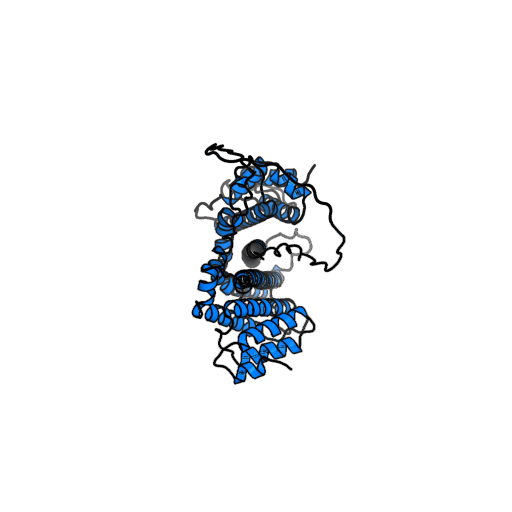8 1.00 91.81 291 HIS A N 1
ATOM 2191 C CA . HIS A 1 291 ? -17.721 -9.922 4.529 1.00 91.81 291 HIS A CA 1
ATOM 2192 C C . HIS A 1 291 ? -17.096 -8.680 3.871 1.00 91.81 291 HIS A C 1
ATOM 2194 O O . HIS A 1 291 ? -15.866 -8.533 3.842 1.00 91.81 291 HIS A O 1
ATOM 2200 N N . PRO A 1 292 ? -17.930 -7.774 3.322 1.00 92.31 292 PRO A N 1
ATOM 2201 C CA . PRO A 1 292 ? -17.464 -6.638 2.532 1.00 92.31 292 PRO A CA 1
ATOM 2202 C C . PRO A 1 292 ? -16.405 -5.749 3.210 1.00 92.31 292 PRO A C 1
ATOM 2204 O O . PRO A 1 292 ? -15.458 -5.376 2.516 1.00 92.31 292 PRO A O 1
ATOM 2207 N N . PRO A 1 293 ? -16.479 -5.432 4.523 1.00 93.44 293 PRO A N 1
ATOM 2208 C CA . PRO A 1 293 ? -15.467 -4.598 5.176 1.00 93.44 293 PRO A CA 1
ATOM 2209 C C . PRO A 1 293 ? -14.063 -5.215 5.156 1.00 93.44 293 PRO A C 1
ATOM 2211 O O . PRO A 1 293 ? -13.095 -4.532 4.817 1.00 93.44 293 PRO A O 1
ATOM 2214 N N . THR A 1 294 ? -13.947 -6.513 5.460 1.00 95.19 294 THR A N 1
ATOM 2215 C CA . THR A 1 294 ? -12.658 -7.224 5.432 1.00 95.19 294 THR A CA 1
ATOM 2216 C C . THR A 1 294 ? -12.147 -7.377 4.008 1.00 95.19 294 THR A C 1
ATOM 2218 O O . THR A 1 294 ? -10.972 -7.117 3.765 1.00 95.19 294 THR A O 1
ATOM 2221 N N . THR A 1 295 ? -13.015 -7.737 3.056 1.00 95.44 295 THR A N 1
ATOM 2222 C CA . THR A 1 295 ? -12.621 -7.841 1.643 1.00 95.44 295 THR A CA 1
ATOM 2223 C C . THR A 1 295 ? -12.111 -6.515 1.104 1.00 95.44 295 THR A C 1
ATOM 2225 O O . THR A 1 295 ? -11.039 -6.468 0.508 1.00 95.44 295 THR A O 1
ATOM 2228 N N . SER A 1 296 ? -12.831 -5.425 1.377 1.00 95.44 296 SER A N 1
ATOM 2229 C CA . SER A 1 296 ? -12.416 -4.082 0.983 1.00 95.44 296 SER A CA 1
ATOM 2230 C C . SER A 1 296 ? -11.050 -3.721 1.575 1.00 95.44 296 SER A C 1
ATOM 2232 O O . SER A 1 296 ? -10.152 -3.323 0.833 1.00 95.44 296 SER A O 1
ATOM 2234 N N . ALA A 1 297 ? -10.852 -3.938 2.880 1.00 96.44 297 ALA A N 1
ATOM 2235 C CA . ALA A 1 297 ? -9.586 -3.644 3.547 1.00 96.44 297 ALA A CA 1
ATOM 2236 C C . ALA A 1 297 ? -8.409 -4.450 2.970 1.00 96.44 297 ALA A C 1
ATOM 2238 O O . ALA A 1 297 ? -7.364 -3.870 2.686 1.00 96.44 297 ALA A O 1
ATOM 2239 N N . LEU A 1 298 ? -8.587 -5.757 2.745 1.00 97.38 298 LEU A N 1
ATOM 2240 C CA . LEU A 1 298 ? -7.560 -6.622 2.156 1.00 97.38 298 LEU A CA 1
ATOM 2241 C C . LEU A 1 298 ? -7.210 -6.199 0.726 1.00 97.38 298 LEU A C 1
ATOM 2243 O O . LEU A 1 298 ? -6.032 -6.045 0.416 1.00 97.38 298 LEU A O 1
ATOM 2247 N N . SER A 1 299 ? -8.212 -5.946 -0.126 1.00 96.50 299 SER A N 1
ATOM 2248 C CA . SER A 1 299 ? -7.956 -5.486 -1.496 1.00 96.50 299 SER A CA 1
ATOM 2249 C C . SER A 1 299 ? -7.156 -4.185 -1.529 1.00 96.50 299 SER A C 1
ATOM 2251 O O . SER A 1 299 ? -6.193 -4.084 -2.285 1.00 96.50 299 SER A O 1
ATOM 2253 N N . SER A 1 300 ? -7.485 -3.224 -0.656 1.00 97.12 300 SER A N 1
ATOM 2254 C CA . SER A 1 300 ? -6.755 -1.959 -0.573 1.00 97.12 300 SER A CA 1
ATOM 2255 C C . SER A 1 300 ? -5.316 -2.145 -0.095 1.00 97.12 300 SER A C 1
ATOM 2257 O O . SER A 1 300 ? -4.438 -1.447 -0.579 1.00 97.12 300 SER A O 1
ATOM 2259 N N . ILE A 1 301 ? -5.046 -3.085 0.819 1.00 98.44 301 ILE A N 1
ATOM 2260 C CA . ILE A 1 301 ? -3.671 -3.393 1.247 1.00 98.44 301 ILE A CA 1
ATOM 2261 C C . ILE A 1 301 ? -2.842 -3.906 0.067 1.00 98.44 301 ILE A C 1
ATOM 2263 O O . ILE A 1 301 ? -1.731 -3.425 -0.137 1.00 98.44 301 ILE A O 1
ATOM 2267 N N . HIS A 1 302 ? -3.377 -4.840 -0.727 1.00 98.06 302 HIS A N 1
ATOM 2268 C CA . HIS A 1 302 ? -2.669 -5.366 -1.898 1.00 98.06 302 HIS A CA 1
ATOM 2269 C C . HIS A 1 302 ? -2.359 -4.266 -2.921 1.00 98.06 302 HIS A C 1
ATOM 2271 O O . HIS A 1 302 ? -1.242 -4.197 -3.430 1.00 98.06 302 HIS A O 1
ATOM 2277 N N . ILE A 1 303 ? -3.337 -3.394 -3.186 1.00 97.69 303 ILE A N 1
ATOM 2278 C CA . ILE A 1 303 ? -3.207 -2.245 -4.091 1.00 97.69 303 ILE A CA 1
ATOM 2279 C C . ILE A 1 303 ? -2.110 -1.297 -3.593 1.00 97.69 303 ILE A C 1
ATOM 2281 O O . ILE A 1 303 ? -1.127 -1.093 -4.302 1.00 97.69 303 ILE A O 1
ATOM 2285 N N . CYS A 1 304 ? -2.193 -0.817 -2.348 1.00 97.88 304 CYS A N 1
ATOM 2286 C CA . CYS A 1 304 ? -1.197 0.110 -1.802 1.00 97.88 304 CYS A CA 1
ATOM 2287 C C . CYS A 1 304 ? 0.204 -0.516 -1.697 1.00 97.88 304 CYS A C 1
ATOM 2289 O O . CYS A 1 304 ? 1.213 0.157 -1.895 1.00 97.88 304 CYS A O 1
ATOM 2291 N N . ALA A 1 305 ? 0.303 -1.822 -1.426 1.00 98.31 305 ALA A N 1
ATOM 2292 C CA . ALA A 1 305 ? 1.588 -2.515 -1.437 1.00 98.31 305 ALA A CA 1
ATOM 2293 C C . ALA A 1 305 ? 2.210 -2.554 -2.845 1.00 98.31 305 ALA A C 1
ATOM 2295 O O . ALA A 1 305 ? 3.422 -2.366 -2.980 1.00 98.31 305 ALA A O 1
ATOM 2296 N N . LEU A 1 306 ? 1.403 -2.735 -3.898 1.00 98.31 306 LEU A N 1
ATOM 2297 C CA . LEU A 1 306 ? 1.882 -2.633 -5.279 1.00 98.31 306 LEU A CA 1
ATOM 2298 C C . LEU A 1 306 ? 2.260 -1.207 -5.671 1.00 98.31 306 LEU A C 1
ATOM 2300 O O . LEU A 1 306 ? 3.236 -1.040 -6.395 1.00 98.31 306 LEU A O 1
ATOM 2304 N N . GLU A 1 307 ? 1.548 -0.191 -5.190 1.00 97.06 307 GLU A N 1
ATOM 2305 C CA . GLU A 1 307 ? 1.916 1.214 -5.412 1.00 97.06 307 GLU A CA 1
ATOM 2306 C C . GLU A 1 307 ? 3.291 1.528 -4.808 1.00 97.06 307 GLU A C 1
ATOM 2308 O O . GLU A 1 307 ? 4.163 2.068 -5.496 1.00 97.06 307 GLU A O 1
ATOM 2313 N N . CYS A 1 308 ? 3.534 1.093 -3.565 1.00 96.56 308 CYS A N 1
ATOM 2314 C CA . CYS A 1 308 ? 4.851 1.155 -2.931 1.00 96.56 308 CYS A CA 1
ATOM 2315 C C . CYS A 1 308 ? 5.926 0.459 -3.777 1.00 96.56 308 CYS A C 1
ATOM 2317 O O . CYS A 1 308 ? 6.955 1.062 -4.078 1.00 96.56 308 CYS A O 1
ATOM 2319 N N . LEU A 1 309 ? 5.696 -0.796 -4.186 1.00 97.25 309 LEU A N 1
ATOM 2320 C CA . LEU A 1 309 ? 6.652 -1.552 -5.006 1.00 97.25 309 LEU A CA 1
ATOM 2321 C C . LEU A 1 309 ? 6.916 -0.870 -6.351 1.00 97.25 309 LEU A C 1
ATOM 2323 O O . LEU A 1 309 ? 8.065 -0.791 -6.780 1.00 97.25 309 LEU A O 1
ATOM 2327 N N . ASN A 1 310 ? 5.879 -0.342 -6.999 1.00 95.44 310 ASN A N 1
ATOM 2328 C CA . ASN A 1 310 ? 6.002 0.378 -8.260 1.00 95.44 310 ASN A CA 1
ATOM 2329 C C . ASN A 1 310 ? 6.910 1.601 -8.088 1.00 95.44 310 ASN A C 1
ATOM 2331 O O . ASN A 1 310 ? 7.866 1.771 -8.841 1.00 95.44 310 ASN A O 1
ATOM 2335 N N . ASN A 1 311 ? 6.678 2.405 -7.049 1.00 93.81 311 ASN A N 1
ATOM 2336 C CA . ASN A 1 311 ? 7.495 3.581 -6.763 1.00 93.81 311 ASN A CA 1
ATOM 2337 C C . ASN A 1 311 ? 8.942 3.210 -6.395 1.00 93.81 311 ASN A C 1
ATOM 2339 O O . ASN A 1 311 ? 9.877 3.868 -6.861 1.00 93.81 311 ASN A O 1
ATOM 2343 N N . ILE A 1 312 ? 9.142 2.122 -5.640 1.00 92.94 312 ILE A N 1
ATOM 2344 C CA . ILE A 1 312 ? 10.472 1.577 -5.335 1.00 92.94 312 ILE A CA 1
ATOM 2345 C C . ILE A 1 312 ? 11.205 1.221 -6.628 1.00 92.94 312 ILE A C 1
ATOM 2347 O O . ILE A 1 312 ? 12.297 1.731 -6.867 1.00 92.94 312 ILE A O 1
ATOM 2351 N N . PHE A 1 313 ? 10.625 0.376 -7.482 1.00 92.94 313 PHE A N 1
ATOM 2352 C CA . PHE A 1 313 ? 11.328 -0.109 -8.669 1.00 92.94 313 PHE A CA 1
ATOM 2353 C C . PHE A 1 313 ? 11.509 0.967 -9.737 1.00 92.94 313 PHE A C 1
ATOM 2355 O O . PHE A 1 313 ? 12.561 1.002 -10.369 1.00 92.94 313 PHE A O 1
ATOM 2362 N N . LEU A 1 314 ? 10.573 1.908 -9.884 1.00 89.69 314 LEU A N 1
ATOM 2363 C CA . LEU A 1 314 ? 10.777 3.081 -10.740 1.00 89.69 314 LEU A CA 1
ATOM 2364 C C . LEU A 1 314 ? 11.934 3.959 -10.244 1.00 89.69 314 LEU A C 1
ATOM 2366 O O . LEU A 1 314 ? 12.729 4.438 -11.058 1.00 89.69 314 LEU A O 1
ATOM 2370 N N . SER A 1 315 ? 12.057 4.132 -8.924 1.00 87.12 315 SER A N 1
ATOM 2371 C CA . SER A 1 315 ? 13.162 4.872 -8.305 1.00 87.12 315 SER A CA 1
ATOM 2372 C C . SER A 1 315 ? 14.497 4.136 -8.449 1.00 87.12 315 SER A C 1
ATOM 2374 O O . SER A 1 315 ? 15.512 4.760 -8.745 1.00 87.12 315 SER A O 1
ATOM 2376 N N . LEU A 1 316 ? 14.510 2.807 -8.304 1.00 86.62 316 LEU A N 1
ATOM 2377 C CA . LEU A 1 316 ? 15.706 1.978 -8.496 1.00 86.62 316 LEU A CA 1
ATOM 2378 C C . LEU A 1 316 ? 16.133 1.881 -9.968 1.00 86.62 316 LEU A C 1
ATOM 2380 O O . LEU A 1 316 ? 17.325 1.781 -10.248 1.00 86.62 316 LEU A O 1
ATOM 2384 N N . ALA A 1 317 ? 15.185 1.955 -10.905 1.00 85.19 317 ALA A N 1
ATOM 2385 C CA . ALA A 1 317 ? 15.455 1.982 -12.340 1.00 85.19 317 ALA A CA 1
ATOM 2386 C C . ALA A 1 317 ? 15.909 3.365 -12.840 1.00 85.19 317 ALA A C 1
ATOM 2388 O O . ALA A 1 317 ? 16.486 3.474 -13.921 1.00 85.19 317 ALA A O 1
ATOM 2389 N N . ALA A 1 318 ? 15.651 4.448 -12.099 1.00 78.69 318 ALA A N 1
ATOM 2390 C CA . ALA A 1 318 ? 15.986 5.799 -12.551 1.00 78.69 318 ALA A CA 1
ATOM 2391 C C . ALA A 1 318 ? 17.498 6.019 -12.792 1.00 78.69 318 ALA A C 1
ATOM 2393 O O . ALA A 1 318 ? 17.842 6.550 -13.848 1.00 78.69 318 ALA A O 1
ATOM 2394 N N . PRO A 1 319 ? 18.421 5.549 -11.928 1.00 70.38 319 PRO A N 1
ATOM 2395 C CA . PRO A 1 319 ? 19.857 5.608 -12.205 1.00 70.38 319 PRO A CA 1
ATOM 2396 C C . PRO A 1 319 ? 20.305 4.748 -13.393 1.00 70.38 319 PRO A C 1
ATOM 2398 O O . PRO A 1 319 ? 21.316 5.060 -14.006 1.00 70.38 319 PRO A O 1
ATOM 2401 N N . ALA A 1 320 ? 19.579 3.680 -13.747 1.00 60.78 320 ALA A N 1
ATOM 2402 C CA . ALA A 1 320 ? 19.881 2.891 -14.946 1.00 60.78 320 ALA A CA 1
ATOM 2403 C C . ALA A 1 320 ? 19.569 3.662 -16.244 1.00 60.78 320 ALA A C 1
ATOM 2405 O O . ALA A 1 320 ? 20.118 3.353 -17.299 1.00 60.78 320 ALA A O 1
ATOM 2406 N N . ARG A 1 321 ? 18.714 4.693 -16.160 1.00 64.25 321 ARG A N 1
ATOM 2407 C CA . ARG A 1 321 ? 18.413 5.624 -17.256 1.00 64.25 321 ARG A CA 1
ATOM 2408 C C . ARG A 1 321 ? 19.382 6.809 -17.328 1.00 64.25 321 ARG A C 1
ATOM 2410 O O . ARG A 1 321 ? 19.369 7.518 -18.332 1.00 64.25 321 ARG A O 1
ATOM 2417 N N . SER A 1 322 ? 20.197 7.050 -16.297 1.00 62.94 322 SER A N 1
ATOM 2418 C CA . SER A 1 322 ? 21.166 8.148 -16.303 1.00 62.94 322 SER A CA 1
ATOM 2419 C C . SER A 1 322 ? 22.478 7.720 -16.965 1.00 62.94 322 SER A C 1
ATOM 2421 O O . SER A 1 322 ? 22.909 6.572 -16.876 1.00 62.94 322 SER A O 1
ATOM 2423 N N . GLN A 1 323 ? 23.152 8.662 -17.629 1.00 53.88 323 GLN A N 1
ATOM 2424 C CA . GLN A 1 323 ? 24.437 8.404 -18.299 1.00 53.88 323 GLN A CA 1
ATOM 2425 C C . GLN A 1 323 ? 25.570 8.059 -17.308 1.00 53.88 323 GLN A C 1
ATOM 2427 O O . GLN A 1 323 ? 26.609 7.533 -17.707 1.00 53.88 323 GLN A O 1
ATOM 2432 N N . HIS A 1 324 ? 25.358 8.316 -16.012 1.00 57.62 324 HIS A N 1
ATOM 2433 C CA . HIS A 1 324 ? 26.290 8.033 -14.924 1.00 57.62 324 HIS A CA 1
ATOM 2434 C C . HIS A 1 324 ? 25.575 7.307 -13.770 1.00 57.62 324 HIS A C 1
ATOM 2436 O O . HIS A 1 324 ? 25.151 7.951 -12.804 1.00 57.62 324 HIS A O 1
ATOM 2442 N N . PRO A 1 325 ? 25.430 5.972 -13.843 1.00 60.03 325 PRO A N 1
ATOM 2443 C CA . PRO A 1 325 ? 24.832 5.197 -12.765 1.00 60.03 325 PRO A CA 1
ATOM 2444 C C . PRO A 1 325 ? 25.721 5.239 -11.516 1.00 60.03 325 PRO A C 1
ATOM 2446 O O . PRO A 1 325 ? 26.943 5.079 -11.583 1.00 60.03 325 PRO A O 1
ATOM 2449 N N . SER A 1 326 ? 25.105 5.437 -10.352 1.00 61.09 326 SER A N 1
ATOM 2450 C CA . SER A 1 326 ? 25.810 5.346 -9.075 1.00 61.09 326 SER A CA 1
ATOM 2451 C C . SER A 1 326 ? 26.246 3.895 -8.800 1.00 61.09 326 SER A C 1
ATOM 2453 O O . SER A 1 326 ? 25.557 2.949 -9.196 1.00 61.09 326 SER A O 1
ATOM 2455 N N . PRO A 1 327 ? 27.365 3.673 -8.084 1.00 59.69 327 PRO A N 1
ATOM 2456 C CA . PRO A 1 327 ? 27.857 2.325 -7.793 1.00 59.69 327 PRO A CA 1
ATOM 2457 C C . PRO A 1 327 ? 26.870 1.480 -6.968 1.00 59.69 327 PRO A C 1
ATOM 2459 O O . PRO A 1 327 ? 26.859 0.258 -7.092 1.00 59.69 327 PRO A O 1
ATOM 2462 N N . SER A 1 328 ? 26.008 2.110 -6.161 1.00 63.03 328 SER A N 1
ATOM 2463 C CA . SER A 1 328 ? 24.956 1.420 -5.406 1.00 63.03 328 SER A CA 1
ATOM 2464 C C . SER A 1 328 ? 23.804 0.935 -6.290 1.00 63.03 328 SER A C 1
ATOM 2466 O O . SER A 1 328 ? 23.309 -0.168 -6.078 1.00 63.03 328 SER A O 1
ATOM 2468 N N . ALA A 1 329 ? 23.396 1.715 -7.295 1.00 61.69 329 ALA A N 1
ATOM 2469 C CA . ALA A 1 329 ? 22.365 1.299 -8.244 1.00 61.69 329 ALA A CA 1
ATOM 2470 C C . ALA A 1 329 ? 22.866 0.175 -9.163 1.00 61.69 329 ALA A C 1
ATOM 2472 O O . ALA A 1 329 ? 22.148 -0.794 -9.405 1.00 61.69 329 ALA A O 1
ATOM 2473 N N . ALA A 1 330 ? 24.130 0.256 -9.591 1.00 64.19 330 ALA A N 1
ATOM 2474 C CA . ALA A 1 330 ? 24.774 -0.810 -10.352 1.00 64.19 330 ALA A CA 1
ATOM 2475 C C . ALA A 1 330 ? 24.817 -2.132 -9.563 1.00 64.19 330 ALA A C 1
ATOM 2477 O O . ALA A 1 330 ? 24.533 -3.184 -10.126 1.00 64.19 330 ALA A O 1
ATOM 2478 N N . ALA A 1 331 ? 25.096 -2.088 -8.254 1.00 70.94 331 ALA A N 1
ATOM 2479 C CA . ALA A 1 331 ? 25.128 -3.284 -7.411 1.00 70.94 331 ALA A CA 1
ATOM 2480 C C . ALA A 1 331 ? 23.771 -4.013 -7.347 1.00 70.94 331 ALA A C 1
ATOM 2482 O O . ALA A 1 331 ? 23.739 -5.243 -7.393 1.00 70.94 331 ALA A O 1
ATOM 2483 N N . ILE A 1 332 ? 22.653 -3.279 -7.301 1.00 76.25 332 ILE A N 1
ATOM 2484 C CA . ILE A 1 332 ? 21.305 -3.874 -7.267 1.00 76.25 332 ILE A CA 1
ATOM 2485 C C . ILE A 1 332 ? 20.995 -4.601 -8.582 1.00 76.25 332 ILE A C 1
ATOM 2487 O O . ILE A 1 332 ? 20.553 -5.748 -8.553 1.00 76.25 332 ILE A O 1
ATOM 2491 N N . GLY A 1 333 ? 21.297 -3.983 -9.728 1.00 75.94 333 GLY A N 1
ATOM 2492 C CA . GLY A 1 333 ? 21.098 -4.605 -11.044 1.00 75.94 333 GLY A CA 1
ATOM 2493 C C . GLY A 1 333 ? 21.948 -5.864 -11.274 1.00 75.94 333 GLY A C 1
ATOM 2494 O O . GLY A 1 333 ? 21.597 -6.700 -12.105 1.00 75.94 333 GLY A O 1
ATOM 2495 N N . THR A 1 334 ? 23.041 -6.041 -10.517 1.00 81.31 334 THR A N 1
ATOM 2496 C CA . THR A 1 334 ? 23.870 -7.260 -10.576 1.00 81.31 334 THR A CA 1
ATOM 2497 C C . THR A 1 334 ? 23.374 -8.418 -9.708 1.00 81.31 334 THR A C 1
ATOM 2499 O O . THR A 1 334 ? 23.793 -9.553 -9.934 1.00 81.31 334 THR A O 1
ATOM 2502 N N . ASP A 1 335 ? 22.474 -8.176 -8.749 1.00 88.19 335 ASP A N 1
ATOM 2503 C CA . ASP A 1 335 ? 21.880 -9.231 -7.919 1.00 88.19 335 ASP A CA 1
ATOM 2504 C C . ASP A 1 335 ? 20.671 -9.865 -8.625 1.00 88.19 335 ASP A C 1
ATOM 2506 O O . ASP A 1 335 ? 19.507 -9.554 -8.355 1.00 88.19 335 ASP A O 1
ATOM 2510 N N . VAL A 1 336 ? 20.966 -10.735 -9.592 1.00 89.94 336 VAL A N 1
ATOM 2511 C CA . VAL A 1 336 ? 19.957 -11.397 -10.433 1.00 89.94 336 VAL A CA 1
ATOM 2512 C C . VAL A 1 336 ? 19.049 -12.324 -9.618 1.00 89.94 336 VAL A C 1
ATOM 2514 O O . VAL A 1 336 ? 17.860 -12.417 -9.918 1.00 89.94 336 VAL A O 1
ATOM 2517 N N . ASP A 1 337 ? 19.561 -12.968 -8.565 1.00 92.62 337 ASP A N 1
ATOM 2518 C CA . ASP A 1 337 ? 18.775 -13.878 -7.721 1.00 92.62 337 ASP A CA 1
ATOM 2519 C C . ASP A 1 337 ? 17.656 -13.130 -6.984 1.00 92.62 337 ASP A C 1
ATOM 2521 O O . ASP A 1 337 ? 16.511 -13.596 -6.939 1.00 92.62 337 ASP A O 1
ATOM 2525 N N . SER A 1 338 ? 17.952 -11.934 -6.463 1.00 91.00 338 SER A N 1
ATOM 2526 C CA . SER A 1 338 ? 16.930 -11.056 -5.881 1.00 91.00 338 SER A CA 1
ATOM 2527 C C . SER A 1 338 ? 15.903 -10.608 -6.921 1.00 91.00 338 SER A C 1
ATOM 2529 O O . SER A 1 338 ? 14.701 -10.665 -6.646 1.00 91.00 338 SER A O 1
ATOM 2531 N N . GLY A 1 339 ? 16.345 -10.235 -8.128 1.00 92.31 339 GLY A N 1
ATOM 2532 C CA . GLY A 1 339 ? 15.455 -9.881 -9.238 1.00 92.31 339 GLY A CA 1
ATOM 2533 C C . GLY A 1 339 ? 14.497 -11.017 -9.612 1.00 92.31 339 GLY A C 1
ATOM 2534 O O . GLY A 1 339 ? 13.285 -10.813 -9.689 1.00 92.31 339 GLY A O 1
ATOM 2535 N N . LEU A 1 340 ? 15.014 -12.242 -9.752 1.00 94.62 340 LEU A N 1
ATOM 2536 C CA . LEU A 1 340 ? 14.219 -13.440 -10.038 1.00 94.62 340 LEU A CA 1
ATOM 2537 C C . LEU A 1 340 ? 13.223 -13.753 -8.919 1.00 94.62 340 LEU A C 1
ATOM 2539 O O . LEU A 1 340 ? 12.086 -14.133 -9.196 1.00 94.62 340 LEU A O 1
ATOM 2543 N N . LYS A 1 341 ? 13.615 -13.584 -7.651 1.00 95.75 341 LYS A N 1
ATOM 2544 C CA . LYS A 1 341 ? 12.708 -13.786 -6.515 1.00 95.75 341 LYS A CA 1
ATOM 2545 C C . LYS A 1 341 ? 11.520 -12.823 -6.571 1.00 95.75 341 LYS A C 1
ATOM 2547 O O . LYS A 1 341 ? 10.381 -13.270 -6.452 1.00 95.75 341 LYS A O 1
ATOM 2552 N N . VAL A 1 342 ? 11.777 -11.529 -6.776 1.00 96.88 342 VAL A N 1
ATOM 2553 C CA . VAL A 1 342 ? 10.725 -10.505 -6.909 1.00 96.88 342 VAL A CA 1
ATOM 2554 C C . VAL A 1 342 ? 9.822 -10.825 -8.101 1.00 96.88 342 VAL A C 1
ATOM 2556 O O . VAL A 1 342 ? 8.601 -10.859 -7.955 1.00 96.88 342 VAL A O 1
ATOM 2559 N N . TRP A 1 343 ? 10.420 -11.109 -9.261 1.00 97.62 343 TRP A N 1
ATOM 2560 C CA . TRP A 1 343 ? 9.708 -11.455 -10.491 1.00 97.62 343 TRP A CA 1
ATOM 2561 C C . TRP A 1 343 ? 8.754 -12.637 -10.286 1.00 97.62 343 TRP A C 1
ATOM 2563 O O . TRP A 1 343 ? 7.576 -12.569 -10.635 1.00 97.62 343 TRP A O 1
ATOM 2573 N N . ASN A 1 344 ? 9.240 -13.708 -9.658 1.00 97.12 344 ASN A N 1
ATOM 2574 C CA . ASN A 1 344 ? 8.453 -14.911 -9.410 1.00 97.12 344 ASN A CA 1
ATOM 2575 C C . ASN A 1 344 ? 7.311 -14.678 -8.413 1.00 97.12 344 ASN A C 1
ATOM 2577 O O . ASN A 1 344 ? 6.217 -15.200 -8.624 1.00 97.12 344 ASN A O 1
ATOM 2581 N N . GLU A 1 345 ? 7.522 -13.893 -7.351 1.00 97.81 345 GLU A N 1
ATOM 2582 C CA . GLU A 1 345 ? 6.447 -13.563 -6.404 1.00 97.81 345 GLU A CA 1
ATOM 2583 C C . GLU A 1 345 ? 5.364 -12.679 -7.049 1.00 97.81 345 GLU A C 1
ATOM 2585 O O . GLU A 1 345 ? 4.176 -12.914 -6.817 1.00 97.81 345 GLU A O 1
ATOM 2590 N N . LEU A 1 346 ? 5.732 -11.743 -7.935 1.00 98.06 346 LEU A N 1
ATOM 2591 C CA . LEU A 1 346 ? 4.762 -10.964 -8.718 1.00 98.06 346 LEU A CA 1
ATOM 2592 C C . LEU A 1 346 ? 3.923 -11.863 -9.630 1.00 98.06 346 LEU A C 1
ATOM 2594 O O . LEU A 1 346 ? 2.699 -11.756 -9.648 1.00 98.06 346 LEU A O 1
ATOM 2598 N N . TRP A 1 347 ? 4.553 -12.795 -10.345 1.00 97.69 347 TRP A N 1
ATOM 2599 C CA . TRP A 1 347 ? 3.827 -13.730 -11.206 1.00 97.69 347 TRP A CA 1
ATOM 2600 C C . TRP A 1 347 ? 2.956 -14.715 -10.434 1.00 97.69 347 TRP A C 1
ATOM 2602 O O . TRP A 1 347 ? 1.848 -15.028 -10.872 1.00 97.69 347 TRP A O 1
ATOM 2612 N N . LYS A 1 348 ? 3.411 -15.172 -9.266 1.00 97.38 348 LYS A N 1
ATOM 2613 C CA . LYS A 1 348 ? 2.610 -15.988 -8.348 1.00 97.38 348 LYS A CA 1
ATOM 2614 C C . LYS A 1 348 ? 1.371 -15.231 -7.876 1.00 97.38 348 LYS A C 1
ATOM 2616 O O . LYS A 1 348 ? 0.279 -15.796 -7.887 1.00 97.38 348 LYS A O 1
ATOM 2621 N N . MET A 1 349 ? 1.526 -13.958 -7.521 1.00 97.25 349 MET A N 1
ATOM 2622 C CA . MET A 1 349 ? 0.415 -13.075 -7.180 1.00 97.25 349 MET A CA 1
ATOM 2623 C C . MET A 1 349 ? -0.557 -12.920 -8.363 1.00 97.25 349 MET A C 1
ATOM 2625 O O . MET A 1 349 ? -1.745 -13.196 -8.203 1.00 97.25 349 MET A O 1
ATOM 2629 N N . LEU A 1 350 ? -0.075 -12.559 -9.558 1.00 97.12 350 LEU A N 1
ATOM 2630 C CA . LEU A 1 350 ? -0.931 -12.313 -10.729 1.00 97.12 350 LEU A CA 1
ATOM 2631 C C . LEU A 1 350 ? -1.693 -13.575 -11.146 1.00 97.12 350 LEU A C 1
ATOM 2633 O O . LEU A 1 350 ? -2.879 -13.523 -11.474 1.00 97.12 350 LEU A O 1
ATOM 2637 N N . SER A 1 351 ? -1.035 -14.731 -11.044 1.00 95.38 351 SER A N 1
ATOM 2638 C CA . SER A 1 351 ? -1.658 -16.037 -11.275 1.00 95.38 351 SER A CA 1
ATOM 2639 C C . SER A 1 351 ? -2.775 -16.328 -10.269 1.00 95.38 351 SER A C 1
ATOM 2641 O O . SER A 1 351 ? -3.809 -16.871 -10.650 1.00 95.38 351 SER A O 1
ATOM 2643 N N . ALA A 1 352 ? -2.603 -15.944 -8.998 1.00 94.75 352 ALA A N 1
ATOM 2644 C CA . ALA A 1 352 ? -3.626 -16.109 -7.964 1.00 94.75 352 ALA A CA 1
ATOM 2645 C C . ALA A 1 352 ? -4.831 -15.169 -8.159 1.00 94.75 352 ALA A C 1
ATOM 2647 O O . ALA A 1 352 ? -5.960 -15.546 -7.842 1.00 94.75 352 ALA A O 1
ATOM 2648 N N . VAL A 1 353 ? -4.616 -13.965 -8.701 1.00 94.38 353 VAL A N 1
ATOM 2649 C CA . VAL A 1 353 ? -5.705 -13.041 -9.067 1.00 94.38 353 VAL A CA 1
ATOM 2650 C C . VAL A 1 353 ? -6.489 -13.561 -10.274 1.00 94.38 353 VAL A C 1
ATOM 2652 O O . VAL A 1 353 ? -7.718 -13.447 -10.301 1.00 94.38 353 VAL A O 1
ATOM 2655 N N . GLY A 1 354 ? -5.790 -14.161 -11.242 1.00 92.25 354 GLY A N 1
ATOM 2656 C CA . GLY A 1 354 ? -6.359 -14.643 -12.499 1.00 92.25 354 GLY A CA 1
ATOM 2657 C C . GLY A 1 354 ? -6.706 -13.508 -13.467 1.00 92.25 354 GLY A C 1
ATOM 2658 O O . GLY A 1 354 ? -6.712 -12.339 -13.097 1.00 92.25 354 GLY A O 1
ATOM 2659 N N . THR A 1 355 ? -7.001 -13.842 -14.723 1.00 89.75 355 THR A N 1
ATOM 2660 C CA . THR A 1 355 ? -7.272 -12.871 -15.806 1.00 89.75 355 THR A CA 1
ATOM 2661 C C . THR A 1 355 ? -8.763 -12.574 -16.009 1.00 89.75 355 THR A C 1
ATOM 2663 O O . THR A 1 355 ? -9.146 -11.828 -16.912 1.00 89.75 355 THR A O 1
ATOM 2666 N N . GLU A 1 356 ? -9.629 -13.117 -15.154 1.00 86.12 356 GLU A N 1
ATOM 2667 C CA . GLU A 1 356 ? -11.072 -12.862 -15.166 1.00 86.12 356 GLU A CA 1
ATOM 2668 C C . GLU A 1 356 ? -11.389 -11.527 -14.470 1.00 86.12 356 GLU A C 1
ATOM 2670 O O . GLU A 1 356 ? -11.820 -11.473 -13.321 1.00 86.12 356 GLU A O 1
ATOM 2675 N N . LEU A 1 357 ? -11.133 -10.424 -15.181 1.00 85.56 357 LEU A N 1
ATOM 2676 C CA . LEU A 1 357 ? -11.233 -9.048 -14.659 1.00 85.56 357 LEU A CA 1
ATOM 2677 C C . LEU A 1 357 ? -12.566 -8.357 -14.990 1.00 85.56 357 LEU A C 1
ATOM 2679 O O . LEU A 1 357 ? -12.782 -7.182 -14.673 1.00 85.56 357 LEU A O 1
ATOM 2683 N N . GLY A 1 358 ? -13.445 -9.061 -15.701 1.00 78.19 358 GLY A N 1
ATOM 2684 C CA . GLY A 1 358 ? -14.754 -8.576 -16.114 1.00 78.19 358 GLY A CA 1
ATOM 2685 C C . GLY A 1 358 ? -15.834 -8.937 -15.100 1.00 78.19 358 GLY A C 1
ATOM 2686 O O . GLY A 1 358 ? -15.938 -10.087 -14.689 1.00 78.19 358 GLY A O 1
ATOM 2687 N N . GLY A 1 359 ? -16.673 -7.966 -14.742 1.00 81.31 359 GLY A N 1
ATOM 2688 C CA . GLY A 1 359 ? -17.859 -8.183 -13.915 1.00 81.31 359 GLY A CA 1
ATOM 2689 C C . GLY A 1 359 ? -17.964 -7.205 -12.741 1.00 81.31 359 GLY A C 1
ATOM 2690 O O . GLY A 1 359 ? -16.952 -6.637 -12.330 1.00 81.31 359 GLY A O 1
ATOM 2691 N N . PRO A 1 360 ? -19.175 -6.994 -12.197 1.00 79.81 360 PRO A N 1
ATOM 2692 C CA . PRO A 1 360 ? -19.371 -6.136 -11.030 1.00 79.81 360 PRO A CA 1
ATOM 2693 C C . PRO A 1 360 ? -18.602 -6.665 -9.814 1.00 79.81 360 PRO A C 1
ATOM 2695 O O . PRO A 1 360 ? -18.686 -7.854 -9.504 1.00 79.81 360 PRO A O 1
ATOM 2698 N N . GLY A 1 361 ? -17.884 -5.795 -9.103 1.00 82.38 361 GLY A N 1
ATOM 2699 C CA . GLY A 1 361 ? -17.119 -6.164 -7.906 1.00 82.38 361 GLY A CA 1
ATOM 2700 C C . GLY A 1 361 ? -15.706 -6.689 -8.188 1.00 82.38 361 GLY A C 1
ATOM 2701 O O . GLY A 1 361 ? -14.956 -6.936 -7.244 1.00 82.38 361 GLY A O 1
ATOM 2702 N N . GLN A 1 362 ? -15.324 -6.865 -9.460 1.00 90.94 362 GLN A N 1
ATOM 2703 C CA . GLN A 1 362 ? -13.976 -7.293 -9.864 1.00 90.94 362 GLN A CA 1
ATOM 2704 C C . GLN A 1 362 ? -13.043 -6.110 -10.174 1.00 90.94 362 GLN A C 1
ATOM 2706 O O . GLN A 1 362 ? -11.918 -6.307 -10.636 1.00 90.94 362 GLN A O 1
ATOM 2711 N N . GLU A 1 363 ? -13.480 -4.878 -9.901 1.00 92.44 363 GLU A N 1
ATOM 2712 C CA . GLU A 1 363 ? -12.687 -3.660 -10.078 1.00 92.44 363 GLU A CA 1
ATOM 2713 C C . GLU A 1 363 ? -11.345 -3.732 -9.327 1.00 92.44 363 GLU A C 1
ATOM 2715 O O . GLU A 1 363 ? -10.325 -3.457 -9.961 1.00 92.44 363 GLU A O 1
ATOM 2720 N N . PRO A 1 364 ? -11.275 -4.223 -8.068 1.00 93.50 364 PRO A N 1
ATOM 2721 C CA . PRO A 1 364 ? -9.994 -4.335 -7.373 1.00 93.50 364 PRO A CA 1
ATOM 2722 C C . PRO A 1 364 ? -9.026 -5.331 -8.026 1.00 93.50 364 PRO A C 1
ATOM 2724 O O . PRO A 1 364 ? -7.819 -5.111 -8.005 1.00 93.50 364 PRO A O 1
ATOM 2727 N N . ARG A 1 365 ? -9.519 -6.418 -8.649 1.00 94.62 365 ARG A N 1
ATOM 2728 C CA . ARG A 1 365 ? -8.649 -7.352 -9.395 1.00 94.62 365 ARG A CA 1
ATOM 2729 C C . ARG A 1 365 ? -8.047 -6.677 -10.620 1.00 94.62 365 ARG A C 1
ATOM 2731 O O . ARG A 1 365 ? -6.876 -6.884 -10.925 1.00 94.62 365 ARG A O 1
ATOM 2738 N N . ARG A 1 366 ? -8.858 -5.885 -11.327 1.00 94.44 366 ARG A N 1
ATOM 2739 C CA . ARG A 1 366 ? -8.421 -5.125 -12.501 1.00 94.44 366 ARG A CA 1
ATOM 2740 C C . ARG A 1 366 ? -7.348 -4.114 -12.124 1.00 94.44 366 ARG A C 1
ATOM 2742 O O . ARG A 1 366 ? -6.300 -4.100 -12.757 1.00 94.44 366 ARG A O 1
ATOM 2749 N N . GLU A 1 367 ? -7.600 -3.315 -11.095 1.00 95.50 367 GLU A N 1
ATOM 2750 C CA . GLU A 1 367 ? -6.654 -2.322 -10.580 1.00 95.50 367 GLU A CA 1
ATOM 2751 C C . GLU A 1 367 ? -5.329 -2.974 -10.166 1.00 95.50 367 GLU A C 1
ATOM 2753 O O . GLU A 1 367 ? -4.251 -2.523 -10.551 1.00 95.50 367 GLU A O 1
ATOM 2758 N N . LEU A 1 368 ? -5.407 -4.119 -9.486 1.00 96.06 368 LEU A N 1
ATOM 2759 C CA . LEU A 1 368 ? -4.239 -4.889 -9.087 1.00 96.06 368 LEU A CA 1
ATOM 2760 C C . LEU A 1 368 ? -3.424 -5.383 -10.296 1.00 96.06 368 LEU A C 1
ATOM 2762 O O . LEU A 1 368 ? -2.201 -5.274 -10.281 1.00 96.06 368 LEU A O 1
ATOM 2766 N N . TRP A 1 369 ? -4.063 -5.846 -11.374 1.00 96.50 369 TRP A N 1
ATOM 2767 C CA . TRP A 1 369 ? -3.359 -6.170 -12.624 1.00 96.50 369 TRP A CA 1
ATOM 2768 C C . TRP A 1 369 ? -2.691 -4.948 -13.263 1.00 96.50 369 TRP A C 1
ATOM 2770 O O . TRP A 1 369 ? -1.545 -5.033 -13.704 1.00 96.50 369 TRP A O 1
ATOM 2780 N N . GLN A 1 370 ? -3.377 -3.804 -13.298 1.00 95.75 370 GLN A N 1
ATOM 2781 C CA . GLN A 1 370 ? -2.842 -2.565 -13.875 1.00 95.75 370 GLN A CA 1
ATOM 2782 C C . GLN A 1 370 ? -1.603 -2.063 -13.121 1.00 95.75 370 GLN A C 1
ATOM 2784 O O . GLN A 1 370 ? -0.626 -1.628 -13.742 1.00 95.75 370 GLN A O 1
ATOM 2789 N N . LEU A 1 371 ? -1.624 -2.144 -11.789 1.00 96.94 371 LEU A N 1
ATOM 2790 C CA . LEU A 1 371 ? -0.473 -1.843 -10.941 1.00 96.94 371 LEU A CA 1
ATOM 2791 C C . LEU A 1 371 ? 0.610 -2.912 -11.073 1.00 96.94 371 LEU A C 1
ATOM 2793 O O . LEU A 1 371 ? 1.773 -2.574 -11.271 1.00 96.94 371 LEU A O 1
ATOM 2797 N N . GLY A 1 372 ? 0.230 -4.190 -11.049 1.00 97.69 372 GLY A N 1
ATOM 2798 C CA . GLY A 1 372 ? 1.135 -5.332 -11.146 1.00 97.69 372 GLY A CA 1
ATOM 2799 C C . GLY A 1 372 ? 1.994 -5.305 -12.407 1.00 97.69 372 GLY A C 1
ATOM 2800 O O . GLY A 1 372 ? 3.201 -5.501 -12.318 1.00 97.69 372 GLY A O 1
ATOM 2801 N N . VAL A 1 373 ? 1.419 -4.966 -13.566 1.00 97.31 373 VAL A N 1
ATOM 2802 C CA . VAL A 1 373 ? 2.196 -4.786 -14.806 1.00 97.31 373 VAL A CA 1
ATOM 2803 C C . VAL A 1 373 ? 3.129 -3.571 -14.731 1.00 97.31 373 VAL A C 1
ATOM 2805 O O . VAL A 1 373 ? 4.227 -3.612 -15.276 1.00 97.31 373 VAL A O 1
ATOM 2808 N N . GLY A 1 374 ? 2.744 -2.505 -14.022 1.00 96.94 374 GLY A N 1
ATOM 2809 C CA . GLY A 1 374 ? 3.650 -1.388 -13.732 1.00 96.94 374 GLY A CA 1
ATOM 2810 C C . GLY A 1 374 ? 4.869 -1.826 -12.917 1.00 96.94 374 GLY A C 1
ATOM 2811 O O . GLY A 1 374 ? 6.001 -1.515 -13.286 1.00 96.94 374 GLY A O 1
ATOM 2812 N N . VAL A 1 375 ? 4.647 -2.632 -11.874 1.00 97.69 375 VAL A N 1
ATOM 2813 C CA . VAL A 1 375 ? 5.732 -3.207 -11.069 1.00 97.69 375 VAL A CA 1
ATOM 2814 C C . VAL A 1 375 ? 6.599 -4.148 -11.907 1.00 97.69 375 VAL A C 1
ATOM 2816 O O . VAL A 1 375 ? 7.821 -4.046 -11.840 1.00 97.69 375 VAL A O 1
ATOM 2819 N N . LEU A 1 376 ? 6.000 -5.023 -12.728 1.00 98.06 376 LEU A N 1
ATOM 2820 C CA . LEU A 1 376 ? 6.744 -5.897 -13.644 1.00 98.06 376 LEU A CA 1
ATOM 2821 C C . LEU A 1 376 ? 7.650 -5.087 -14.572 1.00 98.06 376 LEU A C 1
ATOM 2823 O O . LEU A 1 376 ? 8.815 -5.442 -14.724 1.00 98.06 376 LEU A O 1
ATOM 2827 N N . TRP A 1 377 ? 7.159 -3.982 -15.137 1.00 96.56 377 TRP A N 1
ATOM 2828 C CA . TRP A 1 377 ? 7.984 -3.112 -15.971 1.00 96.56 377 TRP A CA 1
ATOM 2829 C C . TRP A 1 377 ? 9.152 -2.515 -15.182 1.00 96.56 377 TRP A C 1
ATOM 2831 O O . TRP A 1 377 ? 10.294 -2.612 -15.624 1.00 96.56 377 TRP A O 1
ATOM 2841 N N . GLY A 1 378 ? 8.895 -1.968 -13.988 1.00 94.38 378 GLY A N 1
ATOM 2842 C CA . GLY A 1 378 ? 9.943 -1.420 -13.122 1.00 94.38 378 GLY A CA 1
ATOM 2843 C C . GLY A 1 378 ? 11.016 -2.454 -12.760 1.00 94.38 378 GLY A C 1
ATOM 2844 O O . GLY A 1 378 ? 12.207 -2.167 -12.853 1.00 94.38 378 GLY A O 1
ATOM 2845 N N . VAL A 1 379 ? 10.614 -3.677 -12.404 1.00 95.38 379 VAL A N 1
ATOM 2846 C CA . VAL A 1 379 ? 11.535 -4.795 -12.137 1.00 95.38 379 VAL A CA 1
ATOM 2847 C C . VAL A 1 379 ? 12.316 -5.160 -13.401 1.00 95.38 379 VAL A C 1
ATOM 2849 O O . VAL A 1 379 ? 13.538 -5.283 -13.361 1.00 95.38 379 VAL A O 1
ATOM 2852 N N . ALA A 1 380 ? 11.642 -5.289 -14.543 1.00 94.56 380 ALA A N 1
ATOM 2853 C CA . ALA A 1 380 ? 12.293 -5.632 -15.800 1.00 94.56 380 ALA A CA 1
ATOM 2854 C C . ALA A 1 380 ? 13.296 -4.561 -16.258 1.00 94.56 380 ALA A C 1
ATOM 2856 O O . ALA A 1 380 ? 14.293 -4.906 -16.880 1.00 94.56 380 ALA A O 1
ATOM 2857 N N . GLU A 1 381 ? 13.075 -3.287 -15.928 1.00 92.25 381 GLU A N 1
ATOM 2858 C CA . GLU A 1 381 ? 14.046 -2.212 -16.158 1.00 92.25 381 GLU A CA 1
ATOM 2859 C C . GLU A 1 381 ? 15.284 -2.335 -15.257 1.00 92.25 381 GLU A C 1
ATOM 2861 O O . GLU A 1 381 ? 16.404 -2.209 -15.749 1.00 92.25 381 GLU A O 1
ATOM 2866 N N . VAL A 1 382 ? 15.118 -2.629 -13.959 1.00 91.31 382 VAL A N 1
ATOM 2867 C CA . VAL A 1 382 ? 16.258 -2.799 -13.030 1.00 91.31 382 VAL A CA 1
ATOM 2868 C C . VAL A 1 382 ? 17.157 -3.972 -13.442 1.00 91.31 382 VAL A C 1
ATOM 2870 O O . VAL A 1 382 ? 18.380 -3.870 -13.349 1.00 91.31 382 VAL A O 1
ATOM 2873 N N . TRP A 1 383 ? 16.568 -5.069 -13.928 1.00 92.44 383 TRP A N 1
ATOM 2874 C CA . TRP A 1 383 ? 17.280 -6.290 -14.340 1.00 92.44 383 TRP A CA 1
ATOM 2875 C C . TRP A 1 383 ? 17.175 -6.564 -15.848 1.00 92.44 383 TRP A C 1
ATOM 2877 O O . TRP A 1 383 ? 17.090 -7.718 -16.285 1.00 92.44 383 TRP A O 1
ATOM 2887 N N . LYS A 1 384 ? 17.181 -5.501 -16.656 1.00 91.00 384 LYS A N 1
ATOM 2888 C CA . LYS A 1 384 ? 17.057 -5.558 -18.120 1.00 91.00 384 LYS A CA 1
ATOM 2889 C C . LYS A 1 384 ? 18.090 -6.506 -18.737 1.00 91.00 384 LYS A C 1
ATOM 2891 O O . LYS A 1 384 ? 19.280 -6.428 -18.445 1.00 91.00 384 LYS A O 1
ATOM 2896 N N . GLY A 1 385 ? 17.618 -7.439 -19.568 1.00 87.31 385 GLY A N 1
ATOM 2897 C CA . GLY A 1 385 ? 18.444 -8.475 -20.201 1.00 87.31 385 GLY A CA 1
ATOM 2898 C C . GLY A 1 385 ? 18.931 -9.609 -19.283 1.00 87.31 385 GLY A C 1
ATOM 2899 O O . GLY A 1 385 ? 19.441 -10.606 -19.794 1.00 87.31 385 GLY A O 1
ATOM 2900 N N . SER A 1 386 ? 18.745 -9.507 -17.963 1.00 91.25 386 SER A N 1
ATOM 2901 C CA . SER A 1 386 ? 19.133 -10.542 -16.990 1.00 91.25 386 SER A CA 1
ATOM 2902 C C . SER A 1 386 ? 17.996 -11.512 -16.663 1.00 91.25 386 SER A C 1
ATOM 2904 O O . SER A 1 386 ? 18.246 -12.660 -16.302 1.00 91.25 386 SER A O 1
ATOM 2906 N N . LEU A 1 387 ? 16.742 -11.072 -16.788 1.00 92.81 387 LEU A N 1
ATOM 2907 C CA . LEU A 1 387 ? 15.571 -11.919 -16.557 1.00 92.81 387 LEU A CA 1
ATOM 2908 C C . LEU A 1 387 ? 15.341 -12.849 -17.750 1.00 92.81 387 LEU A C 1
ATOM 2910 O O . LEU A 1 387 ? 15.233 -12.397 -18.889 1.00 92.81 387 LEU A O 1
ATOM 2914 N N . THR A 1 388 ? 15.244 -14.153 -17.491 1.00 92.56 388 THR A N 1
ATOM 2915 C CA . THR A 1 388 ? 14.950 -15.136 -18.537 1.00 92.56 388 THR A CA 1
ATOM 2916 C C . THR A 1 388 ? 13.471 -15.057 -18.933 1.00 92.56 388 THR A C 1
ATOM 2918 O O . THR A 1 388 ? 12.609 -15.266 -18.076 1.00 92.56 388 THR A O 1
ATOM 2921 N N . PRO A 1 389 ? 13.150 -14.802 -20.214 1.00 90.44 389 PRO A N 1
ATOM 2922 C CA . PRO A 1 389 ? 11.772 -14.772 -20.680 1.00 90.44 389 PRO A CA 1
ATOM 2923 C C . PRO A 1 389 ? 11.104 -16.142 -20.539 1.00 90.44 389 PRO A C 1
ATOM 2925 O O . PRO A 1 389 ? 11.710 -17.173 -20.838 1.00 90.44 389 PRO A O 1
ATOM 2928 N N . ASN A 1 390 ? 9.848 -16.143 -20.103 1.00 94.06 390 ASN A N 1
ATOM 2929 C CA . ASN A 1 390 ? 9.012 -17.331 -19.989 1.00 94.06 390 ASN A CA 1
ATOM 2930 C C . ASN A 1 390 ? 7.824 -17.206 -20.952 1.00 94.06 390 ASN A C 1
ATOM 2932 O O . ASN A 1 390 ? 7.096 -16.215 -20.903 1.00 94.06 390 ASN A O 1
ATOM 2936 N N . ASP A 1 391 ? 7.624 -18.213 -21.804 1.00 91.56 391 ASP A N 1
ATOM 2937 C CA . ASP A 1 391 ? 6.624 -18.166 -22.876 1.00 91.56 391 ASP A CA 1
ATOM 2938 C C . ASP A 1 391 ? 5.195 -17.977 -22.349 1.00 91.56 391 ASP A C 1
ATOM 2940 O O . ASP A 1 391 ? 4.431 -17.200 -22.916 1.00 91.56 391 ASP A O 1
ATOM 2944 N N . GLU A 1 392 ? 4.825 -18.629 -21.243 1.00 93.75 392 GLU A N 1
ATOM 2945 C CA . GLU A 1 392 ? 3.487 -18.494 -20.652 1.00 93.75 392 GLU A CA 1
ATOM 2946 C C . GLU A 1 392 ? 3.259 -17.068 -20.138 1.00 93.75 392 GLU A C 1
ATOM 2948 O O . GLU A 1 392 ? 2.234 -16.454 -20.432 1.00 93.75 392 GLU A O 1
ATOM 2953 N N . GLN A 1 393 ? 4.246 -16.510 -19.435 1.00 95.25 393 GLN A N 1
ATOM 2954 C CA . GLN A 1 393 ? 4.210 -15.137 -18.925 1.00 95.25 393 GLN A CA 1
ATOM 2955 C C . GLN A 1 393 ? 4.119 -14.111 -20.064 1.00 95.25 393 GLN A C 1
ATOM 2957 O O . GLN A 1 393 ? 3.311 -13.183 -19.998 1.00 95.25 393 GLN A O 1
ATOM 2962 N N . ILE A 1 394 ? 4.893 -14.306 -21.139 1.00 95.06 394 ILE A N 1
ATOM 2963 C CA . ILE A 1 394 ? 4.840 -13.469 -22.346 1.00 95.06 394 ILE A CA 1
ATOM 2964 C C . ILE A 1 394 ? 3.442 -13.513 -22.969 1.00 95.06 394 ILE A C 1
ATOM 2966 O O . ILE A 1 394 ? 2.862 -12.466 -23.252 1.00 95.06 394 ILE A O 1
ATOM 2970 N N . GLN A 1 395 ? 2.873 -14.708 -23.156 1.00 94.94 395 GLN A N 1
ATOM 2971 C CA . GLN A 1 395 ? 1.539 -14.850 -23.743 1.00 94.94 395 GLN A CA 1
ATOM 2972 C C . GLN A 1 395 ? 0.465 -14.173 -22.889 1.00 94.94 395 GLN A C 1
ATOM 2974 O O . GLN A 1 395 ? -0.414 -13.509 -23.436 1.00 94.94 395 GLN A O 1
ATOM 2979 N N . VAL A 1 396 ? 0.552 -14.279 -21.560 1.00 96.00 396 VAL A N 1
ATOM 2980 C CA . VAL A 1 396 ? -0.372 -13.591 -20.648 1.00 96.00 396 VAL A CA 1
ATOM 2981 C C . VAL A 1 396 ? -0.250 -12.068 -20.773 1.00 96.00 396 VAL A C 1
ATOM 2983 O O . VAL A 1 396 ? -1.276 -11.396 -20.867 1.00 96.00 396 VAL A O 1
ATOM 2986 N N . LEU A 1 397 ? 0.967 -11.512 -20.851 1.00 96.31 397 LEU A N 1
ATOM 2987 C CA . LEU A 1 397 ? 1.168 -10.071 -21.074 1.00 96.31 397 LEU A CA 1
ATOM 2988 C C . LEU A 1 397 ? 0.608 -9.607 -22.422 1.00 96.31 397 LEU A C 1
ATOM 2990 O O . LEU A 1 397 ? -0.060 -8.577 -22.478 1.00 96.31 397 LEU A O 1
ATOM 2994 N N . ILE A 1 398 ? 0.831 -10.367 -23.498 1.00 95.06 398 ILE A N 1
ATOM 2995 C CA . ILE A 1 398 ? 0.299 -10.055 -24.835 1.00 95.06 398 ILE A CA 1
ATOM 2996 C C . ILE A 1 398 ? -1.234 -10.098 -24.832 1.00 95.06 398 ILE A C 1
ATOM 2998 O O . ILE A 1 398 ? -1.890 -9.216 -25.388 1.00 95.06 398 ILE A O 1
ATOM 3002 N N . GLN A 1 399 ? -1.833 -11.107 -24.198 1.00 94.44 399 GLN A N 1
ATOM 3003 C CA . GLN A 1 399 ? -3.288 -11.198 -24.065 1.00 94.44 399 GLN A CA 1
ATOM 3004 C C . GLN A 1 399 ? -3.845 -10.016 -23.270 1.00 94.44 399 GLN A C 1
ATOM 3006 O O . GLN A 1 399 ? -4.812 -9.389 -23.706 1.00 94.44 399 GLN A O 1
ATOM 3011 N N . PHE A 1 400 ? -3.209 -9.673 -22.148 1.00 94.75 400 PHE A N 1
ATOM 3012 C CA . PHE A 1 400 ? -3.623 -8.547 -21.320 1.00 94.75 400 PHE A CA 1
ATOM 3013 C C . PHE A 1 400 ? -3.513 -7.217 -22.079 1.00 94.75 400 PHE A C 1
ATOM 3015 O O . PHE A 1 400 ? -4.492 -6.471 -22.120 1.00 94.75 400 PHE A O 1
ATOM 3022 N N . TYR A 1 401 ? -2.398 -6.979 -22.780 1.00 95.25 401 TYR A N 1
ATOM 3023 C CA . TYR A 1 401 ? -2.197 -5.835 -23.678 1.00 95.25 401 TYR A CA 1
ATOM 3024 C C . TYR A 1 401 ? -3.335 -5.696 -24.700 1.00 95.25 401 TYR A C 1
ATOM 3026 O O . TYR A 1 401 ? -3.939 -4.630 -24.815 1.00 95.25 401 TYR A O 1
ATOM 3034 N N . ASN A 1 402 ? -3.658 -6.783 -25.408 1.00 94.00 402 ASN A N 1
ATOM 3035 C CA . ASN A 1 402 ? -4.680 -6.784 -26.457 1.00 94.00 402 ASN A CA 1
ATOM 3036 C C . ASN A 1 402 ? -6.099 -6.583 -25.907 1.00 94.00 402 ASN A C 1
ATOM 3038 O O . ASN A 1 402 ? -6.953 -6.033 -26.598 1.00 94.00 402 ASN A O 1
ATOM 3042 N N . SER A 1 403 ? -6.357 -7.036 -24.678 1.00 92.75 403 SER A N 1
ATOM 3043 C CA . SER A 1 403 ? -7.656 -6.885 -24.012 1.00 92.75 403 SER A CA 1
ATOM 3044 C C . SER A 1 403 ? -7.852 -5.529 -23.326 1.00 92.75 403 SER A C 1
ATOM 3046 O O . SER A 1 403 ? -8.982 -5.177 -22.990 1.00 92.75 403 SER A O 1
ATOM 3048 N N . SER A 1 404 ? -6.771 -4.780 -23.091 1.00 92.19 404 SER A N 1
ATOM 3049 C CA . SER A 1 404 ? -6.822 -3.488 -22.409 1.00 92.19 404 SER A CA 1
ATOM 3050 C C . SER A 1 404 ? -7.280 -2.376 -23.354 1.00 92.19 404 SER A C 1
ATOM 3052 O O . SER A 1 404 ? -6.839 -2.281 -24.500 1.00 92.19 404 SER A O 1
ATOM 3054 N N . GLU A 1 405 ? -8.120 -1.479 -22.848 1.00 91.81 405 GLU A N 1
ATOM 3055 C CA . GLU A 1 405 ? -8.481 -0.223 -23.523 1.00 91.81 405 GLU A CA 1
ATOM 3056 C C . GLU A 1 405 ? -7.626 0.960 -23.041 1.00 91.81 405 GLU A C 1
ATOM 3058 O O . GLU A 1 405 ? -7.628 2.013 -23.667 1.00 91.81 405 GLU A O 1
ATOM 3063 N N . ASP A 1 406 ? -6.876 0.782 -21.951 1.00 93.81 406 ASP A N 1
ATOM 3064 C CA . ASP A 1 406 ? -6.037 1.819 -21.354 1.00 93.81 406 ASP A CA 1
ATOM 3065 C C . ASP A 1 406 ? -4.638 1.826 -21.991 1.00 93.81 406 ASP A C 1
ATOM 3067 O O . ASP A 1 406 ? -3.876 0.856 -21.874 1.00 93.81 406 ASP A O 1
ATOM 3071 N N . ASP A 1 407 ? -4.299 2.937 -22.645 1.00 95.75 407 ASP A N 1
ATOM 3072 C CA . ASP A 1 407 ? -3.009 3.149 -23.301 1.00 95.75 407 ASP A CA 1
ATOM 3073 C C . ASP A 1 407 ? -1.838 3.142 -22.309 1.00 95.75 407 ASP A C 1
ATOM 3075 O O . ASP A 1 407 ? -0.756 2.654 -22.637 1.00 95.75 407 ASP A O 1
ATOM 3079 N N . VAL A 1 408 ? -2.040 3.594 -21.067 1.00 95.06 408 VAL A N 1
ATOM 3080 C CA . VAL A 1 408 ? -0.997 3.560 -20.030 1.00 95.06 408 VAL A CA 1
ATOM 3081 C C . VAL A 1 408 ? -0.649 2.116 -19.680 1.00 95.06 408 VAL A C 1
ATOM 3083 O O . VAL A 1 408 ? 0.524 1.764 -19.547 1.00 95.06 408 VAL A O 1
ATOM 3086 N N . VAL A 1 409 ? -1.655 1.248 -19.571 1.00 95.06 409 VAL A N 1
ATOM 3087 C CA . VAL A 1 409 ? -1.456 -0.190 -19.326 1.00 95.06 409 VAL A CA 1
ATOM 3088 C C . VAL A 1 409 ? -0.745 -0.844 -20.505 1.00 95.06 409 VAL A C 1
ATOM 3090 O O . VAL A 1 409 ? 0.171 -1.644 -20.306 1.00 95.06 409 VAL A O 1
ATOM 3093 N N . LYS A 1 410 ? -1.120 -0.473 -21.733 1.00 96.19 410 LYS A N 1
ATOM 3094 C CA . LYS A 1 410 ? -0.472 -0.964 -22.953 1.00 96.19 410 LYS A CA 1
ATOM 3095 C C . LYS A 1 410 ? 1.010 -0.613 -23.002 1.00 96.19 410 LYS A C 1
ATOM 3097 O O . LYS A 1 410 ? 1.824 -1.494 -23.267 1.00 96.19 410 LYS A O 1
ATOM 3102 N N . VAL A 1 411 ? 1.362 0.633 -22.683 1.00 96.19 411 VAL A N 1
ATOM 3103 C CA . VAL A 1 411 ? 2.760 1.084 -22.603 1.00 96.19 411 VAL A CA 1
ATOM 3104 C C . VAL A 1 411 ? 3.540 0.268 -21.574 1.00 96.19 411 VAL A C 1
ATOM 3106 O O . VAL A 1 411 ? 4.627 -0.208 -21.883 1.00 96.19 411 VAL A O 1
ATOM 3109 N N . LYS A 1 412 ? 2.975 0.026 -20.384 1.00 96.44 412 LYS A N 1
ATOM 3110 C CA . LYS A 1 412 ? 3.632 -0.787 -19.344 1.00 96.44 412 LYS A CA 1
ATOM 3111 C C . LYS A 1 412 ? 3.848 -2.242 -19.787 1.00 96.44 412 LYS A C 1
ATOM 3113 O O . LYS A 1 412 ? 4.914 -2.806 -19.539 1.00 96.44 412 LYS A O 1
ATOM 3118 N N . CYS A 1 413 ? 2.870 -2.848 -20.467 1.00 96.88 413 CYS A N 1
ATOM 3119 C CA . CYS A 1 413 ? 3.013 -4.200 -21.022 1.00 96.88 413 CYS A CA 1
ATOM 3120 C C . CYS A 1 413 ? 4.141 -4.255 -22.059 1.00 96.88 413 CYS A C 1
ATOM 3122 O O . CYS A 1 413 ? 5.008 -5.122 -21.972 1.00 96.88 413 CYS A O 1
ATOM 3124 N N . LEU A 1 414 ? 4.144 -3.317 -23.014 1.00 95.44 414 LEU A N 1
ATOM 3125 C CA . LEU A 1 414 ? 5.170 -3.238 -24.055 1.00 95.44 414 LEU A CA 1
ATOM 3126 C C . LEU A 1 414 ? 6.557 -3.009 -23.459 1.00 95.44 414 LEU A C 1
ATOM 3128 O O . LEU A 1 414 ? 7.474 -3.747 -23.796 1.00 95.44 414 LEU A O 1
ATOM 3132 N N . GLY A 1 415 ? 6.696 -2.065 -22.525 1.00 94.75 415 GLY A N 1
ATOM 3133 C CA . GLY A 1 415 ? 7.963 -1.811 -21.840 1.00 94.75 415 GLY A CA 1
ATOM 3134 C C . GLY A 1 415 ? 8.482 -3.046 -21.100 1.00 94.75 415 GLY A C 1
ATOM 3135 O O . GLY A 1 415 ? 9.664 -3.365 -21.171 1.00 94.75 415 GLY A O 1
ATOM 3136 N N . THR A 1 416 ? 7.593 -3.813 -20.460 1.00 96.25 416 THR A N 1
ATOM 3137 C CA . THR A 1 416 ? 7.965 -5.090 -19.828 1.00 96.25 416 THR A CA 1
ATOM 3138 C C . THR A 1 416 ? 8.484 -6.102 -20.857 1.00 96.25 416 THR A C 1
ATOM 3140 O O . THR A 1 416 ? 9.535 -6.710 -20.649 1.00 96.25 416 THR A O 1
ATOM 3143 N N . LEU A 1 417 ? 7.764 -6.287 -21.969 1.00 95.81 417 LEU A N 1
ATOM 3144 C CA . LEU A 1 417 ? 8.139 -7.220 -23.037 1.00 95.81 417 LEU A CA 1
ATOM 3145 C C . LEU A 1 417 ? 9.456 -6.819 -23.715 1.00 95.81 417 LEU A C 1
ATOM 3147 O O . LEU A 1 417 ? 10.293 -7.683 -23.974 1.00 95.81 417 LEU A O 1
ATOM 3151 N N . GLU A 1 418 ? 9.672 -5.523 -23.937 1.00 93.69 418 GLU A N 1
ATOM 3152 C CA . GLU A 1 418 ? 10.911 -4.982 -24.496 1.00 93.69 418 GLU A CA 1
ATOM 3153 C C . GLU A 1 418 ? 12.111 -5.316 -23.603 1.00 93.69 418 GLU A C 1
ATOM 3155 O O . GLU A 1 418 ? 13.120 -5.822 -24.091 1.00 93.69 418 GLU A O 1
ATOM 3160 N N . CYS A 1 419 ? 11.999 -5.107 -22.287 1.00 93.44 419 CYS A N 1
ATOM 3161 C CA . CYS A 1 419 ? 13.057 -5.458 -21.338 1.00 93.44 419 CYS A CA 1
ATOM 3162 C C . CYS A 1 419 ? 13.414 -6.952 -21.377 1.00 93.44 419 CYS A C 1
ATOM 3164 O O . CYS A 1 419 ? 14.593 -7.307 -21.302 1.00 93.44 419 CYS A O 1
ATOM 3166 N N . LEU A 1 420 ? 12.410 -7.825 -21.513 1.00 93.50 420 LEU A N 1
ATOM 3167 C CA . LEU A 1 420 ? 12.605 -9.274 -21.630 1.00 93.50 420 LEU A CA 1
ATOM 3168 C C . LEU A 1 420 ? 13.257 -9.659 -22.965 1.00 93.50 420 LEU A C 1
ATOM 3170 O O . LEU A 1 420 ? 14.129 -10.526 -22.993 1.00 93.50 420 LEU A O 1
ATOM 3174 N N . ALA A 1 421 ? 12.894 -8.985 -24.061 1.00 91.69 421 ALA A N 1
ATOM 3175 C CA . ALA A 1 421 ? 13.454 -9.226 -25.393 1.00 91.69 421 ALA A CA 1
ATOM 3176 C C . ALA A 1 421 ? 14.966 -8.945 -25.486 1.00 91.69 421 ALA A C 1
ATOM 3178 O O . ALA A 1 421 ? 15.621 -9.350 -26.448 1.00 91.69 421 ALA A O 1
ATOM 3179 N N . GLN A 1 422 ? 15.538 -8.263 -24.492 1.00 90.56 422 GLN A N 1
ATOM 3180 C CA . GLN A 1 422 ? 16.972 -7.995 -24.411 1.00 90.56 422 GLN A CA 1
ATOM 3181 C C . GLN A 1 422 ? 17.775 -9.156 -23.804 1.00 90.56 422 GLN A C 1
ATOM 3183 O O . GLN A 1 422 ? 19.000 -9.065 -23.732 1.00 90.56 422 GLN A O 1
ATOM 3188 N N . HIS A 1 423 ? 17.134 -10.259 -23.391 1.00 90.44 423 HIS A N 1
ATOM 3189 C CA . HIS A 1 423 ? 17.846 -11.422 -22.862 1.00 90.44 423 HIS A CA 1
ATOM 3190 C C . HIS A 1 423 ? 18.708 -12.089 -23.960 1.00 90.44 423 HIS A C 1
ATOM 3192 O O . HIS A 1 423 ? 18.156 -12.619 -24.936 1.00 90.44 423 HIS A O 1
ATOM 3198 N N . PRO A 1 424 ? 20.053 -12.131 -23.828 1.00 86.62 424 PRO A N 1
ATOM 3199 C CA . PRO A 1 424 ? 20.952 -12.508 -24.928 1.00 86.62 424 PRO A CA 1
ATOM 3200 C C . PRO A 1 424 ? 20.767 -13.931 -25.468 1.00 86.62 424 PRO A C 1
ATOM 3202 O O . PRO A 1 424 ? 21.111 -14.218 -26.614 1.00 86.62 424 PRO A O 1
ATOM 3205 N N . HIS A 1 425 ? 20.248 -14.843 -24.643 1.00 87.44 425 HIS A N 1
ATOM 3206 C CA . HIS A 1 425 ? 20.196 -16.273 -24.953 1.00 87.44 425 HIS A CA 1
ATOM 3207 C C . HIS A 1 425 ? 18.810 -16.779 -25.377 1.00 87.44 425 HIS A C 1
ATOM 3209 O O . HIS A 1 425 ? 18.672 -17.963 -25.678 1.00 87.44 425 HIS A O 1
ATOM 3215 N N . SER A 1 426 ? 17.799 -15.906 -25.458 1.00 86.69 426 SER A N 1
ATOM 3216 C CA . SER A 1 426 ? 16.402 -16.297 -25.714 1.00 86.69 426 SER A CA 1
ATOM 3217 C C . SER A 1 426 ? 15.885 -15.817 -27.071 1.00 86.69 426 SER A C 1
ATOM 3219 O O . SER A 1 426 ? 14.818 -15.226 -27.160 1.00 86.69 426 SER A O 1
ATOM 3221 N N . ILE A 1 427 ? 16.629 -16.098 -28.147 1.00 81.19 427 ILE A N 1
ATOM 3222 C CA . ILE A 1 427 ? 16.362 -15.573 -29.504 1.00 81.19 427 ILE A CA 1
ATOM 3223 C C . ILE A 1 427 ? 14.902 -15.764 -29.944 1.00 81.19 427 ILE A C 1
ATOM 3225 O O . ILE A 1 427 ? 14.317 -14.847 -30.515 1.00 81.19 427 ILE A O 1
ATOM 3229 N N . GLU A 1 428 ? 14.313 -16.935 -29.690 1.00 78.25 428 GLU A N 1
ATOM 3230 C CA . GLU A 1 428 ? 12.938 -17.216 -30.119 1.00 78.25 428 GLU A CA 1
ATOM 3231 C C . GLU A 1 428 ? 11.900 -16.442 -29.294 1.00 78.25 428 GLU A C 1
ATOM 3233 O O . GLU A 1 428 ? 11.003 -15.832 -29.869 1.00 78.25 428 GLU A O 1
ATOM 3238 N N . ALA A 1 429 ? 12.070 -16.366 -27.971 1.00 74.12 429 ALA A N 1
ATOM 3239 C CA . ALA A 1 429 ? 11.206 -15.549 -27.119 1.00 74.12 429 ALA A CA 1
ATOM 3240 C C . ALA A 1 429 ? 11.322 -14.052 -27.467 1.00 74.12 429 ALA A C 1
ATOM 3242 O O . ALA A 1 429 ? 10.317 -13.348 -27.521 1.00 74.12 429 ALA A O 1
ATOM 3243 N N . ASN A 1 430 ? 12.526 -13.579 -27.808 1.00 77.44 430 ASN A N 1
ATOM 3244 C CA . ASN A 1 430 ? 12.768 -12.187 -28.195 1.00 77.44 430 ASN A CA 1
ATOM 3245 C C . ASN A 1 430 ? 11.989 -11.799 -29.466 1.00 77.44 430 ASN A C 1
ATOM 3247 O O . ASN A 1 430 ? 11.500 -10.674 -29.561 1.00 77.44 430 ASN A O 1
ATOM 3251 N N . ARG A 1 431 ? 11.817 -12.728 -30.423 1.00 77.19 431 ARG A N 1
ATOM 3252 C CA . ARG A 1 431 ? 10.980 -12.490 -31.615 1.00 77.19 431 ARG A CA 1
ATOM 3253 C C . ARG A 1 431 ? 9.516 -12.270 -31.251 1.00 77.19 431 ARG A C 1
ATOM 3255 O O . ARG A 1 431 ? 8.884 -11.394 -31.821 1.00 77.19 431 ARG A O 1
ATOM 3262 N N . VAL A 1 432 ? 8.988 -13.048 -30.307 1.00 79.06 432 VAL A N 1
ATOM 3263 C CA . VAL A 1 432 ? 7.581 -12.963 -29.880 1.00 79.06 432 VAL A CA 1
ATOM 3264 C C . VAL A 1 432 ? 7.313 -11.695 -29.064 1.00 79.06 432 VAL A C 1
ATOM 3266 O O . VAL A 1 432 ? 6.236 -11.116 -29.170 1.00 79.06 432 VAL A O 1
ATOM 3269 N N . CYS A 1 433 ? 8.290 -11.232 -28.282 1.00 72.19 433 CYS A N 1
ATOM 3270 C CA . CYS A 1 433 ? 8.182 -10.011 -27.480 1.00 72.19 433 CYS A CA 1
ATOM 3271 C C . CYS A 1 433 ? 8.179 -8.707 -28.296 1.00 72.19 433 CYS A C 1
ATOM 3273 O O . CYS A 1 433 ? 7.913 -7.655 -27.720 1.00 72.19 433 CYS A O 1
ATOM 3275 N N . THR A 1 434 ? 8.480 -8.757 -29.597 1.00 63.94 434 THR A N 1
ATOM 3276 C CA . THR A 1 434 ? 8.519 -7.580 -30.478 1.00 63.94 434 THR A CA 1
ATOM 3277 C C . THR A 1 434 ? 7.290 -7.612 -31.397 1.00 63.94 434 THR A C 1
ATOM 3279 O O . THR A 1 434 ? 7.376 -8.178 -32.485 1.00 63.94 434 THR A O 1
ATOM 3282 N N . PRO A 1 435 ? 6.115 -7.119 -30.960 1.00 53.62 435 PRO A N 1
ATOM 3283 C CA . PRO A 1 435 ? 4.945 -7.055 -31.833 1.00 53.62 435 PRO A CA 1
ATOM 3284 C C . PRO A 1 435 ? 5.204 -6.083 -32.999 1.00 53.62 435 PRO A C 1
ATOM 3286 O O . PRO A 1 435 ? 5.782 -5.018 -32.777 1.00 53.62 435 PRO A O 1
ATOM 3289 N N . ASP A 1 436 ? 4.804 -6.480 -34.214 1.00 49.19 436 ASP A N 1
ATOM 3290 C CA . ASP A 1 436 ? 4.893 -5.676 -35.452 1.00 49.19 436 ASP A CA 1
ATOM 3291 C C . ASP A 1 436 ? 4.126 -4.343 -35.378 1.00 49.19 436 ASP A C 1
ATOM 3293 O O . ASP A 1 436 ? 3.001 -4.327 -34.815 1.00 49.19 436 ASP A O 1
#